Protein AF-A0A7J8CGW1-F1 (afdb_monomer)

InterPro domains:
  IPR004790 Isocitrate dehydrogenase NADP-dependent [PIRSF000108] (43-414)
  IPR004790 Isocitrate dehydrogenase NADP-dependent [PTHR11822] (44-414)
  IPR004790 Isocitrate dehydrogenase NADP-dependent [TIGR00127] (44-413)
  IPR019818 Isocitrate/isopropylmalate dehydrogenase, conserved site [PS00470] (275-294)
  IPR024084 Isopropylmalate dehydrogenase-like domain [PF00180] (43-402)
  IPR024084 Isopropylmalate dehydrogenase-like domain [SM01329] (6-406)

Structure (mmCIF, N/CA/C/O backbone):
data_AF-A0A7J8CGW1-F1
#
_entry.id   AF-A0A7J8CGW1-F1
#
loop_
_atom_site.group_PDB
_atom_site.id
_atom_site.type_symbol
_atom_site.label_atom_id
_atom_site.label_alt_id
_atom_site.label_comp_id
_atom_site.label_asym_id
_atom_site.label_entity_id
_atom_site.label_seq_id
_atom_site.pdbx_PDB_ins_code
_atom_site.Cartn_x
_atom_site.Cartn_y
_atom_site.Cartn_z
_atom_site.occupancy
_atom_site.B_iso_or_equiv
_atom_site.auth_seq_id
_atom_site.auth_comp_id
_atom_site.auth_asym_id
_atom_site.auth_atom_id
_atom_site.pdbx_PDB_model_num
ATOM 1 N N . MET A 1 1 ? -21.701 -3.599 -1.145 1.00 29.64 1 MET A N 1
ATOM 2 C CA . MET A 1 1 ? -21.753 -2.133 -1.365 1.00 29.64 1 MET A CA 1
ATOM 3 C C . MET A 1 1 ? -22.832 -1.416 -0.545 1.00 29.64 1 MET A C 1
ATOM 5 O O . MET A 1 1 ? -22.538 -0.342 -0.040 1.00 29.64 1 MET A O 1
ATOM 9 N N . ALA A 1 2 ? -24.021 -1.994 -0.314 1.00 23.81 2 ALA A N 1
ATOM 10 C CA . ALA A 1 2 ? -25.093 -1.338 0.459 1.00 23.81 2 ALA A CA 1
ATOM 11 C C . ALA A 1 2 ? -24.793 -1.113 1.965 1.00 23.81 2 ALA A C 1
ATOM 13 O O . ALA A 1 2 ? -25.274 -0.142 2.541 1.00 23.81 2 ALA A O 1
ATOM 14 N N . GLY A 1 3 ? -23.966 -1.959 2.600 1.00 25.91 3 GLY A N 1
ATOM 15 C CA . GLY A 1 3 ? -23.562 -1.795 4.010 1.00 25.91 3 GLY A CA 1
ATOM 16 C C . GLY A 1 3 ? -22.494 -0.717 4.257 1.00 25.91 3 GLY A C 1
ATOM 17 O O . GLY A 1 3 ? -22.540 -0.031 5.269 1.00 25.91 3 GLY A O 1
ATOM 18 N N . TYR A 1 4 ? -21.580 -0.501 3.305 1.00 31.39 4 TYR A N 1
ATOM 19 C CA . TYR A 1 4 ? -20.511 0.508 3.409 1.00 31.39 4 TYR A CA 1
ATOM 20 C C . TYR A 1 4 ? -21.038 1.940 3.236 1.00 31.39 4 TYR A C 1
ATOM 22 O O . TYR A 1 4 ? -20.635 2.850 3.953 1.00 31.39 4 TYR A O 1
ATOM 30 N N . LEU A 1 5 ? -22.033 2.121 2.362 1.00 30.39 5 LEU A N 1
ATOM 31 C CA . LEU A 1 5 ? -22.808 3.363 2.264 1.00 30.39 5 LEU A CA 1
ATOM 32 C C . LEU A 1 5 ? -23.639 3.640 3.528 1.00 30.39 5 LEU A C 1
ATOM 34 O O . LEU A 1 5 ? -24.099 4.764 3.721 1.00 30.39 5 LEU A O 1
ATOM 38 N N . ARG A 1 6 ? -23.830 2.643 4.405 1.00 32.31 6 ARG A N 1
ATOM 39 C CA . ARG A 1 6 ? -24.611 2.793 5.634 1.00 32.31 6 ARG A CA 1
ATOM 40 C C . ARG A 1 6 ? -23.867 3.543 6.735 1.00 32.31 6 ARG A C 1
ATOM 42 O O . ARG A 1 6 ? -24.548 4.165 7.524 1.00 32.31 6 ARG A O 1
ATOM 49 N N . VAL A 1 7 ? -22.532 3.580 6.745 1.00 34.62 7 VAL A N 1
ATOM 50 C CA . VAL A 1 7 ? -21.745 4.409 7.691 1.00 34.62 7 VAL A CA 1
ATOM 51 C C . VAL A 1 7 ? -21.830 5.889 7.321 1.00 34.62 7 VAL A C 1
ATOM 53 O O . VAL A 1 7 ? -21.963 6.753 8.180 1.00 34.62 7 VAL A O 1
ATOM 56 N N . VAL A 1 8 ? -21.856 6.181 6.019 1.00 33.28 8 VAL A N 1
ATOM 57 C CA . VAL A 1 8 ? -22.123 7.538 5.522 1.00 33.28 8 VAL A CA 1
ATOM 58 C C . VAL A 1 8 ? -23.598 7.913 5.741 1.00 33.28 8 VAL A C 1
ATOM 60 O O . VAL A 1 8 ? -23.886 9.049 6.100 1.00 33.28 8 VAL A O 1
ATOM 63 N N . ARG A 1 9 ? -24.540 6.960 5.616 1.00 31.75 9 ARG A N 1
ATOM 64 C CA . ARG A 1 9 ? -25.970 7.183 5.922 1.00 31.75 9 ARG A CA 1
ATOM 65 C C . ARG A 1 9 ? -26.315 7.201 7.418 1.00 31.75 9 ARG A C 1
ATOM 67 O O . ARG A 1 9 ? -27.282 7.858 7.777 1.00 31.75 9 ARG A O 1
ATOM 74 N N . SER A 1 10 ? -25.599 6.507 8.304 1.00 34.62 10 SER A N 1
ATOM 75 C CA . SER A 1 10 ? -25.914 6.450 9.748 1.00 34.62 10 SER A CA 1
ATOM 76 C C . SER A 1 10 ? -25.505 7.728 10.482 1.00 34.62 10 SER A C 1
ATOM 78 O O . SER A 1 10 ? -26.024 8.031 11.557 1.00 34.62 10 SER A O 1
ATOM 80 N N . LEU A 1 11 ? -24.678 8.552 9.837 1.00 35.34 11 LEU A N 1
ATOM 81 C CA . LEU A 1 11 ? -24.483 9.961 10.165 1.00 35.34 11 LEU A CA 1
ATOM 82 C C . LEU A 1 11 ? -25.657 10.850 9.709 1.00 35.34 11 LEU A C 1
ATOM 84 O O . LEU A 1 11 ? -25.629 12.051 9.936 1.00 35.34 11 LEU A O 1
ATOM 88 N N . GLY A 1 12 ? -26.724 10.299 9.126 1.00 33.81 12 GLY A N 1
ATOM 89 C CA . GLY A 1 12 ? -27.847 11.059 8.580 1.00 33.81 12 GLY A CA 1
ATOM 90 C C . GLY A 1 12 ? -29.184 10.331 8.700 1.00 33.81 12 GLY A C 1
ATOM 91 O O . GLY A 1 12 ? -29.707 9.842 7.706 1.00 33.81 12 GLY A O 1
ATOM 92 N N . ARG A 1 13 ? -29.758 10.280 9.911 1.00 27.77 13 ARG A N 1
ATOM 93 C CA . ARG A 1 13 ? -31.201 10.499 10.168 1.00 27.77 13 ARG A CA 1
ATOM 94 C C . ARG A 1 13 ? -31.526 10.496 11.665 1.00 27.77 13 ARG A C 1
ATOM 96 O O . ARG A 1 13 ? -31.110 9.603 12.397 1.00 27.77 13 ARG A O 1
ATOM 103 N N . ALA A 1 14 ? -32.285 11.501 12.087 1.00 27.95 14 ALA A N 1
ATOM 104 C CA . ALA A 1 14 ? -33.192 11.459 13.225 1.00 27.95 14 ALA A CA 1
ATOM 105 C C . ALA A 1 14 ? -34.572 11.890 12.701 1.00 27.95 14 ALA A C 1
ATOM 107 O O . ALA A 1 14 ? -34.650 12.797 11.873 1.00 27.95 14 ALA A O 1
ATOM 108 N N . SER A 1 15 ? -35.621 11.238 13.208 1.00 29.17 15 SER A N 1
ATOM 109 C CA . SER A 1 15 ? -37.064 11.465 12.989 1.00 29.17 15 SER A CA 1
ATOM 110 C C . SER A 1 15 ? -37.685 11.044 11.640 1.00 29.17 15 SER A C 1
ATOM 112 O O . SER A 1 15 ? -37.165 11.333 10.565 1.00 29.17 15 SER A O 1
ATOM 114 N N . GLY A 1 16 ? -38.833 10.352 11.728 1.00 24.11 16 GLY A N 1
ATOM 115 C CA . GLY A 1 16 ? -39.772 10.111 10.623 1.00 24.11 16 GLY A CA 1
ATOM 116 C C . GLY A 1 16 ? -40.174 8.645 10.410 1.00 24.11 16 GLY A C 1
ATOM 117 O O . GLY A 1 16 ? -39.474 7.902 9.731 1.00 24.11 16 GLY A O 1
ATOM 118 N N . SER A 1 17 ? -41.316 8.253 10.976 1.00 28.39 17 SER A N 1
ATOM 119 C CA . SER A 1 17 ? -42.033 6.973 10.852 1.00 28.39 17 SER A CA 1
ATOM 120 C C . SER A 1 17 ? -42.738 6.773 9.495 1.00 28.39 17 SER A C 1
ATOM 122 O O . SER A 1 17 ? -43.337 7.720 8.994 1.00 28.39 17 SER A O 1
ATOM 124 N N . GLY A 1 18 ? -42.782 5.539 8.966 1.00 22.77 18 GLY A N 1
ATOM 125 C CA . GLY A 1 18 ? -43.733 5.118 7.912 1.00 22.77 18 GLY A CA 1
ATOM 126 C C . GLY A 1 18 ? -43.246 3.954 7.017 1.00 22.77 18 GLY A C 1
ATOM 127 O O . GLY A 1 18 ? -42.041 3.862 6.798 1.00 22.77 18 GLY A O 1
ATOM 128 N N . PRO A 1 19 ? -44.123 3.039 6.534 1.00 27.31 19 PRO A N 1
ATOM 129 C CA . PRO A 1 19 ? -43.780 1.628 6.307 1.00 27.31 19 PRO A CA 1
ATOM 130 C C . PRO A 1 19 ? -43.582 1.189 4.834 1.00 27.31 19 PRO A C 1
ATOM 132 O O . PRO A 1 19 ? -44.066 1.821 3.907 1.00 27.31 19 PRO A O 1
ATOM 135 N N . ALA A 1 20 ? -42.931 0.023 4.690 1.00 25.66 20 ALA A N 1
ATOM 136 C CA . ALA A 1 20 ? -43.224 -1.083 3.759 1.00 25.66 20 ALA A CA 1
ATOM 137 C C . ALA A 1 20 ? -43.214 -0.906 2.208 1.00 25.66 20 ALA A C 1
ATOM 139 O O . ALA A 1 20 ? -44.132 -0.360 1.618 1.00 25.66 20 ALA A O 1
ATOM 140 N N . TRP A 1 21 ? -42.262 -1.636 1.593 1.00 20.38 21 TRP A N 1
ATOM 141 C CA . TRP A 1 21 ? -42.327 -2.419 0.333 1.00 20.38 21 TRP A CA 1
ATOM 142 C C . TRP A 1 21 ? -42.163 -1.783 -1.079 1.00 20.38 21 TRP A C 1
ATOM 144 O O . TRP A 1 21 ? -43.037 -1.106 -1.601 1.00 20.38 21 TRP A O 1
ATOM 154 N N . ALA A 1 22 ? -41.089 -2.269 -1.736 1.00 22.00 22 ALA A N 1
ATOM 155 C CA . ALA A 1 22 ? -40.944 -2.688 -3.150 1.00 22.00 22 ALA A CA 1
ATOM 156 C C . ALA A 1 22 ? -40.752 -1.612 -4.266 1.00 22.00 22 ALA A C 1
ATOM 158 O O . ALA A 1 22 ? -40.738 -0.421 -3.984 1.00 22.00 22 ALA A O 1
ATOM 159 N N . PRO A 1 23 ? -40.392 -2.005 -5.509 1.00 32.97 23 PRO A N 1
ATOM 160 C CA . PRO A 1 23 ? -39.021 -2.002 -6.029 1.00 32.97 23 PRO A CA 1
ATOM 161 C C . PRO A 1 23 ? -38.863 -1.065 -7.242 1.00 32.97 23 PRO A C 1
ATOM 163 O O . PRO A 1 23 ? -39.609 -1.169 -8.209 1.00 32.97 23 PRO A O 1
ATOM 166 N N . ALA A 1 24 ? -37.864 -0.182 -7.256 1.00 21.80 24 ALA A N 1
ATOM 167 C CA . ALA A 1 24 ? -37.604 0.636 -8.439 1.00 21.80 24 ALA A CA 1
ATOM 168 C C . ALA A 1 24 ? -36.131 1.023 -8.559 1.00 21.80 24 ALA A C 1
ATOM 170 O O . ALA A 1 24 ? -35.457 1.337 -7.577 1.00 21.80 24 ALA A O 1
ATOM 171 N N . ALA A 1 25 ? -35.664 0.970 -9.802 1.00 28.86 25 ALA A N 1
ATOM 172 C CA . ALA A 1 25 ? -34.399 1.483 -10.288 1.00 28.86 25 ALA A CA 1
ATOM 173 C C . ALA A 1 25 ? -34.020 2.819 -9.629 1.00 28.86 25 ALA A C 1
ATOM 175 O O . ALA A 1 25 ? -34.798 3.768 -9.639 1.00 28.86 25 ALA A O 1
ATOM 176 N N . LEU A 1 26 ? -32.803 2.911 -9.090 1.00 25.33 26 LEU A N 1
ATOM 177 C CA . LEU A 1 26 ? -32.265 4.169 -8.576 1.00 25.33 26 LEU A CA 1
ATOM 178 C C . LEU A 1 26 ? -31.186 4.693 -9.518 1.00 25.33 26 LEU A C 1
ATOM 180 O O . LEU A 1 26 ? -29.989 4.515 -9.302 1.00 25.33 26 LEU A O 1
ATOM 184 N N . THR A 1 27 ? -31.644 5.378 -10.561 1.00 34.06 27 THR A N 1
ATOM 185 C CA . THR A 1 27 ? -30.915 6.481 -11.188 1.00 34.06 27 THR A CA 1
ATOM 186 C C . THR A 1 27 ? -31.449 7.802 -10.617 1.00 34.06 27 THR A C 1
ATOM 188 O O . THR A 1 27 ? -32.549 8.213 -10.971 1.00 34.06 27 THR A O 1
ATOM 191 N N . GLY A 1 28 ? -30.652 8.455 -9.755 1.00 24.28 28 GLY A N 1
ATOM 192 C CA . GLY A 1 28 ? -30.750 9.877 -9.351 1.00 24.28 28 GLY A CA 1
ATOM 193 C C . GLY A 1 28 ? -31.045 10.152 -7.857 1.00 24.28 28 GLY A C 1
ATOM 194 O O . GLY A 1 28 ? -31.650 9.295 -7.213 1.00 24.28 28 GLY A O 1
ATOM 195 N N . PRO A 1 29 ? -30.691 11.332 -7.277 1.00 34.84 29 PRO A N 1
ATOM 196 C CA . PRO A 1 29 ? -29.762 12.392 -7.703 1.00 34.84 29 PRO A CA 1
ATOM 197 C C . PRO A 1 29 ? -28.538 12.571 -6.755 1.00 34.84 29 PRO A C 1
ATOM 199 O O . PRO A 1 29 ? -28.508 12.075 -5.633 1.00 34.84 29 PRO A O 1
ATOM 202 N N . ASN A 1 30 ? -27.517 13.277 -7.257 1.00 33.72 30 ASN A N 1
ATOM 203 C CA . ASN A 1 30 ? -26.348 13.884 -6.594 1.00 33.72 30 ASN A CA 1
ATOM 204 C C . ASN A 1 30 ? -26.062 13.564 -5.107 1.00 33.72 30 ASN A C 1
ATOM 206 O O . ASN A 1 30 ? -26.646 14.136 -4.192 1.00 33.72 30 ASN A O 1
ATOM 210 N N . LEU A 1 31 ? -24.972 12.821 -4.879 1.00 36.88 31 LEU A N 1
ATOM 211 C CA . LEU A 1 31 ? -24.239 12.708 -3.603 1.00 36.88 31 LEU A CA 1
ATOM 212 C C . LEU A 1 31 ? -23.676 14.049 -3.065 1.00 36.88 31 LEU A C 1
ATOM 214 O O . LEU A 1 31 ? -23.023 14.054 -2.021 1.00 36.88 31 LEU A O 1
ATOM 218 N N . GLN A 1 32 ? -23.870 15.168 -3.773 1.00 36.94 32 GLN A N 1
ATOM 219 C CA . GLN A 1 32 ? -23.239 16.455 -3.460 1.00 36.94 32 GLN A CA 1
ATOM 220 C C . GLN A 1 32 ? -23.912 17.236 -2.315 1.00 36.94 32 GLN A C 1
ATOM 222 O O . GLN A 1 32 ? -23.209 18.023 -1.692 1.00 36.94 32 GLN A O 1
ATOM 227 N N . ASP A 1 33 ? -25.180 16.966 -1.972 1.00 32.59 33 ASP A N 1
ATOM 228 C CA . ASP A 1 33 ? -25.977 17.840 -1.081 1.00 32.59 33 ASP A CA 1
ATOM 229 C C . ASP A 1 33 ? -26.552 17.157 0.182 1.00 32.59 33 ASP A C 1
ATOM 231 O O . ASP A 1 33 ? -27.588 17.572 0.700 1.00 32.59 33 ASP A O 1
ATOM 235 N N . GLN A 1 34 ? -25.915 16.108 0.725 1.00 35.06 34 GLN A N 1
ATOM 236 C CA . GLN A 1 34 ? -26.317 15.585 2.046 1.00 35.06 34 GLN A CA 1
ATOM 237 C C . GLN A 1 34 ? -25.474 16.188 3.184 1.00 35.06 34 GLN A C 1
ATOM 239 O O . GLN A 1 34 ? -24.249 16.015 3.168 1.00 35.06 34 GLN A O 1
ATOM 244 N N . PRO A 1 35 ? -26.097 16.838 4.192 1.00 33.78 35 PRO A N 1
ATOM 245 C CA . PRO A 1 35 ? -25.384 17.340 5.360 1.00 33.78 35 PRO A CA 1
ATOM 246 C C . PRO A 1 35 ? -24.793 16.169 6.151 1.00 33.78 35 PRO A C 1
ATOM 248 O O . PRO A 1 35 ? -25.463 15.171 6.427 1.00 33.78 35 PRO A O 1
ATOM 251 N N . ARG A 1 36 ? -23.510 16.279 6.500 1.00 57.44 36 ARG A N 1
ATOM 252 C CA . ARG A 1 36 ? -22.779 15.287 7.300 1.00 57.44 36 ARG A CA 1
ATOM 253 C C . ARG A 1 36 ? -22.673 15.805 8.725 1.00 57.44 36 ARG A C 1
ATOM 255 O O . ARG A 1 36 ? -22.282 16.948 8.911 1.00 57.44 36 ARG A O 1
ATOM 262 N N . ARG A 1 37 ? -22.963 14.954 9.716 1.00 56.03 37 ARG A N 1
ATOM 263 C CA . ARG A 1 37 ? -23.041 15.346 11.139 1.00 56.03 37 ARG A CA 1
ATOM 264 C C . ARG A 1 37 ? -21.816 16.084 11.688 1.00 56.03 37 ARG A C 1
ATOM 266 O O . ARG A 1 37 ? -22.002 17.005 12.466 1.00 56.03 37 ARG A O 1
ATOM 273 N N . HIS A 1 38 ? -20.605 15.667 11.310 1.00 59.50 38 HIS A N 1
ATOM 274 C CA . HIS A 1 38 ? -19.379 16.043 12.038 1.00 59.50 38 HIS A CA 1
ATOM 275 C C . HIS A 1 38 ? -18.313 16.749 11.185 1.00 59.50 38 HIS A C 1
ATOM 277 O O . HIS A 1 38 ? -17.303 17.194 11.714 1.00 59.50 38 HIS A O 1
ATOM 283 N N . CYS A 1 39 ? -18.497 16.835 9.864 1.00 54.09 39 CYS A N 1
ATOM 284 C CA . CYS A 1 39 ? -17.549 17.510 8.975 1.00 54.09 39 CYS A CA 1
ATOM 285 C C . CYS A 1 39 ? -18.250 18.009 7.707 1.00 54.09 39 CYS A C 1
ATOM 287 O O . CYS A 1 39 ? -18.651 17.210 6.852 1.00 54.09 39 CYS A O 1
ATOM 289 N N . GLU A 1 40 ? -18.342 19.329 7.550 1.00 53.56 40 GLU A N 1
ATOM 290 C CA . GLU A 1 40 ? -18.704 19.975 6.287 1.00 53.56 40 GLU A CA 1
ATOM 291 C C . GLU A 1 40 ? -17.492 20.001 5.347 1.00 53.56 40 GLU A C 1
ATOM 293 O O . GLU A 1 40 ? -16.857 21.023 5.100 1.00 53.56 40 GLU A O 1
ATOM 298 N N . CYS A 1 41 ? -17.132 18.835 4.814 1.00 53.78 41 CYS A N 1
ATOM 299 C CA . CYS A 1 41 ? -16.126 18.764 3.763 1.00 53.78 41 CYS A CA 1
ATOM 300 C C . CYS A 1 41 ? -16.743 19.338 2.475 1.00 53.78 41 CYS A C 1
ATOM 302 O O . CYS A 1 41 ? -17.573 18.676 1.845 1.00 53.78 41 CYS A O 1
ATOM 304 N N . GLN A 1 42 ? -16.373 20.564 2.088 1.00 50.75 42 GLN A N 1
ATOM 305 C CA . GLN A 1 42 ? -16.833 21.195 0.844 1.00 50.75 42 GLN A CA 1
ATOM 306 C C . GLN A 1 42 ? -16.660 20.228 -0.351 1.00 50.75 42 GLN A C 1
ATOM 308 O O . GLN A 1 42 ? -15.557 19.768 -0.634 1.00 50.75 42 GLN A O 1
ATOM 313 N N . ARG A 1 43 ? -17.783 19.881 -1.008 1.00 66.81 43 ARG A N 1
ATOM 314 C CA . ARG A 1 43 ? -17.952 19.036 -2.217 1.00 66.81 43 ARG A CA 1
ATOM 315 C C . ARG A 1 43 ? -16.873 17.967 -2.455 1.00 66.81 43 ARG A C 1
ATOM 317 O O . ARG A 1 43 ? -15.953 18.176 -3.250 1.00 66.81 43 ARG A O 1
ATOM 324 N N . LEU A 1 44 ? -17.079 16.760 -1.914 1.00 85.56 44 LEU A N 1
ATOM 325 C CA . LEU A 1 44 ? -16.363 15.574 -2.404 1.00 85.56 44 LEU A CA 1
ATOM 326 C C . LEU A 1 44 ? -16.491 15.462 -3.928 1.00 85.56 44 LEU A C 1
ATOM 328 O O . LEU A 1 44 ? -17.598 15.421 -4.475 1.00 85.56 44 LEU A O 1
ATOM 332 N N . LYS A 1 45 ? -15.352 15.349 -4.609 1.00 93.25 45 LYS A N 1
ATOM 333 C CA . LYS A 1 45 ? -15.308 14.956 -6.016 1.00 93.25 45 LYS A CA 1
ATOM 334 C C . LYS A 1 45 ? -15.500 13.448 -6.088 1.00 93.25 45 LYS A C 1
ATOM 336 O O . LYS A 1 45 ? -14.582 12.681 -5.825 1.00 93.25 45 LYS A O 1
ATOM 341 N N . TYR A 1 46 ? -16.739 13.044 -6.339 1.00 95.75 46 TYR A N 1
ATOM 342 C CA . TYR A 1 46 ? -17.138 11.645 -6.342 1.00 95.75 46 TYR A CA 1
ATOM 343 C C . TYR A 1 46 ? -16.889 10.999 -7.707 1.00 95.75 46 TYR A C 1
ATOM 345 O O . TYR A 1 46 ? -17.338 11.518 -8.726 1.00 95.75 46 TYR A O 1
ATOM 353 N N . PHE A 1 47 ? -16.231 9.841 -7.690 1.00 97.12 47 PHE A N 1
ATOM 354 C CA . PHE A 1 47 ? -16.011 8.979 -8.846 1.00 97.12 47 PHE A CA 1
ATOM 355 C C . PHE A 1 47 ? -16.432 7.557 -8.467 1.00 97.12 47 PHE A C 1
ATOM 357 O O . PHE A 1 47 ? -15.922 6.999 -7.492 1.00 97.12 47 PHE A O 1
ATOM 364 N N . ASP A 1 48 ? -17.377 6.970 -9.205 1.00 97.50 48 ASP A N 1
ATOM 365 C CA . ASP A 1 48 ? -17.820 5.596 -8.957 1.00 97.50 48 ASP A CA 1
ATOM 366 C C . ASP A 1 48 ? -16.888 4.603 -9.660 1.00 97.50 48 ASP A C 1
ATOM 368 O O . ASP A 1 48 ? -17.013 4.335 -10.850 1.00 97.50 48 ASP A O 1
ATOM 372 N N . LEU A 1 49 ? -15.944 4.034 -8.912 1.00 97.56 49 LEU A N 1
ATOM 373 C CA . LEU A 1 49 ? -15.050 2.986 -9.420 1.00 97.56 49 LEU A CA 1
ATOM 374 C C . LEU A 1 49 ? -15.645 1.571 -9.282 1.00 97.56 49 LEU A C 1
ATOM 376 O O . LEU A 1 49 ? -14.927 0.570 -9.396 1.00 97.56 49 LEU A O 1
ATOM 380 N N . GLY A 1 50 ? -16.951 1.460 -9.017 1.00 97.25 50 GLY A N 1
ATOM 381 C CA . GLY A 1 50 ? -17.677 0.200 -9.050 1.00 97.25 50 GLY A CA 1
ATOM 382 C C . GLY A 1 50 ? -17.568 -0.466 -10.419 1.00 97.25 50 GLY A C 1
ATOM 383 O O . GLY A 1 50 ? -17.677 0.188 -11.453 1.00 97.25 50 GLY A O 1
ATOM 384 N N . LEU A 1 51 ? -17.359 -1.787 -10.432 1.00 96.44 51 LEU A N 1
ATOM 385 C CA . LEU A 1 51 ? -17.120 -2.552 -11.661 1.00 96.44 51 LEU A CA 1
ATOM 386 C C . LEU A 1 51 ? -18.174 -2.299 -12.766 1.00 96.44 51 LEU A C 1
ATOM 388 O O . LEU A 1 51 ? -17.751 -2.073 -13.897 1.00 96.44 51 LEU A O 1
ATOM 392 N N . PRO A 1 52 ? -19.494 -2.222 -12.479 1.00 97.19 52 PRO A N 1
ATOM 393 C CA . PRO A 1 52 ? -20.486 -1.874 -13.501 1.00 97.19 52 PRO A CA 1
ATOM 394 C C . PRO A 1 52 ? -20.301 -0.474 -14.102 1.00 97.19 52 PRO A C 1
ATOM 396 O O . PRO A 1 52 ? -20.523 -0.282 -15.294 1.00 97.19 52 PRO A O 1
ATOM 399 N N . HIS A 1 53 ? -19.899 0.518 -13.299 1.00 97.94 53 HIS A N 1
ATOM 400 C CA . HIS A 1 53 ? -19.686 1.877 -13.796 1.00 97.94 53 HIS A CA 1
ATOM 401 C C . HIS A 1 53 ? -18.398 1.975 -14.612 1.00 97.94 53 HIS A C 1
ATOM 403 O O . HIS A 1 53 ? -18.412 2.575 -15.683 1.00 97.94 53 HIS A O 1
ATOM 409 N N . ARG A 1 54 ? -17.325 1.303 -14.172 1.00 98.19 54 ARG A N 1
ATOM 410 C CA . ARG A 1 54 ? -16.091 1.188 -14.961 1.00 98.19 54 ARG A CA 1
ATOM 411 C C . ARG A 1 54 ? -16.363 0.559 -16.323 1.00 98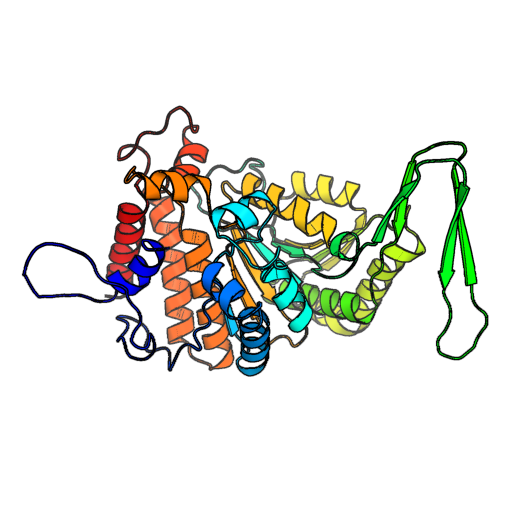.19 54 ARG A C 1
ATOM 413 O O . ARG A 1 54 ? -15.932 1.109 -17.326 1.00 98.19 54 ARG A O 1
ATOM 420 N N . ASP A 1 55 ? -17.133 -0.527 -16.374 1.00 98.00 55 ASP A N 1
ATOM 421 C CA . ASP A 1 55 ? -17.518 -1.158 -17.641 1.00 98.00 55 ASP A CA 1
ATOM 422 C C . ASP A 1 55 ? -18.363 -0.228 -18.529 1.00 98.00 55 ASP A C 1
ATOM 424 O O . ASP A 1 55 ? -18.099 -0.077 -19.726 1.00 98.00 55 ASP A O 1
ATOM 428 N N . LYS A 1 56 ? -19.319 0.496 -17.932 1.00 98.31 56 LYS A N 1
ATOM 429 C CA . LYS A 1 56 ? -20.136 1.490 -18.641 1.00 98.31 56 LYS A CA 1
ATOM 430 C C . LYS A 1 56 ? -19.292 2.595 -19.284 1.00 98.31 56 LYS A C 1
ATOM 432 O O . LYS A 1 56 ? -19.595 2.977 -20.410 1.00 98.31 56 LYS A O 1
ATOM 437 N N . THR A 1 57 ? -18.266 3.095 -18.596 1.00 98.19 57 THR A N 1
ATOM 438 C CA . THR A 1 57 ? -17.408 4.203 -19.062 1.00 98.19 57 THR A CA 1
ATOM 439 C C . THR A 1 57 ? -16.151 3.746 -19.801 1.00 98.19 57 THR A C 1
ATOM 441 O O . THR A 1 57 ? -15.232 4.541 -19.960 1.00 98.19 57 THR A O 1
ATOM 444 N N . ASP A 1 58 ? -16.047 2.465 -20.155 1.00 97.81 58 ASP A N 1
ATOM 445 C CA . ASP A 1 58 ? -14.845 1.885 -20.766 1.00 97.81 58 ASP A CA 1
ATOM 446 C C . ASP A 1 58 ? -13.553 2.162 -19.963 1.00 97.81 58 ASP A C 1
ATOM 448 O O . ASP A 1 58 ? -12.489 2.445 -20.507 1.00 97.81 58 ASP A O 1
ATOM 452 N N . ASP A 1 59 ? -13.682 2.096 -18.634 1.00 96.31 59 ASP A N 1
ATOM 453 C CA . ASP A 1 59 ? -12.677 2.380 -17.597 1.00 96.31 59 ASP A CA 1
ATOM 454 C C . ASP A 1 59 ? -12.153 3.834 -17.556 1.00 96.31 59 ASP A C 1
ATOM 456 O O . ASP A 1 59 ? -11.281 4.148 -16.745 1.00 96.31 59 ASP A O 1
ATOM 460 N N . GLN A 1 60 ? -12.742 4.759 -18.328 1.00 98.19 60 GLN A N 1
ATOM 461 C CA . GLN A 1 60 ? -12.372 6.182 -18.318 1.00 98.19 60 GLN A CA 1
ATOM 462 C C . GLN A 1 60 ? -12.545 6.834 -16.936 1.00 98.19 60 GLN A C 1
ATOM 464 O O . GLN A 1 60 ? -11.697 7.619 -16.518 1.00 98.19 60 GLN A O 1
ATOM 469 N N . VAL A 1 61 ? -13.574 6.447 -16.168 1.00 98.31 61 VAL A N 1
ATOM 470 C CA . VAL A 1 61 ? -13.795 6.962 -14.802 1.00 98.31 61 VAL A CA 1
ATOM 471 C C . VAL A 1 61 ? -12.593 6.724 -13.875 1.00 98.31 61 VAL A C 1
ATOM 473 O O . VAL A 1 61 ? -12.316 7.532 -12.987 1.00 98.31 61 VAL A O 1
ATOM 476 N N . THR A 1 62 ? -11.845 5.636 -14.093 1.00 97.56 62 THR A N 1
ATOM 477 C CA . THR A 1 62 ? -10.631 5.318 -13.334 1.00 97.56 62 THR A CA 1
ATOM 478 C C . THR A 1 62 ? -9.536 6.343 -13.627 1.00 97.56 62 THR A C 1
ATOM 480 O O . THR A 1 62 ? -8.907 6.849 -12.696 1.00 97.56 62 THR A O 1
ATOM 483 N N . ILE A 1 63 ? -9.343 6.692 -14.901 1.00 97.44 63 ILE A N 1
ATOM 484 C CA . ILE A 1 63 ? -8.366 7.696 -15.343 1.00 97.44 63 ILE A CA 1
ATOM 485 C C . ILE A 1 63 ? -8.756 9.076 -14.809 1.00 97.44 63 ILE A C 1
ATOM 487 O O . ILE A 1 63 ? -7.939 9.742 -14.174 1.00 97.44 63 ILE A O 1
ATOM 491 N N . ASP A 1 64 ? -10.018 9.471 -14.985 1.00 98.19 64 ASP A N 1
ATOM 492 C CA . ASP A 1 64 ? -10.523 10.777 -14.553 1.00 98.19 64 ASP A CA 1
ATOM 493 C C . ASP A 1 64 ? -10.371 10.970 -13.039 1.00 98.19 64 ASP A C 1
ATOM 495 O O . ASP A 1 64 ? -10.000 12.052 -12.579 1.00 98.19 64 ASP A O 1
ATOM 499 N N . SER A 1 65 ? -10.588 9.904 -12.259 1.00 98.19 65 SER A N 1
ATOM 500 C CA . SER A 1 65 ? -10.377 9.935 -10.811 1.00 98.19 65 SER A CA 1
ATOM 501 C C . SER A 1 65 ? -8.911 10.188 -10.442 1.00 98.19 65 SER A C 1
ATOM 503 O O . SER A 1 65 ? -8.642 10.969 -9.533 1.00 98.19 65 SER A O 1
ATOM 505 N N . ALA A 1 66 ? -7.954 9.600 -11.169 1.00 96.31 66 ALA A N 1
ATOM 506 C CA . ALA A 1 66 ? -6.529 9.808 -10.922 1.00 96.31 66 ALA A CA 1
ATOM 507 C C . ALA A 1 66 ? -6.100 11.242 -11.269 1.00 96.31 66 ALA A C 1
ATOM 509 O O . ALA A 1 66 ? -5.403 11.884 -10.485 1.00 96.31 66 ALA A O 1
ATOM 510 N N . LEU A 1 67 ? -6.574 11.778 -12.397 1.00 97.50 67 LEU A N 1
ATOM 511 C CA . LEU A 1 67 ? -6.320 13.168 -12.795 1.00 97.50 67 LEU A CA 1
ATOM 512 C C . LEU A 1 67 ? -6.928 14.163 -11.794 1.00 97.50 67 LEU A C 1
ATOM 514 O O . LEU A 1 67 ? -6.317 15.177 -11.450 1.00 97.50 67 LEU A O 1
ATOM 518 N N . ALA A 1 68 ? -8.118 13.862 -11.267 1.00 97.31 68 ALA A N 1
ATOM 519 C CA . ALA A 1 68 ? -8.714 14.649 -10.195 1.00 97.31 68 ALA A CA 1
ATOM 520 C C . ALA A 1 68 ? -7.867 14.598 -8.915 1.00 97.31 68 ALA A C 1
ATOM 522 O O . ALA A 1 68 ? -7.690 15.631 -8.270 1.00 97.31 68 ALA A O 1
ATOM 523 N N . THR A 1 69 ? -7.290 13.446 -8.573 1.00 97.12 69 THR A N 1
ATOM 524 C CA . THR A 1 69 ? -6.357 13.327 -7.444 1.00 97.12 69 THR A CA 1
ATOM 525 C C . THR A 1 69 ? -5.112 14.184 -7.644 1.00 97.12 69 THR A C 1
ATOM 527 O O . THR A 1 69 ? -4.735 14.887 -6.714 1.00 97.12 69 THR A O 1
ATOM 530 N N . GLN A 1 70 ? -4.518 14.233 -8.842 1.00 95.25 70 GLN A N 1
ATOM 531 C CA . GLN A 1 70 ? -3.400 15.154 -9.119 1.00 95.25 70 GLN A CA 1
ATOM 532 C C . GLN A 1 70 ? -3.808 16.618 -8.900 1.00 95.25 70 GLN A C 1
ATOM 534 O O . GLN A 1 70 ? -3.068 17.402 -8.309 1.00 95.25 70 GLN A O 1
ATOM 539 N N . LYS A 1 71 ? -5.023 16.985 -9.326 1.00 96.50 71 LYS A N 1
ATOM 540 C CA . LYS A 1 71 ? -5.554 18.346 -9.180 1.00 96.50 71 LYS A CA 1
ATOM 541 C C . LYS A 1 71 ? -5.845 18.735 -7.726 1.00 96.50 71 LYS A C 1
ATOM 543 O O . LYS A 1 71 ? -5.605 19.878 -7.345 1.00 96.50 71 LYS A O 1
ATOM 548 N N . TYR A 1 72 ? -6.402 17.820 -6.933 1.00 96.00 72 TYR A N 1
ATOM 549 C CA . TYR A 1 72 ? -6.889 18.097 -5.573 1.00 96.00 72 TYR A CA 1
ATOM 550 C C . TYR A 1 72 ? -5.994 17.530 -4.459 1.00 96.00 72 TYR A C 1
ATOM 552 O O . TYR A 1 72 ? -6.273 17.733 -3.276 1.00 96.00 72 TYR A O 1
ATOM 560 N N . SER A 1 73 ? -4.907 16.859 -4.835 1.00 96.25 73 SER A N 1
ATOM 561 C CA . SER A 1 73 ? -3.856 16.266 -4.001 1.00 96.25 73 SER A CA 1
ATOM 562 C C . SER A 1 73 ? -4.275 15.132 -3.063 1.00 96.25 73 SER A C 1
ATOM 564 O O . SER A 1 73 ? -3.405 14.458 -2.529 1.00 96.25 73 SER A O 1
ATOM 566 N N . VAL A 1 74 ? -5.565 14.894 -2.819 1.00 96.75 74 VAL A N 1
ATOM 567 C CA . VAL A 1 74 ? -6.008 13.892 -1.838 1.00 96.75 74 VAL A CA 1
ATOM 568 C C . VAL A 1 74 ? -7.130 13.041 -2.406 1.00 96.75 74 VAL A C 1
ATOM 570 O O . VAL A 1 74 ? -8.180 13.568 -2.776 1.00 96.75 74 VAL A O 1
ATOM 573 N N . ALA A 1 75 ? -6.931 11.725 -2.402 1.00 97.44 75 ALA A N 1
ATOM 574 C CA . ALA A 1 75 ? -7.974 10.746 -2.671 1.00 97.44 75 ALA A CA 1
ATOM 575 C C . ALA A 1 75 ? -8.168 9.779 -1.504 1.00 97.44 75 ALA A C 1
ATOM 577 O O . ALA A 1 75 ? -7.220 9.395 -0.822 1.00 97.44 75 ALA A O 1
ATOM 578 N N . VAL A 1 76 ? -9.420 9.365 -1.314 1.00 97.12 76 VAL A N 1
ATOM 579 C CA . VAL A 1 76 ? -9.805 8.255 -0.440 1.00 97.12 76 VAL A CA 1
ATOM 580 C C . VAL A 1 76 ? -10.537 7.243 -1.300 1.00 97.12 76 VAL A C 1
ATOM 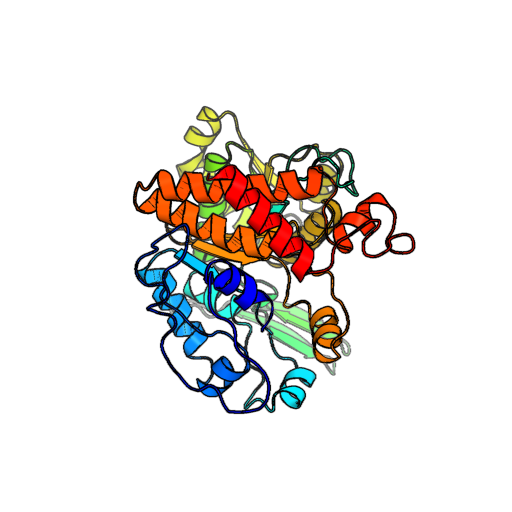582 O O . VAL A 1 76 ? -11.556 7.574 -1.914 1.00 97.12 76 VAL A O 1
ATOM 585 N N . LYS A 1 77 ? -10.035 6.013 -1.353 1.00 97.31 77 LYS A N 1
ATOM 586 C CA . LYS A 1 77 ? -10.514 5.008 -2.295 1.00 97.31 77 LYS A CA 1
ATOM 587 C C . LYS A 1 77 ? -11.046 3.768 -1.586 1.00 97.31 77 LYS A C 1
ATOM 589 O O . LYS A 1 77 ? -10.453 3.224 -0.658 1.00 97.31 77 LYS A O 1
ATOM 594 N N . CYS A 1 78 ? -12.187 3.281 -2.068 1.00 94.62 78 CYS A N 1
ATOM 595 C CA . CYS A 1 78 ? -12.731 1.989 -1.661 1.00 94.62 78 CYS A CA 1
ATOM 596 C C . CYS A 1 78 ? -12.049 0.843 -2.432 1.00 94.62 78 CYS A C 1
ATOM 598 O O . CYS A 1 78 ? -11.573 1.024 -3.557 1.00 94.62 78 CYS A O 1
ATOM 600 N N . ALA A 1 79 ? -12.027 -0.361 -1.857 1.00 90.94 79 ALA A N 1
ATOM 601 C CA . ALA A 1 79 ? -11.549 -1.544 -2.563 1.00 90.94 79 ALA A CA 1
ATOM 602 C C . ALA A 1 79 ? -12.396 -1.810 -3.823 1.00 90.94 79 ALA A C 1
ATOM 604 O O . ALA A 1 79 ? -13.628 -1.741 -3.790 1.00 90.94 79 ALA A O 1
ATOM 605 N N . THR A 1 80 ? -11.737 -2.151 -4.928 1.00 92.88 80 THR A N 1
ATOM 606 C CA . THR A 1 80 ? -12.363 -2.406 -6.233 1.00 92.88 80 THR A CA 1
ATOM 607 C C . THR A 1 80 ? -12.088 -3.832 -6.702 1.00 92.88 80 THR A C 1
ATOM 609 O O . THR A 1 80 ? -11.105 -4.459 -6.313 1.00 92.88 80 THR A O 1
ATOM 612 N N . ILE A 1 81 ? -12.988 -4.376 -7.525 1.00 92.12 81 ILE A N 1
ATOM 613 C CA . ILE A 1 81 ? -12.783 -5.678 -8.173 1.00 92.12 81 ILE A CA 1
ATOM 614 C C . ILE A 1 81 ? -11.853 -5.470 -9.368 1.00 92.12 81 ILE A C 1
ATOM 616 O O . ILE A 1 81 ? -12.175 -4.650 -10.226 1.00 92.12 81 ILE A O 1
ATOM 620 N N . THR A 1 82 ? -10.762 -6.230 -9.452 1.00 88.88 82 THR A N 1
ATOM 621 C CA . THR A 1 82 ? -10.039 -6.472 -10.711 1.00 88.88 82 THR A CA 1
ATOM 622 C C . THR A 1 82 ? -10.660 -7.720 -11.347 1.00 88.88 82 THR A C 1
ATOM 624 O O . THR A 1 82 ? -10.637 -8.763 -10.693 1.00 88.88 82 THR A O 1
ATOM 627 N N . PRO A 1 83 ? -11.307 -7.625 -12.522 1.00 90.94 83 PRO A N 1
ATOM 628 C CA . PRO A 1 83 ? -12.008 -8.761 -13.107 1.00 90.94 83 PRO A CA 1
ATOM 629 C C . PRO A 1 83 ? -11.041 -9.813 -13.662 1.00 90.94 83 PRO A C 1
ATOM 631 O O . PRO A 1 83 ? -10.077 -9.464 -14.333 1.00 90.94 83 PRO A O 1
ATOM 634 N N . ASP A 1 84 ? -11.351 -11.079 -13.395 1.00 84.81 84 ASP A N 1
ATOM 635 C CA . ASP A 1 84 ? -10.847 -12.273 -14.081 1.00 84.81 84 ASP A CA 1
ATOM 636 C C . ASP A 1 84 ? -11.942 -12.817 -15.025 1.00 84.81 84 ASP A C 1
ATOM 638 O O . ASP A 1 84 ? -13.008 -12.204 -15.164 1.00 84.81 84 ASP A O 1
ATOM 642 N N . GLU A 1 85 ? -11.717 -13.966 -15.662 1.00 88.88 85 GLU A N 1
ATOM 643 C CA . GLU A 1 85 ? -12.684 -14.621 -16.553 1.00 88.88 85 GLU A CA 1
ATOM 644 C C . GLU A 1 85 ? -14.035 -14.850 -15.859 1.00 88.88 85 GLU A C 1
ATOM 646 O O . GLU A 1 85 ? -15.092 -14.568 -16.425 1.00 88.88 85 GLU A O 1
ATOM 651 N N . ALA A 1 86 ? -14.022 -15.276 -14.593 1.00 92.69 86 ALA A N 1
ATOM 652 C CA . ALA A 1 86 ? -15.245 -15.509 -13.831 1.00 92.69 86 ALA A CA 1
ATOM 653 C C . ALA A 1 86 ? -16.019 -14.207 -13.566 1.00 92.69 86 ALA A C 1
ATOM 655 O O . ALA A 1 86 ? -17.252 -14.209 -13.555 1.00 92.69 86 ALA A O 1
ATOM 656 N N . ARG A 1 87 ? -15.329 -13.077 -13.365 1.00 92.75 87 ARG A N 1
ATOM 657 C CA . ARG A 1 87 ? -15.980 -11.762 -13.223 1.00 92.75 87 ARG A CA 1
ATOM 658 C C . ARG A 1 87 ? -16.501 -11.209 -14.533 1.00 92.75 87 ARG A C 1
ATOM 660 O O . ARG A 1 87 ? -17.514 -10.511 -14.492 1.00 92.75 87 ARG A O 1
ATOM 667 N N . VAL A 1 88 ? -15.838 -11.498 -15.651 1.00 93.00 88 VAL A N 1
ATOM 668 C CA . VAL A 1 88 ? -16.348 -11.150 -16.983 1.00 93.00 88 VAL A CA 1
ATOM 669 C C . VAL A 1 88 ? -17.710 -11.804 -17.194 1.00 93.00 88 VAL A C 1
ATOM 671 O O . VAL A 1 88 ? -18.661 -11.097 -17.521 1.00 93.00 88 VAL A O 1
ATOM 674 N N . GLU A 1 89 ? -17.835 -13.094 -16.881 1.00 96.12 89 GLU A N 1
ATOM 675 C CA . GLU A 1 89 ? -19.107 -13.818 -16.959 1.00 96.12 89 GLU A CA 1
ATOM 676 C C . GLU A 1 89 ? -20.138 -13.323 -15.932 1.00 96.12 89 GLU A C 1
ATOM 678 O O . GLU A 1 89 ? -21.278 -13.016 -16.288 1.00 96.12 89 GLU A O 1
ATOM 683 N N . GLU A 1 90 ? -19.749 -13.181 -14.657 1.00 95.62 90 GLU A N 1
ATOM 684 C CA . GLU A 1 90 ? -20.660 -12.757 -13.581 1.00 95.62 90 GLU A CA 1
ATOM 685 C C . GLU A 1 90 ? -21.299 -11.390 -13.861 1.00 95.62 90 GLU A C 1
ATOM 687 O O . GLU A 1 90 ? -22.491 -11.197 -13.610 1.00 95.62 90 GLU A O 1
ATOM 692 N N . PHE A 1 91 ? -20.509 -10.432 -14.351 1.00 95.56 91 PHE A N 1
ATOM 693 C CA . PHE A 1 91 ? -20.949 -9.053 -14.563 1.00 95.56 91 PHE A CA 1
ATOM 694 C C . PHE A 1 91 ? -21.279 -8.732 -16.025 1.00 95.56 91 PHE A C 1
ATOM 696 O O . PHE A 1 91 ? -21.678 -7.601 -16.297 1.00 95.56 91 PHE A O 1
ATOM 703 N N . LYS A 1 92 ? -21.147 -9.703 -16.943 1.00 97.38 92 LYS A N 1
ATOM 704 C CA . LYS A 1 92 ? -21.329 -9.527 -18.396 1.00 97.38 92 LYS A CA 1
ATOM 705 C C . LYS A 1 92 ? -20.499 -8.359 -18.941 1.00 97.38 92 LYS A C 1
ATOM 707 O O . LYS A 1 92 ? -21.024 -7.464 -19.599 1.00 97.38 92 LYS A O 1
ATOM 712 N N . LEU A 1 93 ? -19.212 -8.346 -18.597 1.00 95.88 93 LEU A N 1
ATOM 713 C CA . LEU A 1 93 ? -18.310 -7.240 -18.924 1.00 95.88 93 LEU A CA 1
ATOM 714 C C . LEU A 1 93 ? -17.985 -7.203 -20.418 1.00 95.88 93 LEU A C 1
ATOM 716 O O . LEU A 1 93 ? -17.812 -8.243 -21.048 1.00 95.88 93 LEU A O 1
ATOM 720 N N . LYS A 1 94 ? -17.789 -5.998 -20.962 1.00 96.50 94 LYS A N 1
ATOM 721 C CA . LYS A 1 94 ? -17.321 -5.798 -22.344 1.00 96.50 94 LYS A CA 1
ATOM 722 C C . LYS A 1 94 ? -15.938 -6.409 -22.577 1.00 96.50 94 LYS A C 1
ATOM 724 O O . LYS A 1 94 ? -15.634 -6.857 -23.679 1.00 96.50 94 LYS A O 1
ATOM 729 N N . LYS A 1 95 ? -15.072 -6.348 -21.561 1.00 92.00 95 LYS A N 1
ATOM 730 C CA . LYS A 1 95 ? -13.727 -6.937 -21.558 1.00 92.00 95 LYS A CA 1
ATOM 731 C C . LYS A 1 95 ? -13.206 -7.109 -20.132 1.00 92.00 95 LYS A C 1
ATOM 733 O O . LYS A 1 95 ? -13.749 -6.555 -19.176 1.00 92.00 95 LYS A O 1
ATOM 738 N N . MET A 1 96 ? -12.096 -7.826 -20.002 1.00 90.81 96 MET A N 1
ATOM 739 C CA . MET A 1 96 ? -11.350 -7.933 -18.752 1.00 90.81 96 MET A CA 1
ATOM 740 C C . MET A 1 96 ? -10.581 -6.626 -18.483 1.00 90.81 96 MET A C 1
ATOM 742 O O . MET A 1 96 ? -9.471 -6.415 -18.970 1.00 90.81 96 MET A O 1
ATOM 746 N N . TRP A 1 97 ? -11.213 -5.694 -17.766 1.00 93.50 97 TRP A N 1
ATOM 747 C CA . TRP A 1 97 ? -10.614 -4.397 -17.431 1.00 93.50 97 TRP A CA 1
ATOM 748 C C . TRP A 1 97 ? -9.391 -4.531 -16.521 1.00 93.50 97 TRP A C 1
ATOM 750 O O . TRP A 1 97 ? -9.357 -5.366 -15.619 1.00 93.50 97 TRP A O 1
ATOM 760 N N . LYS A 1 98 ? -8.413 -3.634 -16.694 1.00 87.62 98 LYS A N 1
ATOM 761 C CA . LYS A 1 98 ? -7.230 -3.567 -15.825 1.00 87.62 98 LYS A CA 1
ATOM 762 C C . LYS A 1 98 ? -7.613 -3.194 -14.384 1.00 87.62 98 LYS A C 1
ATOM 764 O O . LYS A 1 98 ? -8.707 -2.698 -14.096 1.00 87.62 98 LYS A O 1
ATOM 769 N N . SER A 1 99 ? -6.681 -3.443 -13.463 1.00 87.69 99 SER A N 1
ATOM 770 C CA . SER A 1 99 ? -6.815 -3.052 -12.057 1.00 87.69 99 SER A CA 1
ATOM 771 C C . SER A 1 99 ? -6.882 -1.524 -11.917 1.00 87.69 99 SER A C 1
ATOM 773 O O . SER A 1 99 ? -5.935 -0.851 -12.336 1.00 87.69 99 SER A O 1
ATOM 775 N N . PRO A 1 100 ? -7.912 -0.966 -11.247 1.00 92.69 100 PRO A N 1
ATOM 776 C CA . PRO A 1 100 ? -7.966 0.467 -10.959 1.00 92.69 100 PRO A CA 1
ATOM 777 C C . PRO A 1 100 ? -6.763 0.961 -10.157 1.00 92.69 100 PRO A C 1
ATOM 779 O O . PRO A 1 100 ? -6.263 2.051 -10.410 1.00 92.69 100 PRO A O 1
ATOM 782 N N . ASN A 1 101 ? -6.258 0.137 -9.233 1.00 88.69 101 ASN A N 1
ATOM 783 C CA . ASN A 1 101 ? -5.079 0.460 -8.430 1.00 88.69 101 ASN A CA 1
ATOM 784 C C . ASN A 1 101 ? -3.856 0.642 -9.333 1.00 88.69 101 ASN A C 1
ATOM 786 O O . ASN A 1 101 ? -3.119 1.610 -9.188 1.00 88.69 101 ASN A O 1
ATOM 790 N N . GLY A 1 102 ? -3.660 -0.273 -10.288 1.00 85.31 102 GLY A N 1
ATOM 791 C CA . GLY A 1 102 ? -2.571 -0.191 -11.260 1.00 85.31 102 GLY A CA 1
ATOM 792 C C . GLY A 1 102 ? -2.668 1.061 -12.131 1.00 85.31 102 GLY A C 1
ATOM 793 O O . GLY A 1 102 ? -1.677 1.766 -12.294 1.00 85.31 102 GLY A O 1
ATOM 794 N N . THR A 1 103 ? -3.859 1.375 -12.648 1.00 89.69 103 THR A N 1
ATOM 795 C CA . THR A 1 103 ? -4.090 2.581 -13.460 1.00 89.69 103 THR A CA 1
ATOM 796 C C . THR A 1 103 ? -3.811 3.860 -12.668 1.00 89.69 103 THR A C 1
ATOM 798 O O . THR A 1 103 ? -3.029 4.692 -13.121 1.00 89.69 103 THR A O 1
ATOM 801 N N . ILE A 1 104 ? -4.375 3.994 -11.463 1.00 92.06 104 ILE A N 1
ATOM 802 C CA . ILE A 1 104 ? -4.188 5.178 -10.610 1.00 92.06 104 ILE A CA 1
ATOM 803 C C . ILE A 1 104 ? -2.712 5.347 -10.231 1.00 92.06 104 ILE A C 1
ATOM 805 O O . ILE A 1 104 ? -2.163 6.430 -10.406 1.00 92.06 104 ILE A O 1
ATOM 809 N N . ARG A 1 105 ? -2.035 4.279 -9.790 1.00 87.94 105 ARG A N 1
ATOM 810 C CA . ARG A 1 105 ? -0.609 4.327 -9.417 1.00 87.94 105 ARG A CA 1
ATOM 811 C C . ARG A 1 105 ? 0.296 4.662 -10.602 1.00 87.94 105 ARG A C 1
ATOM 813 O O . ARG A 1 105 ? 1.270 5.380 -10.422 1.00 87.94 105 ARG A O 1
ATOM 820 N N . ASN A 1 106 ? -0.031 4.195 -11.810 1.00 85.06 106 ASN A N 1
ATOM 821 C CA . ASN A 1 106 ? 0.711 4.564 -13.018 1.00 85.06 106 ASN A CA 1
ATOM 822 C C . ASN A 1 106 ? 0.567 6.052 -13.368 1.00 85.06 106 ASN A C 1
ATOM 824 O O . ASN A 1 106 ? 1.522 6.635 -13.865 1.00 85.06 106 ASN A O 1
ATOM 828 N N . ILE A 1 107 ? -0.606 6.651 -13.133 1.00 89.81 107 ILE A N 1
ATOM 829 C CA . ILE A 1 107 ? -0.861 8.072 -13.423 1.00 89.81 107 ILE A CA 1
ATOM 830 C C . ILE A 1 107 ? -0.249 8.971 -12.345 1.00 89.81 107 ILE A C 1
ATOM 832 O O . ILE A 1 107 ? 0.378 9.977 -12.661 1.00 89.81 107 ILE A O 1
ATOM 836 N N . LEU A 1 108 ? -0.440 8.622 -11.072 1.00 88.38 108 LEU A N 1
ATOM 837 C CA . LEU A 1 108 ? 0.050 9.415 -9.946 1.00 88.38 108 LEU A CA 1
ATOM 838 C C . LEU A 1 108 ? 1.560 9.276 -9.743 1.00 88.38 108 LEU A C 1
ATOM 840 O O . LEU A 1 108 ? 2.211 10.223 -9.306 1.00 88.38 108 LEU A O 1
ATOM 844 N N . GLY A 1 109 ? 2.109 8.095 -10.034 1.00 82.12 109 GLY A N 1
ATOM 845 C CA . GLY A 1 109 ? 3.431 7.709 -9.563 1.00 82.12 109 GLY A CA 1
ATOM 846 C C . GLY A 1 109 ? 3.494 7.625 -8.032 1.00 82.12 109 GLY A C 1
ATOM 847 O O . GLY A 1 109 ? 2.560 7.987 -7.314 1.00 82.12 109 GLY A O 1
ATOM 848 N N . GLY A 1 110 ? 4.620 7.137 -7.516 1.00 84.31 110 GLY A N 1
ATOM 849 C CA . GLY A 1 110 ? 4.911 7.148 -6.083 1.00 84.31 110 GLY A CA 1
ATOM 850 C C . GLY A 1 110 ? 4.962 5.776 -5.419 1.00 84.31 110 GLY A C 1
ATOM 851 O O . GLY A 1 110 ? 5.113 4.733 -6.061 1.00 84.31 110 GLY A O 1
ATOM 852 N N . THR A 1 111 ? 4.884 5.815 -4.093 1.00 93.62 111 THR A N 1
ATOM 853 C CA . THR A 1 111 ? 5.215 4.698 -3.203 1.00 93.62 111 THR A CA 1
ATOM 854 C C . THR A 1 111 ? 4.029 4.349 -2.330 1.00 93.62 111 THR A C 1
ATOM 856 O O . THR A 1 111 ? 3.454 5.234 -1.702 1.00 93.62 111 THR A O 1
ATOM 859 N N . VAL A 1 112 ? 3.662 3.069 -2.260 1.00 93.38 112 VAL A N 1
ATOM 860 C CA . VAL A 1 112 ? 2.559 2.620 -1.401 1.00 93.38 112 VAL A CA 1
ATOM 861 C C . VAL A 1 112 ? 3.110 2.255 -0.030 1.00 93.38 112 VAL A C 1
ATOM 863 O O . VAL A 1 112 ? 3.827 1.266 0.099 1.00 93.38 112 VAL A O 1
ATOM 866 N N . PHE A 1 113 ? 2.755 3.029 0.990 1.00 95.81 113 PHE A N 1
ATOM 867 C CA . PHE A 1 113 ? 3.096 2.757 2.379 1.00 95.81 113 PHE A CA 1
ATOM 868 C C . PHE A 1 113 ? 2.001 1.936 3.051 1.00 95.81 113 PHE A C 1
ATOM 870 O O . PHE A 1 113 ? 0.856 2.380 3.140 1.00 95.81 113 PHE A O 1
ATOM 877 N N . ARG A 1 114 ? 2.352 0.742 3.531 1.00 94.69 114 ARG A N 1
ATOM 878 C CA . ARG A 1 114 ? 1.476 -0.135 4.312 1.00 94.69 114 ARG A CA 1
ATOM 879 C C . ARG A 1 114 ? 1.959 -0.201 5.753 1.00 94.69 114 ARG A C 1
ATOM 881 O O . ARG A 1 114 ? 3.094 -0.603 5.998 1.00 94.69 114 ARG A O 1
ATOM 888 N N . GLU A 1 115 ? 1.103 0.204 6.686 1.00 94.31 115 GLU A N 1
ATOM 889 C CA . GLU A 1 115 ? 1.404 0.260 8.122 1.00 94.31 115 GLU A CA 1
ATOM 890 C C . GLU A 1 115 ? 0.288 -0.412 8.942 1.00 94.31 115 GLU A C 1
ATOM 892 O O . GLU A 1 115 ? -0.893 -0.087 8.736 1.00 94.31 115 GLU A O 1
ATOM 897 N N . PRO A 1 116 ? 0.628 -1.333 9.868 1.00 94.38 116 PRO A N 1
ATOM 898 C CA . PRO A 1 116 ? -0.351 -2.017 10.695 1.00 94.38 116 PRO A CA 1
ATOM 899 C C . PRO A 1 116 ? -0.929 -1.092 11.771 1.00 94.38 116 PRO A C 1
ATOM 901 O O . PRO A 1 116 ? -0.239 -0.255 12.354 1.00 94.38 116 PRO A O 1
ATOM 904 N N . ILE A 1 117 ? -2.204 -1.300 12.077 1.00 93.06 117 ILE A N 1
ATOM 905 C CA . ILE A 1 117 ? -2.948 -0.645 13.147 1.00 93.06 117 ILE A CA 1
ATOM 906 C C . ILE A 1 117 ? -2.825 -1.528 14.386 1.00 93.06 117 ILE A C 1
ATOM 908 O O . ILE A 1 117 ? -3.307 -2.659 14.410 1.00 93.06 117 ILE A O 1
ATOM 912 N N . ILE A 1 118 ? -2.158 -1.020 15.419 1.00 92.31 118 ILE A N 1
ATOM 913 C CA . ILE A 1 118 ? -1.868 -1.796 16.626 1.00 92.31 118 ILE A CA 1
ATOM 914 C C . ILE A 1 118 ? -3.007 -1.654 17.637 1.00 92.31 118 ILE A C 1
ATOM 916 O O . ILE A 1 118 ? -3.302 -0.553 18.096 1.00 92.31 118 ILE A O 1
ATOM 920 N N . CYS A 1 119 ? -3.578 -2.789 18.038 1.00 93.94 119 CYS A N 1
ATOM 921 C CA . CYS A 1 119 ? -4.471 -2.915 19.189 1.00 93.94 119 CYS A CA 1
ATOM 922 C C . CYS A 1 119 ? -3.785 -3.795 20.241 1.00 93.94 119 CYS A C 1
ATOM 924 O O . CYS A 1 119 ? -3.328 -4.896 19.926 1.00 93.94 119 CYS A O 1
ATOM 926 N N . LYS A 1 120 ? -3.685 -3.327 21.491 1.00 93.00 120 LYS A N 1
ATOM 927 C CA . LYS A 1 120 ? -2.901 -4.002 22.545 1.00 93.00 120 LYS A CA 1
ATOM 928 C C . LYS A 1 120 ? -3.362 -5.427 22.842 1.00 93.00 120 LYS A C 1
ATOM 930 O O . LYS A 1 120 ? -2.532 -6.268 23.171 1.00 93.00 120 LYS A O 1
ATOM 935 N N . ASN A 1 121 ? -4.662 -5.684 22.734 1.00 94.44 121 ASN A N 1
ATOM 936 C CA . ASN A 1 121 ? -5.285 -6.972 23.028 1.00 94.44 121 ASN A CA 1
ATOM 937 C C . ASN A 1 121 ? -5.291 -7.948 21.841 1.00 94.44 121 ASN A C 1
ATOM 939 O O . ASN A 1 121 ? -5.810 -9.049 21.991 1.00 94.44 121 ASN A O 1
ATOM 943 N N . ILE A 1 122 ? -4.731 -7.572 20.685 1.00 95.50 122 ILE A N 1
ATOM 944 C CA . ILE A 1 122 ? -4.606 -8.459 19.525 1.00 95.50 122 ILE A CA 1
ATOM 945 C C . ILE A 1 122 ? -3.213 -9.105 19.536 1.00 95.50 122 ILE A C 1
ATOM 947 O O . ILE A 1 122 ? -2.207 -8.397 19.390 1.00 95.50 122 ILE A O 1
ATOM 951 N N . PRO A 1 123 ? -3.123 -10.437 19.719 1.00 94.00 123 PRO A N 1
ATOM 952 C CA . PRO A 1 123 ? -1.857 -11.150 19.644 1.00 94.00 123 PRO A CA 1
ATOM 953 C C . PRO A 1 123 ? -1.223 -11.008 18.260 1.00 94.00 123 PRO A C 1
ATOM 955 O O . PRO A 1 123 ? -1.904 -11.013 17.235 1.00 94.00 123 PRO A O 1
ATOM 958 N N . ARG A 1 124 ? 0.105 -10.912 18.241 1.00 92.81 124 ARG A N 1
ATOM 959 C CA . ARG A 1 124 ? 0.913 -10.880 17.017 1.00 92.81 124 ARG A CA 1
ATOM 960 C C . ARG A 1 124 ? 1.552 -12.244 16.803 1.00 92.81 124 ARG A C 1
ATOM 962 O O . ARG A 1 124 ? 1.940 -12.886 17.777 1.00 92.81 124 ARG A O 1
ATOM 969 N N . LEU A 1 125 ? 1.714 -12.655 15.545 1.00 89.00 125 LEU A N 1
ATOM 970 C CA . LEU A 1 125 ? 2.402 -13.913 15.217 1.00 89.00 125 LEU A CA 1
ATOM 971 C C . LEU A 1 125 ? 3.874 -13.880 15.631 1.00 89.00 125 LEU A C 1
ATOM 973 O O . LEU A 1 125 ? 4.429 -14.902 16.018 1.00 89.00 125 LEU A O 1
ATOM 977 N N . VAL A 1 126 ? 4.486 -12.696 15.577 1.00 92.81 126 VAL A N 1
ATOM 978 C CA . VAL A 1 126 ? 5.822 -12.436 16.113 1.00 92.81 126 VAL A CA 1
ATOM 979 C C . VAL A 1 126 ? 5.663 -11.545 17.350 1.00 92.81 126 VAL A C 1
ATOM 981 O O . VAL A 1 126 ? 5.496 -10.329 17.217 1.00 92.81 126 VAL A O 1
ATOM 984 N N . PRO A 1 127 ? 5.694 -12.112 18.573 1.00 91.38 127 PRO A N 1
ATOM 985 C CA . PRO A 1 127 ? 5.397 -11.364 19.798 1.00 91.38 127 PRO A CA 1
ATOM 986 C C . PRO A 1 127 ? 6.334 -10.174 20.048 1.00 91.38 127 PRO A C 1
ATOM 988 O O . PRO A 1 127 ? 5.916 -9.174 20.634 1.00 91.38 127 PRO A O 1
ATOM 991 N N . GLY A 1 128 ? 7.582 -10.267 19.569 1.00 92.75 128 GLY A N 1
ATOM 992 C CA . GLY A 1 128 ? 8.609 -9.233 19.715 1.00 92.75 128 GLY A CA 1
ATOM 993 C C . GLY A 1 128 ? 8.306 -7.921 18.984 1.00 92.75 128 GLY A C 1
ATOM 994 O O . GLY A 1 128 ? 8.844 -6.884 19.371 1.00 92.75 128 GLY A O 1
ATOM 995 N N . TRP A 1 129 ? 7.412 -7.925 17.988 1.00 95.12 129 TRP A N 1
ATOM 996 C CA . TRP A 1 129 ? 7.013 -6.726 17.243 1.00 95.12 129 TRP A CA 1
ATOM 997 C C . TRP A 1 129 ? 6.131 -5.803 18.085 1.00 95.12 129 TRP A C 1
ATOM 999 O O . TRP A 1 129 ? 4.910 -5.777 17.967 1.00 95.12 129 TRP A O 1
ATOM 1009 N N . THR A 1 130 ? 6.755 -5.046 18.980 1.00 90.25 130 THR A N 1
ATOM 1010 C CA . THR A 1 130 ? 6.076 -4.107 19.883 1.00 90.25 130 THR A CA 1
ATOM 1011 C C . THR A 1 130 ? 5.792 -2.754 19.232 1.00 90.25 130 THR A C 1
ATOM 1013 O O . THR A 1 130 ? 4.929 -2.020 19.710 1.00 90.25 130 THR A O 1
ATOM 1016 N N . LYS A 1 131 ? 6.480 -2.429 18.131 1.00 94.00 131 LYS A N 1
ATOM 1017 C CA . LYS A 1 131 ? 6.269 -1.231 17.308 1.00 94.00 131 LYS A CA 1
ATOM 1018 C C . LYS A 1 131 ? 5.818 -1.616 15.887 1.00 94.00 131 LYS A C 1
ATOM 1020 O O . LYS A 1 131 ? 6.151 -2.712 15.432 1.00 94.00 131 LYS A O 1
ATOM 1025 N N . PRO A 1 132 ? 5.090 -0.740 15.165 1.00 95.12 132 PRO A N 1
ATOM 1026 C CA . PRO A 1 132 ? 4.680 -1.007 13.785 1.00 95.12 132 PRO A CA 1
ATOM 1027 C C . PRO A 1 132 ? 5.892 -1.161 12.866 1.00 95.12 132 PRO A C 1
ATOM 1029 O O . PRO A 1 132 ? 6.935 -0.556 13.108 1.00 95.12 132 PRO A O 1
ATOM 1032 N N . ILE A 1 133 ? 5.741 -1.914 11.783 1.00 97.81 133 ILE A N 1
ATOM 1033 C CA . ILE A 1 133 ? 6.692 -1.923 10.667 1.00 97.81 133 ILE A CA 1
ATOM 1034 C C . ILE A 1 133 ? 5.956 -1.373 9.456 1.00 97.81 133 ILE A C 1
ATOM 1036 O O . ILE A 1 133 ? 4.878 -1.870 9.130 1.00 97.81 133 ILE A O 1
ATOM 1040 N N . THR A 1 134 ? 6.533 -0.373 8.795 1.00 97.94 134 THR A N 1
ATOM 1041 C CA . THR A 1 134 ? 5.903 0.246 7.626 1.00 97.94 134 THR A CA 1
ATOM 1042 C C . THR A 1 134 ? 6.636 -0.162 6.365 1.00 97.94 134 THR A C 1
ATOM 1044 O O . THR A 1 134 ? 7.807 0.169 6.206 1.00 97.94 134 THR A O 1
ATOM 1047 N N . ILE A 1 135 ? 5.959 -0.849 5.446 1.00 98.06 135 ILE A N 1
ATOM 1048 C CA . ILE A 1 135 ? 6.528 -1.173 4.134 1.00 98.06 135 ILE A CA 1
ATOM 1049 C C . ILE A 1 135 ? 6.237 -0.042 3.163 1.00 98.06 135 ILE A C 1
ATOM 1051 O O . ILE A 1 135 ? 5.075 0.284 2.950 1.00 98.06 135 ILE A O 1
ATOM 1055 N N . GLY A 1 136 ? 7.276 0.511 2.541 1.00 97.62 136 GLY A N 1
ATOM 1056 C CA . GLY A 1 136 ? 7.161 1.347 1.350 1.00 97.62 136 GLY A CA 1
ATOM 1057 C C . GLY A 1 136 ? 7.376 0.487 0.109 1.00 97.62 136 GLY A C 1
ATOM 1058 O O . GLY A 1 136 ? 8.501 0.088 -0.171 1.00 97.62 136 GLY A O 1
ATOM 1059 N N . ARG A 1 137 ? 6.313 0.178 -0.633 1.00 96.06 137 ARG A N 1
ATOM 1060 C CA . ARG A 1 137 ? 6.372 -0.616 -1.867 1.00 96.06 137 ARG A CA 1
ATOM 1061 C C . ARG A 1 137 ? 6.578 0.284 -3.082 1.00 96.06 137 ARG A C 1
ATOM 1063 O O . ARG A 1 137 ? 5.747 1.157 -3.353 1.00 96.06 137 ARG A O 1
ATOM 1070 N N . HIS A 1 138 ? 7.606 -0.011 -3.877 1.00 94.69 138 HIS A N 1
ATOM 1071 C CA . HIS A 1 138 ? 7.809 0.597 -5.195 1.00 94.69 138 HIS A CA 1
ATOM 1072 C C . HIS A 1 138 ? 6.781 0.072 -6.203 1.00 94.69 138 HIS A C 1
ATOM 1074 O O . HIS A 1 138 ? 6.952 -0.996 -6.774 1.00 94.69 138 HIS A O 1
ATOM 1080 N N . ALA A 1 139 ? 5.681 0.790 -6.420 1.00 87.12 139 ALA A N 1
ATOM 1081 C CA . ALA A 1 139 ? 4.561 0.303 -7.231 1.00 87.12 139 ALA A CA 1
ATOM 1082 C C . ALA A 1 139 ? 4.742 0.529 -8.751 1.00 87.12 139 ALA A C 1
ATOM 1084 O O . ALA A 1 139 ? 3.801 0.934 -9.434 1.00 87.12 139 ALA A O 1
ATOM 1085 N N . HIS A 1 140 ? 5.938 0.272 -9.292 1.00 88.12 140 HIS A N 1
ATOM 1086 C CA . HIS A 1 140 ? 6.263 0.451 -10.710 1.00 88.12 140 HIS A CA 1
ATOM 1087 C C . HIS A 1 140 ? 7.198 -0.647 -11.243 1.00 88.12 140 HIS A C 1
ATOM 1089 O O . HIS A 1 140 ? 8.072 -1.123 -10.524 1.00 88.12 140 HIS A O 1
ATOM 1095 N N . GLY A 1 141 ? 7.039 -1.003 -12.525 1.00 89.25 141 GLY A N 1
ATOM 1096 C CA . GLY A 1 141 ? 7.975 -1.864 -13.254 1.00 89.25 141 GLY A CA 1
ATOM 1097 C C . GLY A 1 141 ? 8.089 -3.281 -12.692 1.00 89.25 141 GLY A C 1
ATOM 1098 O O . GLY A 1 141 ? 7.134 -3.818 -12.118 1.00 89.25 141 GLY A O 1
ATOM 1099 N N . ASP A 1 142 ? 9.273 -3.861 -12.864 1.00 94.25 142 ASP A N 1
ATOM 1100 C CA . ASP A 1 142 ? 9.630 -5.220 -12.453 1.00 94.25 142 ASP A CA 1
ATOM 1101 C C . ASP A 1 142 ? 8.626 -6.259 -13.008 1.00 94.25 142 ASP A C 1
ATOM 1103 O O . ASP A 1 142 ? 8.120 -6.109 -14.125 1.00 94.25 142 ASP A O 1
ATOM 1107 N N . GLN A 1 143 ? 8.299 -7.305 -12.242 1.00 87.88 143 GLN A N 1
ATOM 1108 C CA . GLN A 1 143 ? 7.365 -8.366 -12.643 1.00 87.88 143 GLN A CA 1
ATOM 1109 C C . GLN A 1 143 ? 5.989 -7.834 -13.085 1.00 87.88 143 GLN A C 1
ATOM 1111 O O . GLN A 1 143 ? 5.308 -8.467 -13.884 1.00 87.88 143 GLN A O 1
ATOM 1116 N N . TYR A 1 144 ? 5.573 -6.659 -12.605 1.00 81.25 144 TYR A N 1
ATOM 1117 C CA . TYR A 1 144 ? 4.238 -6.100 -12.848 1.00 81.25 144 TYR A CA 1
ATOM 1118 C C . TYR A 1 144 ? 4.095 -5.401 -14.205 1.00 81.25 144 TYR A C 1
ATOM 1120 O O . TYR A 1 144 ? 2.993 -4.988 -14.572 1.00 81.25 144 TYR A O 1
ATOM 1128 N N . LYS A 1 145 ? 5.201 -5.243 -14.939 1.00 84.25 145 LYS A N 1
ATOM 1129 C CA . LYS A 1 145 ? 5.233 -4.796 -16.341 1.00 84.25 145 LYS A CA 1
ATOM 1130 C C . LYS A 1 145 ? 6.181 -5.665 -17.173 1.00 84.25 145 LYS A C 1
ATOM 1132 O O . LYS A 1 145 ? 6.780 -5.183 -18.134 1.00 84.25 145 LYS A O 1
ATOM 1137 N N . ALA A 1 146 ? 6.350 -6.922 -16.769 1.00 85.50 146 ALA A N 1
ATOM 1138 C CA . ALA A 1 146 ? 7.153 -7.879 -17.507 1.00 85.50 146 ALA A CA 1
ATOM 1139 C C . ALA A 1 146 ? 6.447 -8.313 -18.801 1.00 85.50 146 ALA A C 1
ATOM 1141 O O . ALA A 1 146 ? 5.236 -8.164 -18.957 1.00 85.50 146 ALA A O 1
ATOM 1142 N N . THR A 1 147 ? 7.229 -8.844 -19.733 1.00 89.62 147 THR A N 1
ATOM 1143 C CA . THR A 1 147 ? 6.737 -9.624 -20.872 1.00 89.62 147 THR A CA 1
ATOM 1144 C C . T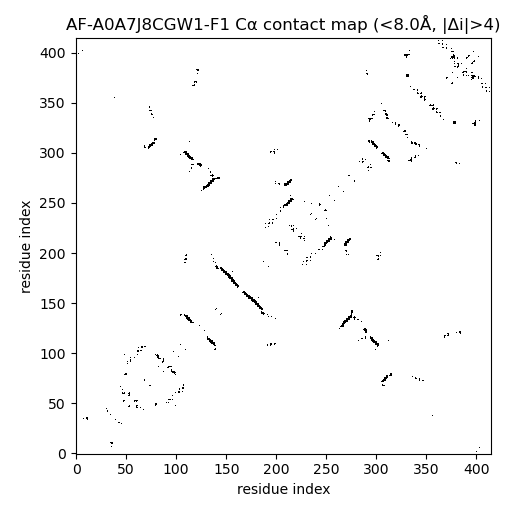HR A 1 147 ? 7.309 -11.024 -20.747 1.00 89.62 147 THR A C 1
ATOM 1146 O O . THR A 1 147 ? 8.526 -11.174 -20.625 1.00 89.62 147 THR A O 1
ATOM 1149 N N . ASP A 1 148 ? 6.445 -12.028 -20.762 1.00 90.94 148 ASP A N 1
ATOM 1150 C CA . ASP A 1 148 ? 6.785 -13.436 -20.607 1.00 90.94 148 ASP A CA 1
ATOM 1151 C C . ASP A 1 148 ? 6.221 -14.290 -21.750 1.00 90.94 148 ASP A C 1
ATOM 1153 O O . ASP A 1 148 ? 5.314 -13.882 -22.477 1.00 90.94 148 ASP A O 1
ATOM 1157 N N . PHE A 1 149 ? 6.813 -15.466 -21.956 1.00 92.62 149 PHE A N 1
ATOM 1158 C CA . PHE A 1 149 ? 6.387 -16.415 -22.981 1.00 92.62 149 PHE A CA 1
ATOM 1159 C C . PHE A 1 149 ? 6.777 -17.853 -22.620 1.00 92.62 149 PHE A C 1
ATOM 1161 O O . PHE A 1 149 ? 7.735 -18.097 -21.880 1.00 92.62 149 PHE A O 1
ATOM 1168 N N . VAL A 1 150 ? 6.054 -18.812 -23.199 1.00 96.31 150 VAL A N 1
ATOM 1169 C CA . VAL A 1 150 ? 6.409 -20.237 -23.184 1.00 96.31 150 VAL A CA 1
ATOM 1170 C C . VAL A 1 150 ? 7.220 -20.546 -24.441 1.00 96.31 150 VAL A C 1
ATOM 1172 O O . VAL A 1 150 ? 6.767 -20.279 -25.552 1.00 96.31 150 VAL A O 1
ATOM 1175 N N . ALA A 1 151 ? 8.412 -21.115 -24.273 1.00 98.19 151 ALA A N 1
ATOM 1176 C CA . ALA A 1 151 ? 9.178 -21.709 -25.361 1.00 98.19 151 ALA A CA 1
ATOM 1177 C C . ALA A 1 151 ? 8.704 -23.158 -25.540 1.00 98.19 151 ALA A C 1
ATOM 1179 O O . ALA A 1 151 ? 8.948 -24.002 -24.681 1.00 98.19 151 ALA A O 1
ATOM 1180 N N . ASP A 1 152 ? 8.000 -23.455 -26.632 1.00 97.94 152 ASP A N 1
ATOM 1181 C CA . ASP A 1 152 ? 7.422 -24.784 -26.897 1.00 97.94 152 ASP A CA 1
ATOM 1182 C C . ASP A 1 152 ? 8.416 -25.773 -27.540 1.00 97.94 152 ASP A C 1
ATOM 1184 O O . ASP A 1 152 ? 8.109 -26.952 -27.712 1.00 97.94 152 ASP A O 1
ATOM 1188 N N . ARG A 1 153 ? 9.616 -25.300 -27.893 1.00 98.06 153 ARG A N 1
ATOM 1189 C CA . ARG A 1 153 ? 10.683 -26.047 -28.569 1.00 98.06 153 ARG A CA 1
ATOM 1190 C C . ARG A 1 153 ? 12.055 -25.437 -28.273 1.00 98.06 153 ARG A C 1
ATOM 1192 O O . ARG A 1 153 ? 12.145 -24.364 -27.681 1.00 98.06 153 ARG A O 1
ATOM 1199 N N . ALA A 1 154 ? 13.112 -26.115 -28.717 1.00 98.62 154 ALA A N 1
ATOM 1200 C CA . ALA A 1 154 ? 14.483 -25.622 -28.616 1.00 98.62 154 ALA A CA 1
ATOM 1201 C C . ALA A 1 154 ? 14.686 -24.282 -29.357 1.00 98.62 154 ALA A C 1
ATOM 1203 O O . ALA A 1 154 ? 14.090 -24.061 -30.414 1.00 98.62 154 ALA A O 1
ATOM 1204 N N . GLY A 1 155 ? 15.552 -23.410 -28.835 1.00 98.44 155 GLY A N 1
ATOM 1205 C CA . GLY A 1 155 ? 15.875 -22.125 -29.460 1.00 98.44 155 GLY A CA 1
ATOM 1206 C C . GLY A 1 155 ? 16.667 -21.164 -28.569 1.00 98.44 155 GLY A C 1
ATOM 1207 O O . GLY A 1 155 ? 16.684 -21.289 -27.347 1.00 98.44 155 GLY A O 1
ATOM 1208 N N . THR A 1 156 ? 17.301 -20.164 -29.181 1.00 98.62 156 THR A N 1
ATOM 1209 C CA . THR A 1 156 ? 18.092 -19.148 -28.468 1.00 98.62 156 THR A CA 1
ATOM 1210 C C . THR A 1 156 ? 17.236 -17.946 -28.071 1.00 98.62 156 THR A C 1
ATOM 1212 O O . THR A 1 156 ? 16.654 -17.276 -28.924 1.00 98.62 156 THR A O 1
ATOM 1215 N N . PHE A 1 157 ? 17.200 -17.627 -26.779 1.00 98.62 157 PHE A N 1
ATOM 1216 C CA . PHE A 1 157 ? 16.591 -16.414 -26.241 1.00 98.62 157 PHE A CA 1
ATOM 1217 C C . PHE A 1 157 ? 17.647 -15.319 -26.063 1.00 98.62 157 PHE A C 1
ATOM 1219 O O . PHE A 1 157 ? 18.635 -15.498 -25.348 1.00 98.62 157 PHE A O 1
ATOM 1226 N N . LYS A 1 158 ? 17.413 -14.161 -26.689 1.00 98.56 158 LYS A N 1
ATOM 1227 C CA . LYS A 1 158 ? 18.270 -12.975 -26.605 1.00 98.56 158 LYS A CA 1
ATOM 1228 C C . LYS A 1 158 ? 17.485 -11.710 -26.256 1.00 98.56 158 LYS A C 1
ATOM 1230 O O . LYS A 1 158 ? 16.294 -11.612 -26.540 1.00 98.56 158 LYS A O 1
ATOM 1235 N N . MET A 1 159 ? 18.180 -10.729 -25.691 1.00 98.50 159 MET A N 1
ATOM 1236 C CA . MET A 1 159 ? 17.707 -9.360 -25.483 1.00 98.50 159 MET A CA 1
ATOM 1237 C C . MET A 1 159 ? 18.436 -8.405 -26.424 1.00 98.50 159 MET A C 1
ATOM 1239 O O . MET A 1 159 ? 19.631 -8.571 -26.666 1.00 98.50 159 MET A O 1
ATOM 1243 N N . VAL A 1 160 ? 17.731 -7.381 -26.906 1.00 98.38 160 VAL A N 1
ATOM 1244 C CA . VAL A 1 160 ? 18.289 -6.330 -27.767 1.00 98.38 160 VAL A CA 1
ATOM 1245 C C . VAL A 1 160 ? 17.893 -4.966 -27.210 1.00 98.38 160 VAL A C 1
ATOM 1247 O O . VAL A 1 160 ? 16.718 -4.724 -26.938 1.00 98.38 160 VAL A O 1
ATOM 1250 N N . PHE A 1 161 ? 18.866 -4.072 -27.050 1.00 98.38 161 PHE A N 1
ATOM 1251 C CA . PHE A 1 161 ? 18.637 -2.668 -26.718 1.00 98.38 161 PHE A CA 1
ATOM 1252 C C . PHE A 1 161 ? 19.089 -1.789 -27.881 1.00 98.38 161 PHE A C 1
ATOM 1254 O O . PHE A 1 161 ? 20.267 -1.795 -28.239 1.00 98.38 161 PHE A O 1
ATOM 1261 N N . THR A 1 162 ? 18.160 -1.017 -28.444 1.00 98.06 162 THR A N 1
ATOM 1262 C CA . THR A 1 162 ? 18.422 -0.081 -29.544 1.00 98.06 162 THR A CA 1
ATOM 1263 C C . THR A 1 162 ? 18.351 1.354 -29.018 1.00 98.06 162 THR A C 1
ATOM 1265 O O . THR A 1 162 ? 17.254 1.836 -28.714 1.00 98.06 162 THR A O 1
ATOM 1268 N N . PRO A 1 163 ? 19.496 2.044 -28.884 1.00 98.00 163 PRO A N 1
ATOM 1269 C CA . PRO A 1 163 ? 19.529 3.439 -28.467 1.00 98.00 163 PRO A CA 1
ATOM 1270 C C . PRO A 1 163 ? 18.748 4.357 -29.419 1.00 98.00 163 PRO A C 1
ATOM 1272 O O . PRO A 1 163 ? 18.826 4.227 -30.640 1.00 98.00 163 PRO A O 1
ATOM 1275 N N . LYS A 1 164 ? 18.007 5.326 -28.865 1.00 97.06 164 LYS A N 1
ATOM 1276 C CA . LYS A 1 164 ? 17.248 6.312 -29.662 1.00 97.06 164 LYS A CA 1
ATOM 1277 C C . LYS A 1 164 ? 18.125 7.372 -30.330 1.00 97.06 164 LYS A C 1
ATOM 1279 O O . LYS A 1 164 ? 17.679 8.001 -31.280 1.00 97.06 164 LYS A O 1
ATOM 1284 N N . ASP A 1 165 ? 19.336 7.584 -29.826 1.00 96.56 165 ASP A N 1
ATOM 1285 C CA . ASP A 1 165 ? 20.307 8.539 -30.373 1.00 96.56 165 ASP A CA 1
ATOM 1286 C C . ASP A 1 165 ? 21.018 8.022 -31.637 1.00 96.56 165 ASP A C 1
ATOM 1288 O O . ASP A 1 165 ? 21.836 8.731 -32.217 1.00 96.56 165 ASP A O 1
ATOM 1292 N N . GLY A 1 166 ? 20.704 6.796 -32.071 1.00 95.94 166 GLY A N 1
ATOM 1293 C CA . GLY A 1 166 ? 21.309 6.161 -33.238 1.00 95.94 166 GLY A CA 1
ATOM 1294 C C . GLY A 1 166 ? 22.658 5.495 -32.964 1.00 95.94 166 GLY A C 1
ATOM 1295 O O . GLY A 1 166 ? 23.273 4.990 -33.902 1.00 95.94 166 GLY A O 1
ATOM 1296 N N . SER A 1 167 ? 23.126 5.459 -31.710 1.00 97.12 167 SER A N 1
ATOM 1297 C CA . SER A 1 167 ? 24.304 4.671 -31.340 1.00 97.12 167 SER A CA 1
ATOM 1298 C C . SER A 1 167 ? 24.053 3.161 -31.484 1.00 97.12 167 SER A C 1
ATOM 1300 O O . SER A 1 167 ? 22.917 2.702 -31.641 1.00 97.12 167 SER A O 1
ATOM 1302 N N . SER A 1 168 ? 25.130 2.368 -31.495 1.00 97.31 168 SER A N 1
ATOM 1303 C CA . SER A 1 168 ? 25.053 0.943 -31.825 1.00 97.31 168 SER A CA 1
ATOM 1304 C C . SER A 1 168 ? 24.161 0.157 -30.860 1.00 97.31 168 SER A C 1
ATOM 1306 O O . SER A 1 168 ? 24.241 0.291 -29.635 1.00 97.31 168 SER A O 1
ATOM 1308 N N . ALA A 1 169 ? 23.317 -0.706 -31.436 1.00 97.44 169 ALA A N 1
ATOM 1309 C CA . ALA A 1 169 ? 22.497 -1.628 -30.666 1.00 97.44 169 ALA A CA 1
ATOM 1310 C C . ALA A 1 169 ? 23.378 -2.602 -29.874 1.00 97.44 169 ALA A C 1
ATOM 1312 O O . ALA A 1 169 ? 24.458 -3.000 -30.315 1.00 97.44 169 ALA A O 1
ATOM 1313 N N . LYS A 1 170 ? 22.891 -2.996 -28.701 1.00 98.19 170 LYS A N 1
ATOM 1314 C CA . LYS A 1 170 ? 23.536 -3.991 -27.846 1.00 98.19 170 LYS A CA 1
ATOM 1315 C C . LYS A 1 170 ? 22.666 -5.234 -27.784 1.00 98.19 170 LYS A C 1
ATOM 1317 O O . LYS A 1 170 ? 21.452 -5.122 -27.619 1.00 98.19 170 LYS A O 1
ATOM 1322 N N . GLU A 1 171 ? 23.292 -6.399 -27.893 1.00 98.31 171 GLU A N 1
ATOM 1323 C CA . GLU A 1 171 ? 22.624 -7.692 -27.775 1.00 98.31 171 GLU A CA 1
ATOM 1324 C C . GLU A 1 171 ? 23.233 -8.511 -26.638 1.00 98.31 171 GLU A C 1
ATOM 1326 O O . GLU A 1 171 ? 24.441 -8.466 -26.402 1.00 98.31 171 GLU A O 1
ATOM 1331 N N . TRP A 1 172 ? 22.388 -9.279 -25.954 1.00 98.56 172 TRP A N 1
ATOM 1332 C CA . TRP A 1 172 ? 22.800 -10.242 -24.937 1.00 98.56 172 TRP A CA 1
ATOM 1333 C C . TRP A 1 172 ? 22.038 -11.542 -25.139 1.00 98.56 172 TRP A C 1
ATOM 1335 O O . TRP A 1 172 ? 20.807 -11.544 -25.143 1.00 98.56 172 TRP A O 1
ATOM 1345 N N . GLU A 1 173 ? 22.753 -12.652 -25.274 1.00 98.44 173 GLU A N 1
ATOM 1346 C CA . GLU A 1 173 ? 22.142 -13.972 -25.175 1.00 98.44 173 GLU A CA 1
ATOM 1347 C C . GLU A 1 173 ? 21.804 -14.258 -23.708 1.00 98.44 173 GLU A C 1
ATOM 1349 O O . GLU A 1 173 ? 22.652 -14.117 -22.828 1.00 98.44 173 GLU A O 1
ATOM 1354 N N . VAL A 1 174 ? 20.550 -14.621 -23.444 1.00 98.31 174 VAL A N 1
ATOM 1355 C CA . VAL A 1 174 ? 20.082 -14.974 -22.099 1.00 98.31 174 VAL A CA 1
ATOM 1356 C C . VAL A 1 174 ? 20.264 -16.464 -21.868 1.00 98.31 174 VAL A C 1
ATOM 1358 O O . VAL A 1 174 ? 20.813 -16.870 -20.847 1.00 98.31 174 VAL A O 1
ATOM 1361 N N . TYR A 1 175 ? 19.776 -17.279 -22.804 1.00 98.62 175 TYR A N 1
ATOM 1362 C CA . TYR A 1 175 ? 19.855 -18.730 -22.714 1.00 98.62 175 TYR A CA 1
ATOM 1363 C C . TYR A 1 175 ? 19.588 -19.392 -24.067 1.00 98.62 175 TYR A C 1
ATOM 1365 O O . TYR A 1 175 ? 18.772 -18.901 -24.848 1.00 98.62 175 TYR A O 1
ATOM 1373 N N . ASN A 1 176 ? 20.209 -20.545 -24.309 1.00 98.50 176 ASN A N 1
ATOM 1374 C CA . ASN A 1 176 ? 19.888 -21.417 -25.432 1.00 98.50 176 ASN A CA 1
ATOM 1375 C C . ASN A 1 176 ? 19.123 -22.646 -24.930 1.00 98.50 176 ASN A C 1
ATOM 1377 O O . ASN A 1 176 ? 19.693 -23.519 -24.277 1.00 98.50 176 ASN A O 1
ATOM 1381 N N . PHE A 1 177 ? 17.824 -22.690 -25.209 1.00 98.38 177 PHE A N 1
ATOM 1382 C CA . PHE A 1 177 ? 16.931 -23.754 -24.776 1.00 98.38 177 PHE A CA 1
ATOM 1383 C C . PHE A 1 177 ? 17.174 -25.033 -25.594 1.00 98.38 177 PHE A C 1
ATOM 1385 O O . PHE A 1 177 ? 16.944 -25.016 -26.804 1.00 98.38 177 PHE A O 1
ATOM 1392 N N . PRO A 1 178 ? 17.566 -26.166 -24.974 1.00 97.56 178 PRO A N 1
ATOM 1393 C CA . PRO A 1 178 ? 17.668 -27.447 -25.679 1.00 97.56 178 PRO A CA 1
ATOM 1394 C C . PRO A 1 178 ? 16.301 -28.131 -25.877 1.00 97.56 178 PRO A C 1
ATOM 1396 O O . PRO A 1 178 ? 16.180 -29.048 -26.683 1.00 97.56 178 PRO A O 1
ATOM 1399 N N . ALA A 1 179 ? 15.276 -27.707 -25.132 1.00 98.12 179 ALA A N 1
ATOM 1400 C CA . ALA A 1 179 ? 13.904 -28.217 -25.155 1.00 98.12 179 ALA A CA 1
ATOM 1401 C C . ALA A 1 179 ? 12.936 -27.117 -24.670 1.00 98.12 179 ALA A C 1
ATOM 1403 O O . ALA A 1 179 ? 13.332 -25.960 -24.570 1.00 98.12 179 ALA A O 1
ATOM 1404 N N . GLY A 1 180 ? 11.678 -27.454 -24.370 1.00 98.00 180 GLY A N 1
ATOM 1405 C CA . GLY A 1 180 ? 10.694 -26.470 -23.906 1.00 98.00 180 GLY A CA 1
ATOM 1406 C C . GLY A 1 180 ? 11.054 -25.789 -22.574 1.00 98.00 180 GLY A C 1
ATOM 1407 O O . GLY A 1 180 ? 11.793 -26.337 -21.755 1.00 98.00 180 GLY A O 1
ATOM 1408 N N . GLY A 1 181 ? 10.512 -24.591 -22.349 1.00 98.31 181 GLY A N 1
ATOM 1409 C CA . GLY A 1 181 ? 10.782 -23.770 -21.168 1.00 98.31 181 GLY A CA 1
ATOM 1410 C C . GLY A 1 181 ? 9.945 -22.492 -21.119 1.00 98.31 181 GLY A C 1
ATOM 1411 O O . GLY A 1 181 ? 8.930 -22.366 -21.800 1.00 98.31 181 GLY A O 1
ATOM 1412 N N . VAL A 1 182 ? 10.375 -21.525 -20.310 1.00 98.25 182 VAL A N 1
ATOM 1413 C CA . VAL A 1 182 ? 9.745 -20.201 -20.200 1.00 98.25 182 VAL A CA 1
ATOM 1414 C C . VAL A 1 182 ? 10.813 -19.113 -20.191 1.00 98.25 182 VAL A C 1
ATOM 1416 O O . VAL A 1 182 ? 11.915 -19.329 -19.686 1.00 98.25 182 VAL A O 1
ATOM 1419 N N . GLY A 1 183 ? 10.488 -17.944 -20.736 1.00 98.19 183 GLY A N 1
ATOM 1420 C CA . GLY A 1 183 ? 11.354 -16.767 -20.743 1.00 98.19 183 GLY A CA 1
ATOM 1421 C C . GLY A 1 183 ? 10.590 -15.525 -20.301 1.00 98.19 183 GLY A C 1
ATOM 1422 O O . GLY A 1 183 ? 9.377 -15.439 -20.480 1.00 98.19 183 GLY A O 1
ATOM 1423 N N . MET A 1 184 ? 11.298 -14.555 -19.722 1.00 98.12 184 MET A N 1
ATOM 1424 C CA . MET A 1 184 ? 10.724 -13.250 -19.396 1.00 98.12 184 MET A CA 1
ATOM 1425 C C . MET A 1 184 ? 11.754 -12.126 -19.491 1.00 98.12 184 MET A C 1
ATOM 1427 O O . MET A 1 184 ? 12.949 -12.346 -19.298 1.00 98.12 184 MET A O 1
ATOM 1431 N N . GLY A 1 185 ? 11.266 -10.913 -19.736 1.00 97.88 185 GLY A N 1
ATOM 1432 C CA . GLY A 1 185 ? 12.015 -9.665 -19.618 1.00 97.88 185 GLY A CA 1
ATOM 1433 C C . GLY A 1 185 ? 11.247 -8.655 -18.769 1.00 97.88 185 GLY A C 1
ATOM 1434 O O . GLY A 1 185 ? 10.023 -8.564 -18.856 1.00 97.88 185 GLY A O 1
ATOM 1435 N N . MET A 1 186 ? 11.959 -7.889 -17.943 1.00 97.31 186 MET A N 1
ATOM 1436 C CA . MET A 1 186 ? 11.382 -6.835 -17.104 1.00 97.31 186 MET A CA 1
ATOM 1437 C C . MET A 1 186 ? 12.276 -5.597 -17.086 1.00 97.31 186 MET A C 1
ATOM 1439 O O . MET A 1 186 ? 13.445 -5.660 -17.467 1.00 97.31 186 MET A O 1
ATOM 1443 N N . TYR A 1 187 ? 11.727 -4.472 -16.633 1.00 97.25 187 TYR A N 1
ATOM 1444 C CA . TYR A 1 187 ? 12.443 -3.203 -16.594 1.00 97.25 187 TYR A CA 1
ATOM 1445 C C . TYR A 1 187 ? 12.017 -2.338 -15.408 1.00 97.25 187 TYR A C 1
ATOM 1447 O O . TYR A 1 187 ? 10.919 -2.470 -14.859 1.00 97.25 187 TYR A O 1
ATOM 1455 N N . ASN A 1 188 ? 12.879 -1.380 -15.085 1.00 96.94 188 ASN A N 1
ATOM 1456 C CA . ASN A 1 188 ? 12.528 -0.214 -14.293 1.00 96.94 188 ASN A CA 1
ATOM 1457 C C . ASN A 1 188 ? 13.246 1.022 -14.852 1.00 96.94 188 ASN A C 1
ATOM 1459 O O . ASN A 1 188 ? 13.971 0.930 -15.842 1.00 96.94 188 ASN A O 1
ATOM 1463 N N . THR A 1 189 ? 13.011 2.183 -14.249 1.00 96.56 189 THR A N 1
ATOM 1464 C CA . THR A 1 189 ? 13.552 3.467 -14.722 1.00 96.56 189 THR A CA 1
ATOM 1465 C C . THR A 1 189 ? 14.136 4.261 -13.565 1.00 96.56 189 THR A C 1
ATOM 1467 O O . THR A 1 189 ? 13.491 4.349 -12.518 1.00 96.56 189 THR A O 1
ATOM 1470 N N . ASP A 1 190 ? 15.273 4.918 -13.784 1.00 97.94 190 ASP A N 1
ATOM 1471 C CA . ASP A 1 190 ? 15.936 5.764 -12.785 1.00 97.94 190 ASP A CA 1
ATOM 1472 C C . ASP A 1 190 ? 15.004 6.831 -12.192 1.00 97.94 190 ASP A C 1
ATOM 1474 O O . ASP A 1 190 ? 14.999 7.028 -10.979 1.00 97.94 190 ASP A O 1
ATOM 1478 N N . GLU A 1 191 ? 14.161 7.465 -13.014 1.00 94.50 191 GLU A N 1
ATOM 1479 C CA . GLU A 1 191 ? 13.154 8.439 -12.569 1.00 94.50 191 GLU A CA 1
ATOM 1480 C C . GLU A 1 191 ? 12.215 7.841 -11.508 1.00 94.50 191 GLU A C 1
ATOM 1482 O O . GLU A 1 191 ? 12.057 8.387 -10.415 1.00 94.50 191 GLU A O 1
ATOM 1487 N N . SER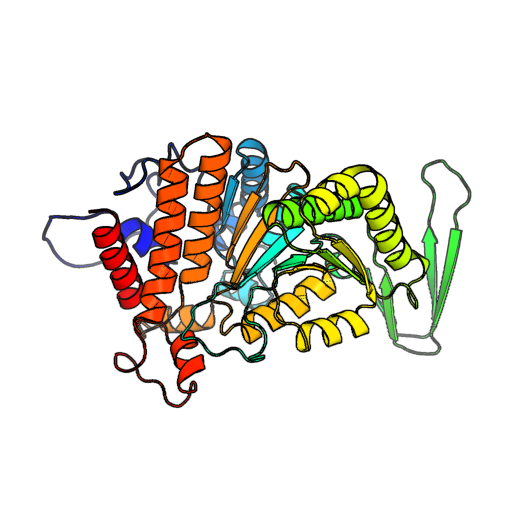 A 1 192 ? 11.635 6.671 -11.797 1.00 92.81 192 SER A N 1
ATOM 1488 C CA . SER A 1 192 ? 10.729 5.986 -10.872 1.00 92.81 192 SER A CA 1
ATOM 1489 C C . SER A 1 192 ? 11.428 5.529 -9.587 1.00 92.81 192 SER A C 1
ATOM 1491 O O . SER A 1 192 ? 10.859 5.671 -8.504 1.00 92.81 192 SER A O 1
ATOM 1493 N N . ILE A 1 193 ? 12.657 5.009 -9.685 1.00 97.31 193 ILE A N 1
ATOM 1494 C CA . ILE A 1 193 ? 13.452 4.592 -8.517 1.00 97.31 193 ILE A CA 1
ATOM 1495 C C . ILE A 1 193 ? 13.807 5.808 -7.652 1.00 97.31 193 ILE A C 1
ATOM 1497 O O . ILE A 1 193 ? 13.720 5.742 -6.427 1.00 97.31 193 ILE A O 1
ATOM 1501 N N . SER A 1 194 ? 14.143 6.938 -8.275 1.00 96.62 194 SER A N 1
ATOM 1502 C CA . SER A 1 194 ? 14.460 8.180 -7.566 1.00 96.62 194 SER A CA 1
ATOM 1503 C C . SER A 1 194 ? 13.240 8.719 -6.822 1.00 96.62 194 SER A C 1
ATOM 1505 O O . SER A 1 194 ? 13.331 9.054 -5.641 1.00 96.62 194 SER A O 1
ATOM 1507 N N . GLY A 1 195 ? 12.070 8.732 -7.472 1.00 93.56 195 GLY A N 1
ATOM 1508 C CA . GLY A 1 195 ? 10.808 9.093 -6.823 1.00 93.56 195 GLY A CA 1
ATOM 1509 C C . GLY A 1 195 ? 10.481 8.184 -5.634 1.00 93.56 195 GLY A C 1
ATOM 1510 O O . GLY A 1 195 ? 10.105 8.670 -4.569 1.00 93.56 195 GLY A O 1
ATOM 1511 N N . PHE A 1 196 ? 10.703 6.875 -5.783 1.00 96.06 196 PHE A N 1
ATOM 1512 C CA . PHE A 1 196 ? 10.553 5.898 -4.703 1.00 96.06 196 PHE A CA 1
ATOM 1513 C C . PHE A 1 196 ? 11.490 6.172 -3.515 1.00 96.06 196 PHE A C 1
ATOM 1515 O O . PHE A 1 196 ? 11.044 6.158 -2.364 1.00 96.06 196 PHE A O 1
ATOM 1522 N N . ALA A 1 197 ? 12.761 6.482 -3.781 1.00 97.50 197 ALA A N 1
ATOM 1523 C CA . ALA A 1 197 ? 13.736 6.843 -2.755 1.00 97.50 197 ALA A CA 1
ATOM 1524 C C . ALA A 1 197 ? 13.317 8.106 -1.991 1.00 97.50 197 ALA A C 1
ATOM 1526 O O . ALA A 1 197 ? 13.227 8.081 -0.762 1.00 97.50 197 ALA A O 1
ATOM 1527 N N . HIS A 1 198 ? 12.982 9.186 -2.708 1.00 95.56 198 HIS A N 1
ATOM 1528 C CA . HIS A 1 198 ? 12.515 10.436 -2.105 1.00 95.56 198 HIS A CA 1
ATOM 1529 C C . HIS A 1 198 ? 11.300 10.218 -1.196 1.00 95.56 198 HIS A C 1
ATOM 1531 O O . HIS A 1 198 ? 11.322 10.659 -0.046 1.00 95.56 198 HIS A O 1
ATOM 1537 N N . SER A 1 199 ? 10.276 9.491 -1.660 1.00 94.38 199 SER A N 1
ATOM 1538 C CA . SER A 1 199 ? 9.106 9.174 -0.833 1.00 94.38 199 SER A CA 1
ATOM 1539 C C . SER A 1 199 ? 9.490 8.416 0.443 1.00 94.38 199 SER A C 1
ATOM 1541 O O . SER A 1 199 ? 9.009 8.758 1.521 1.00 94.38 199 SER A O 1
ATOM 1543 N N . CYS A 1 200 ? 10.367 7.409 0.352 1.00 97.19 200 CYS A N 1
ATOM 1544 C CA . CYS A 1 200 ? 10.801 6.621 1.511 1.00 97.19 200 CYS A CA 1
ATOM 1545 C C . CYS A 1 200 ? 11.568 7.457 2.544 1.00 97.19 200 CYS A C 1
ATOM 1547 O O . CYS A 1 200 ? 11.276 7.362 3.738 1.00 97.19 200 CYS A O 1
ATOM 1549 N N . PHE A 1 201 ? 12.510 8.297 2.105 1.00 97.62 201 PHE A N 1
ATOM 1550 C CA . PHE A 1 201 ? 13.277 9.161 3.006 1.00 97.62 201 PHE A CA 1
ATOM 1551 C C . PHE A 1 201 ? 12.395 10.206 3.695 1.00 97.62 201 PHE A C 1
ATOM 1553 O O . PHE A 1 201 ? 12.470 10.368 4.913 1.00 97.62 201 PHE A O 1
ATOM 1560 N N . GLN A 1 202 ? 11.514 10.873 2.942 1.00 93.75 202 GLN A N 1
ATOM 1561 C CA . GLN A 1 202 ? 10.572 11.851 3.494 1.00 93.75 202 GLN A CA 1
ATOM 1562 C C . GLN A 1 202 ? 9.638 11.208 4.528 1.00 93.75 202 GLN A C 1
ATOM 1564 O O . GLN A 1 202 ? 9.432 11.760 5.612 1.00 93.75 202 GLN A O 1
ATOM 1569 N N . TYR A 1 203 ? 9.112 10.017 4.225 1.00 93.81 203 TYR A N 1
ATOM 1570 C CA . TYR A 1 203 ? 8.231 9.285 5.132 1.00 93.81 203 TYR A CA 1
ATOM 1571 C C . TYR A 1 203 ? 8.957 8.861 6.418 1.00 93.81 203 TYR A C 1
ATOM 1573 O O . TYR A 1 203 ? 8.436 9.042 7.519 1.00 93.81 203 TYR A O 1
ATOM 1581 N N . ALA A 1 204 ? 10.192 8.365 6.308 1.00 96.81 204 ALA A N 1
ATOM 1582 C CA . ALA A 1 204 ? 11.018 8.004 7.460 1.00 96.81 204 ALA A CA 1
ATOM 1583 C C . ALA A 1 204 ? 11.312 9.207 8.376 1.00 96.81 204 ALA A C 1
ATOM 1585 O O . ALA A 1 204 ? 11.163 9.094 9.595 1.00 96.81 204 ALA A O 1
ATOM 1586 N N . ILE A 1 205 ? 11.622 10.380 7.808 1.00 96.12 205 ILE A N 1
ATOM 1587 C CA . ILE A 1 205 ? 11.798 11.633 8.567 1.00 96.12 205 ILE A CA 1
ATOM 1588 C C . ILE A 1 205 ? 10.500 12.033 9.271 1.00 96.12 205 ILE A C 1
ATOM 1590 O O . ILE A 1 205 ? 10.524 12.346 10.462 1.00 96.12 205 ILE A O 1
ATOM 1594 N N . GLN A 1 206 ? 9.358 11.979 8.576 1.00 90.81 206 GLN A N 1
ATOM 1595 C CA . GLN A 1 206 ? 8.053 12.297 9.164 1.00 90.81 206 GLN A CA 1
ATOM 1596 C C . GLN A 1 206 ? 7.741 11.398 10.370 1.00 90.81 206 GLN A C 1
ATOM 1598 O O . GLN A 1 206 ? 7.249 11.878 11.393 1.00 90.81 206 GLN A O 1
ATOM 1603 N N . LYS A 1 207 ? 8.049 10.101 10.265 1.00 93.12 207 LYS A N 1
ATOM 1604 C CA . LYS A 1 207 ? 7.874 9.118 11.345 1.00 93.12 207 LYS A CA 1
ATOM 1605 C C . LYS A 1 207 ? 8.963 9.199 12.417 1.00 93.12 207 LYS A C 1
ATOM 1607 O O . LYS A 1 207 ? 8.776 8.636 13.495 1.00 93.12 207 LYS A O 1
ATOM 1612 N N . LYS A 1 208 ? 10.078 9.884 12.134 1.00 97.62 208 LYS A N 1
ATOM 1613 C CA . LYS A 1 208 ? 11.321 9.861 12.920 1.00 97.62 208 LYS A CA 1
ATOM 1614 C C . LYS A 1 208 ? 11.803 8.433 13.174 1.00 97.62 208 LYS A C 1
ATOM 1616 O O . LYS A 1 208 ? 12.179 8.089 14.293 1.00 97.62 208 LYS A O 1
ATOM 1621 N N . TRP A 1 209 ? 11.759 7.597 12.138 1.00 98.38 209 TRP A N 1
ATOM 1622 C CA . TRP A 1 209 ? 12.164 6.190 12.185 1.00 98.38 209 TRP A CA 1
ATOM 1623 C C . TRP A 1 209 ? 13.313 5.905 11.213 1.00 98.38 209 TRP A C 1
ATOM 1625 O O . TRP A 1 209 ? 13.405 6.574 10.185 1.00 98.38 209 TRP A O 1
ATOM 1635 N N . PRO A 1 210 ? 14.177 4.914 11.500 1.00 98.69 210 PRO A N 1
ATOM 1636 C CA . PRO A 1 210 ? 15.191 4.478 10.549 1.00 98.69 210 PRO A CA 1
ATOM 1637 C C . PRO A 1 210 ? 14.559 3.855 9.297 1.00 98.69 210 PRO A C 1
ATOM 1639 O O . PRO A 1 210 ? 13.431 3.348 9.335 1.00 98.69 210 PRO A O 1
ATOM 1642 N N . LEU A 1 211 ? 15.307 3.890 8.196 1.00 98.88 211 LEU A N 1
ATOM 1643 C CA . LEU A 1 211 ? 14.909 3.369 6.893 1.00 98.88 211 LEU A CA 1
ATOM 1644 C C . LEU A 1 211 ? 15.839 2.236 6.458 1.00 98.88 211 LEU A C 1
ATOM 1646 O O . LEU A 1 211 ? 17.056 2.396 6.419 1.00 98.88 211 LEU A O 1
ATOM 1650 N N . TYR A 1 212 ? 15.249 1.128 6.033 1.00 98.88 212 TYR A N 1
ATOM 1651 C CA . TYR A 1 212 ? 15.962 0.031 5.391 1.00 98.88 212 TYR A CA 1
ATOM 1652 C C . TYR A 1 212 ? 15.479 -0.136 3.957 1.00 98.88 212 TYR A C 1
ATOM 1654 O O . TYR A 1 212 ? 14.273 -0.108 3.720 1.00 98.88 212 TYR A O 1
ATOM 1662 N N . MET A 1 213 ? 16.391 -0.352 3.011 1.00 98.81 213 MET A N 1
ATOM 1663 C CA . MET A 1 213 ? 16.055 -0.730 1.635 1.00 98.81 213 MET A CA 1
ATOM 1664 C C . MET A 1 213 ? 16.683 -2.081 1.310 1.00 98.81 213 MET A C 1
ATOM 1666 O O . MET A 1 213 ? 17.863 -2.295 1.586 1.00 98.81 213 MET A O 1
ATOM 1670 N N . SER A 1 214 ? 15.900 -3.005 0.755 1.00 98.69 214 SER A N 1
ATOM 1671 C CA . SER A 1 214 ? 16.364 -4.370 0.501 1.00 98.69 214 SER A CA 1
ATOM 1672 C C . SER A 1 214 ? 16.383 -4.743 -0.974 1.00 98.69 214 SER A C 1
ATOM 1674 O O . SER A 1 214 ? 15.395 -4.530 -1.674 1.00 98.69 214 SER A O 1
ATOM 1676 N N . THR A 1 215 ? 17.470 -5.379 -1.418 1.00 98.75 215 THR A N 1
ATOM 1677 C CA . THR A 1 215 ? 17.597 -5.941 -2.777 1.00 98.75 215 THR A CA 1
ATOM 1678 C C . THR A 1 215 ? 18.373 -7.262 -2.780 1.00 98.75 215 THR A C 1
ATOM 1680 O O . THR A 1 215 ? 18.813 -7.741 -1.735 1.00 98.75 215 THR A O 1
ATOM 1683 N N . LYS A 1 216 ? 18.591 -7.857 -3.958 1.00 98.31 216 LYS A N 1
ATOM 1684 C CA . LYS A 1 216 ? 19.522 -8.972 -4.177 1.00 98.31 216 LYS A CA 1
ATOM 1685 C C . LYS A 1 216 ? 20.661 -8.570 -5.129 1.00 98.31 216 LYS A C 1
ATOM 1687 O O . LYS A 1 216 ? 21.006 -9.303 -6.058 1.00 98.31 216 LYS A O 1
ATOM 1692 N N . ASN A 1 217 ? 21.287 -7.413 -4.890 1.00 97.94 217 ASN A N 1
ATOM 1693 C CA . ASN A 1 217 ? 22.339 -6.848 -5.755 1.00 97.94 217 ASN A CA 1
ATOM 1694 C C . ASN A 1 217 ? 23.616 -7.703 -5.876 1.00 97.94 217 ASN A C 1
ATOM 1696 O O . ASN A 1 217 ? 24.398 -7.502 -6.800 1.00 97.94 217 ASN A O 1
ATOM 1700 N N . THR A 1 218 ? 23.852 -8.676 -4.992 1.00 96.06 218 THR A N 1
ATOM 1701 C CA . THR A 1 218 ? 24.947 -9.647 -5.175 1.00 96.06 218 THR A CA 1
ATOM 1702 C C . THR A 1 218 ? 24.721 -10.564 -6.379 1.00 96.06 218 THR A C 1
ATOM 1704 O O . THR A 1 218 ? 25.699 -10.983 -7.006 1.00 96.06 218 THR A O 1
ATOM 1707 N N . ILE A 1 219 ? 23.454 -10.819 -6.732 1.00 98.06 219 ILE A N 1
ATOM 1708 C CA . ILE A 1 219 ? 23.025 -11.632 -7.876 1.00 98.06 219 ILE A CA 1
ATOM 1709 C C . ILE A 1 219 ? 22.670 -10.731 -9.062 1.00 98.06 219 ILE A C 1
ATOM 1711 O O . ILE A 1 219 ? 23.300 -10.814 -10.113 1.00 98.06 219 ILE A O 1
ATOM 1715 N N . LEU A 1 220 ? 21.728 -9.804 -8.880 1.00 97.62 220 LEU A N 1
ATOM 1716 C CA . LEU A 1 220 ? 21.312 -8.851 -9.912 1.00 97.62 220 LEU A CA 1
ATOM 1717 C C . LEU A 1 220 ? 22.198 -7.600 -9.883 1.00 97.62 220 LEU A C 1
ATOM 1719 O O . LEU A 1 220 ? 21.749 -6.505 -9.550 1.00 97.62 220 LEU A O 1
ATOM 1723 N N . LYS A 1 221 ? 23.480 -7.775 -10.221 1.00 97.81 221 LYS A N 1
ATOM 1724 C CA . LYS A 1 221 ? 24.532 -6.762 -10.018 1.00 97.81 221 LYS A CA 1
ATOM 1725 C C . LYS A 1 221 ? 24.225 -5.407 -10.653 1.00 97.81 221 LYS A C 1
ATOM 1727 O O . LYS A 1 221 ? 24.440 -4.391 -10.010 1.00 97.81 221 LYS A O 1
ATOM 1732 N N . ALA A 1 222 ? 23.707 -5.396 -11.881 1.00 98.31 222 ALA A N 1
ATOM 1733 C CA . ALA A 1 222 ? 23.322 -4.158 -12.557 1.00 98.31 222 ALA A CA 1
ATOM 1734 C C . ALA A 1 222 ? 21.936 -3.671 -12.103 1.00 98.31 222 ALA A C 1
ATOM 1736 O O . ALA A 1 222 ? 21.801 -2.547 -11.633 1.00 98.31 222 ALA A O 1
ATOM 1737 N N . TYR A 1 223 ? 20.914 -4.527 -12.201 1.00 98.69 223 TYR A N 1
ATOM 1738 C CA . TYR A 1 223 ? 19.519 -4.140 -11.961 1.00 98.69 223 TYR A CA 1
ATOM 1739 C C . TYR A 1 223 ? 19.275 -3.696 -10.512 1.00 98.69 223 TYR A C 1
ATOM 1741 O O . TYR A 1 223 ? 18.844 -2.575 -10.265 1.00 98.69 223 TYR A O 1
ATOM 1749 N N . ASP A 1 224 ? 19.606 -4.546 -9.540 1.00 98.62 224 ASP A N 1
ATOM 1750 C CA . ASP A 1 224 ? 19.428 -4.243 -8.116 1.00 98.62 224 ASP A CA 1
ATOM 1751 C C . ASP A 1 224 ? 20.557 -3.363 -7.569 1.00 98.62 224 ASP A C 1
ATOM 1753 O O . ASP A 1 224 ? 20.361 -2.665 -6.572 1.00 98.62 224 ASP A O 1
ATOM 1757 N N . GLY A 1 225 ? 21.727 -3.376 -8.221 1.00 98.62 225 GLY A N 1
ATOM 1758 C CA . GLY A 1 225 ? 22.785 -2.398 -7.972 1.00 98.62 225 GLY A CA 1
ATOM 1759 C C . GLY A 1 225 ? 22.292 -0.978 -8.225 1.00 98.62 225 GLY A C 1
ATOM 1760 O O . GLY A 1 225 ? 22.457 -0.126 -7.362 1.00 98.62 225 GLY A O 1
ATOM 1761 N N . ARG A 1 226 ? 21.550 -0.748 -9.318 1.00 98.75 226 ARG A N 1
ATOM 1762 C CA . ARG A 1 226 ? 21.024 0.585 -9.638 1.00 98.75 226 ARG A CA 1
ATOM 1763 C C . ARG A 1 226 ? 20.071 1.130 -8.572 1.00 98.75 226 ARG A C 1
ATOM 1765 O O . ARG A 1 226 ? 20.145 2.311 -8.251 1.00 98.75 226 ARG A O 1
ATOM 1772 N N . PHE A 1 227 ? 19.228 0.284 -7.974 1.00 98.75 227 PHE A N 1
ATOM 1773 C CA . PHE A 1 227 ? 18.403 0.681 -6.824 1.00 98.75 227 PHE A CA 1
ATOM 1774 C C . PHE A 1 227 ? 19.255 1.120 -5.633 1.00 98.75 227 PHE A C 1
ATOM 1776 O O . PHE A 1 227 ? 18.990 2.164 -5.040 1.00 98.75 227 PHE A O 1
ATOM 1783 N N . LYS A 1 228 ? 20.274 0.326 -5.285 1.00 98.69 228 LYS A N 1
ATOM 1784 C CA . LYS A 1 228 ? 21.197 0.640 -4.189 1.00 98.69 228 LYS A CA 1
ATOM 1785 C C . LYS A 1 228 ? 21.909 1.970 -4.432 1.00 98.69 228 LYS A C 1
ATOM 1787 O O . LYS A 1 228 ? 21.918 2.811 -3.536 1.00 98.69 228 LYS A O 1
ATOM 1792 N N . ASP A 1 229 ? 22.454 2.153 -5.629 1.00 98.81 229 ASP A N 1
ATOM 1793 C CA . ASP A 1 229 ? 23.240 3.331 -5.987 1.00 98.81 229 ASP A CA 1
ATOM 1794 C C . ASP A 1 229 ? 22.374 4.597 -5.950 1.00 98.81 229 ASP A C 1
ATOM 1796 O O . ASP A 1 229 ? 22.722 5.547 -5.255 1.00 98.81 229 ASP A O 1
ATOM 1800 N N . ILE A 1 230 ? 21.186 4.581 -6.574 1.00 98.81 230 ILE A N 1
ATOM 1801 C CA . ILE A 1 230 ? 20.260 5.730 -6.563 1.00 98.81 230 ILE A CA 1
ATOM 1802 C C . ILE A 1 230 ? 19.851 6.111 -5.136 1.00 98.81 230 ILE A C 1
ATOM 1804 O O . ILE A 1 230 ? 19.847 7.292 -4.787 1.00 98.81 230 ILE A O 1
ATOM 1808 N N . PHE A 1 231 ? 19.503 5.134 -4.290 1.00 98.81 231 PHE A N 1
ATOM 1809 C CA . PHE A 1 231 ? 19.137 5.427 -2.903 1.00 98.81 231 PHE A CA 1
ATOM 1810 C C . PHE A 1 231 ? 20.299 6.054 -2.128 1.00 98.81 231 PHE A C 1
ATOM 1812 O O . PHE A 1 231 ? 20.073 6.989 -1.362 1.00 98.81 231 PHE A O 1
ATOM 1819 N N . GLN A 1 232 ? 21.522 5.555 -2.323 1.00 98.88 232 GLN A N 1
ATOM 1820 C CA . GLN A 1 232 ? 22.711 6.084 -1.661 1.00 98.88 232 GLN A CA 1
ATOM 1821 C C . GLN A 1 232 ? 23.024 7.514 -2.127 1.00 98.88 232 GLN A C 1
ATOM 1823 O O . GLN A 1 232 ? 23.170 8.407 -1.295 1.00 98.88 232 GLN A O 1
ATOM 1828 N N . GLU A 1 233 ? 23.032 7.753 -3.442 1.00 98.75 233 GLU A N 1
ATOM 1829 C CA . GLU A 1 233 ? 23.249 9.075 -4.043 1.00 98.75 233 GLU A CA 1
ATOM 1830 C C . GLU A 1 233 ? 22.245 10.113 -3.512 1.00 98.75 233 GLU A C 1
ATOM 1832 O O . GLU A 1 233 ? 22.623 11.220 -3.116 1.00 98.75 233 GLU A O 1
ATOM 1837 N N . ILE A 1 234 ? 20.956 9.756 -3.466 1.00 98.69 234 ILE A N 1
ATOM 1838 C CA . ILE A 1 234 ? 19.894 10.637 -2.963 1.00 98.69 234 ILE A CA 1
ATOM 1839 C C . ILE A 1 234 ? 20.032 10.872 -1.458 1.00 98.69 234 ILE A C 1
ATOM 1841 O O . ILE A 1 234 ? 19.852 12.005 -1.003 1.00 98.69 234 ILE A O 1
ATOM 1845 N N . PHE A 1 235 ? 20.347 9.834 -0.680 1.00 98.75 235 PHE A N 1
ATOM 1846 C CA . PHE A 1 235 ? 20.533 9.958 0.763 1.00 98.75 235 PHE A CA 1
ATOM 1847 C C . PHE A 1 235 ? 21.639 10.957 1.101 1.00 98.75 235 PHE A C 1
ATOM 1849 O O . PHE A 1 235 ? 21.393 11.918 1.836 1.00 98.75 235 PHE A O 1
ATOM 1856 N N . ASP A 1 236 ? 22.823 10.758 0.520 1.00 98.69 236 ASP A N 1
ATOM 1857 C CA . ASP A 1 236 ? 24.009 11.567 0.800 1.00 98.69 236 ASP A CA 1
ATOM 1858 C C . ASP A 1 236 ? 23.808 13.024 0.376 1.00 98.69 236 ASP A C 1
ATOM 1860 O O . ASP A 1 236 ? 24.217 13.944 1.087 1.00 98.69 236 ASP A O 1
ATOM 1864 N N . LYS A 1 237 ? 23.123 13.247 -0.751 1.00 98.56 237 LYS A N 1
ATOM 1865 C CA . LYS A 1 237 ? 22.879 14.588 -1.290 1.00 98.56 237 LYS A CA 1
ATOM 1866 C C . LYS A 1 237 ? 21.769 15.355 -0.567 1.00 98.56 237 LYS A C 1
ATOM 1868 O O . LYS A 1 237 ? 21.873 16.574 -0.443 1.00 98.56 237 LYS A O 1
ATOM 1873 N N . HIS A 1 238 ? 20.694 14.685 -0.149 1.00 97.62 238 HIS A N 1
ATOM 1874 C CA . HIS A 1 238 ? 19.459 15.368 0.261 1.00 97.62 238 HIS A CA 1
ATOM 1875 C C . HIS A 1 238 ? 19.022 15.115 1.704 1.00 97.62 238 HIS A C 1
ATOM 1877 O O . HIS A 1 238 ? 18.385 15.990 2.284 1.00 97.62 238 HIS A O 1
ATOM 1883 N N . TYR A 1 239 ? 19.316 13.950 2.284 1.00 98.19 239 TYR A N 1
ATOM 1884 C CA . TYR A 1 239 ? 18.619 13.498 3.496 1.00 98.19 239 TYR A CA 1
ATOM 1885 C C . TYR A 1 239 ? 19.522 13.210 4.686 1.00 98.19 239 TYR A C 1
ATOM 1887 O O . TYR A 1 239 ? 19.033 13.221 5.816 1.00 98.19 239 TYR A O 1
ATOM 1895 N N . LYS A 1 240 ? 20.824 13.005 4.472 1.00 98.50 240 LYS A N 1
ATOM 1896 C CA . LYS A 1 240 ? 21.758 12.644 5.541 1.00 98.50 240 LYS A CA 1
ATOM 1897 C C . LYS A 1 240 ? 21.694 13.601 6.740 1.00 98.50 240 LYS A C 1
ATOM 1899 O O . LYS A 1 240 ? 21.550 13.150 7.871 1.00 98.50 240 LYS A O 1
ATOM 1904 N N . THR A 1 241 ? 21.708 14.913 6.496 1.00 98.56 241 THR A N 1
ATOM 1905 C CA . THR A 1 241 ? 21.649 15.938 7.555 1.00 98.56 241 THR A CA 1
ATOM 1906 C C . THR A 1 241 ? 20.378 15.844 8.403 1.00 98.56 241 THR A C 1
ATOM 1908 O O . THR A 1 241 ? 20.440 15.924 9.631 1.00 98.56 241 THR A O 1
ATOM 1911 N N . ASP A 1 242 ? 19.217 15.653 7.773 1.00 98.12 242 ASP A N 1
ATOM 1912 C CA . ASP A 1 242 ? 17.945 15.550 8.492 1.00 98.12 242 ASP A CA 1
ATOM 1913 C C . ASP A 1 242 ? 17.813 14.220 9.239 1.00 98.12 242 ASP A C 1
ATOM 1915 O O . ASP A 1 242 ? 17.241 14.182 10.332 1.00 98.12 242 ASP A O 1
ATOM 1919 N N . PHE A 1 243 ? 18.374 13.138 8.698 1.00 98.69 243 PHE A N 1
ATOM 1920 C CA . PHE A 1 243 ? 18.454 11.851 9.387 1.00 98.69 243 PHE A CA 1
ATOM 1921 C C . PHE A 1 243 ? 19.332 11.944 10.642 1.00 98.69 243 PHE A C 1
ATOM 1923 O O . PHE A 1 243 ? 18.875 11.585 11.731 1.00 98.69 243 PHE A O 1
ATOM 1930 N N . ASP A 1 244 ? 20.525 12.536 10.518 1.00 98.50 244 ASP A N 1
ATOM 1931 C CA . ASP A 1 244 ? 21.450 12.763 11.633 1.00 98.50 244 ASP A CA 1
ATOM 1932 C C . ASP A 1 244 ? 20.788 13.629 12.726 1.00 98.50 244 ASP A C 1
ATOM 1934 O O . ASP A 1 244 ? 20.804 13.281 13.910 1.00 98.50 244 ASP A O 1
ATOM 1938 N N . LYS A 1 245 ? 20.097 14.711 12.334 1.00 98.50 245 LYS A N 1
ATOM 1939 C CA . LYS A 1 245 ? 19.342 15.590 13.247 1.00 98.50 245 LYS A CA 1
ATOM 1940 C C . LYS A 1 245 ? 18.239 14.854 14.014 1.00 98.50 245 LYS A C 1
ATOM 1942 O O . LYS A 1 245 ? 18.012 15.141 15.190 1.00 98.50 245 LYS A O 1
ATOM 1947 N N . ASN A 1 246 ? 17.539 13.924 13.362 1.00 98.06 246 ASN A N 1
ATOM 1948 C CA . ASN A 1 246 ? 16.469 13.136 13.978 1.00 98.06 246 ASN A CA 1
ATOM 1949 C C . ASN A 1 246 ? 16.975 11.861 14.674 1.00 98.06 246 ASN A C 1
ATOM 1951 O O . ASN A 1 246 ? 16.163 11.145 15.260 1.00 98.06 246 ASN A O 1
ATOM 1955 N N . LYS A 1 247 ? 18.292 11.602 14.667 1.00 98.44 247 LYS A N 1
ATOM 1956 C CA . LYS A 1 247 ? 18.928 10.410 15.256 1.00 98.44 247 LYS A CA 1
ATOM 1957 C C . LYS A 1 247 ? 18.398 9.100 14.660 1.00 98.44 247 LYS A C 1
ATOM 1959 O O . LYS A 1 247 ? 18.181 8.122 15.374 1.00 98.44 247 LYS A O 1
ATOM 1964 N N . ILE A 1 248 ? 18.179 9.103 13.350 1.00 98.69 248 ILE A N 1
ATOM 1965 C CA . ILE A 1 248 ? 17.758 7.946 12.552 1.00 98.69 248 ILE A CA 1
ATOM 1966 C C . ILE A 1 248 ? 18.796 7.671 11.465 1.00 98.69 248 ILE A C 1
ATOM 1968 O O . ILE A 1 248 ? 19.613 8.531 11.154 1.00 98.69 248 ILE A O 1
ATOM 1972 N N . TRP A 1 249 ? 18.779 6.475 10.883 1.00 98.81 249 TRP A N 1
ATOM 1973 C CA . TRP A 1 249 ? 19.750 6.056 9.868 1.00 98.81 249 TRP A CA 1
ATOM 1974 C C . TRP A 1 249 ? 19.063 5.447 8.646 1.00 98.81 249 TRP A C 1
ATOM 1976 O O . TRP A 1 249 ? 17.899 5.041 8.706 1.00 98.81 249 TRP A O 1
ATOM 1986 N N . TYR A 1 250 ? 19.808 5.390 7.546 1.00 98.81 250 TYR A N 1
ATOM 1987 C CA . TYR A 1 250 ? 19.465 4.641 6.346 1.00 98.81 250 TYR A CA 1
ATOM 1988 C C . TYR A 1 250 ? 20.465 3.500 6.159 1.00 98.81 250 TYR A C 1
ATOM 1990 O O . TYR A 1 250 ? 21.666 3.698 6.338 1.00 98.81 250 TYR A O 1
ATOM 1998 N N . GLU A 1 251 ? 19.976 2.318 5.792 1.00 98.62 251 GLU A N 1
ATOM 1999 C CA . GLU A 1 251 ? 20.828 1.181 5.457 1.00 98.62 251 GLU A CA 1
ATOM 2000 C C . GLU A 1 251 ? 20.261 0.369 4.279 1.00 98.62 251 GLU A C 1
ATOM 2002 O O . GLU A 1 251 ? 19.077 0.019 4.247 1.00 98.62 251 GLU A O 1
ATOM 2007 N N . HIS A 1 252 ? 21.125 0.021 3.322 1.00 98.75 252 HIS A N 1
ATOM 2008 C CA . HIS A 1 252 ? 20.836 -1.018 2.331 1.00 98.75 252 HIS A CA 1
ATOM 2009 C C . HIS A 1 252 ? 21.172 -2.399 2.903 1.00 98.75 252 HIS A C 1
ATOM 2011 O O . HIS A 1 252 ? 22.253 -2.593 3.454 1.00 98.75 252 HIS A O 1
ATOM 2017 N N . ARG A 1 253 ? 20.272 -3.372 2.728 1.00 98.62 253 ARG A N 1
ATOM 2018 C CA . ARG A 1 253 ? 20.488 -4.773 3.119 1.00 98.62 253 ARG A CA 1
ATOM 2019 C C . ARG A 1 253 ? 20.178 -5.738 1.986 1.00 98.62 253 ARG A C 1
ATOM 2021 O O . ARG A 1 253 ? 19.371 -5.461 1.098 1.00 98.62 253 ARG A O 1
ATOM 2028 N N . LEU A 1 254 ? 20.789 -6.918 2.036 1.00 98.56 254 LEU A N 1
ATOM 2029 C CA . LEU A 1 254 ? 20.335 -8.026 1.202 1.00 98.56 254 LEU A CA 1
ATOM 2030 C C . LEU A 1 254 ? 18.980 -8.527 1.709 1.00 98.56 254 LEU A C 1
ATOM 2032 O O . LEU A 1 254 ? 18.758 -8.599 2.915 1.00 98.56 254 LEU A O 1
ATOM 2036 N N . ILE A 1 255 ? 18.064 -8.852 0.796 1.00 98.38 255 ILE A N 1
ATOM 2037 C CA . ILE A 1 255 ? 16.672 -9.189 1.134 1.00 98.38 255 ILE A CA 1
ATOM 2038 C C . ILE A 1 255 ? 16.548 -10.377 2.098 1.00 98.38 255 ILE A C 1
ATOM 2040 O O . ILE A 1 255 ? 15.713 -10.345 2.995 1.00 98.38 255 ILE A O 1
ATOM 2044 N N . ASP A 1 256 ? 17.406 -11.386 1.964 1.00 97.56 256 ASP A N 1
ATOM 2045 C CA . ASP A 1 256 ? 17.467 -12.558 2.842 1.00 97.56 256 ASP A CA 1
ATOM 2046 C C . ASP A 1 256 ? 17.937 -12.221 4.262 1.00 97.56 256 ASP A C 1
ATOM 2048 O O . ASP A 1 256 ? 17.369 -12.721 5.233 1.00 97.56 256 ASP A O 1
ATOM 2052 N N . ASP A 1 257 ? 18.921 -11.334 4.402 1.00 97.62 257 ASP A N 1
ATOM 2053 C CA . ASP A 1 257 ? 19.329 -10.823 5.714 1.00 97.62 257 ASP A CA 1
ATOM 2054 C C . ASP A 1 257 ? 18.249 -9.909 6.315 1.00 97.62 257 ASP A C 1
ATOM 2056 O O . ASP A 1 257 ? 17.906 -10.019 7.493 1.00 97.62 257 ASP A O 1
ATOM 2060 N N . MET A 1 258 ? 17.629 -9.060 5.489 1.00 98.50 258 MET A N 1
ATOM 2061 C CA . MET A 1 258 ? 16.589 -8.136 5.932 1.00 98.50 258 MET A CA 1
ATOM 2062 C C . MET A 1 258 ? 15.379 -8.872 6.518 1.00 98.50 258 MET A C 1
ATOM 2064 O O . MET A 1 258 ? 14.931 -8.522 7.608 1.00 98.50 258 MET A O 1
ATOM 2068 N N . VAL A 1 259 ? 14.870 -9.923 5.862 1.00 98.00 259 VAL A N 1
ATOM 2069 C CA . VAL A 1 259 ? 13.735 -10.700 6.405 1.00 98.00 259 VAL A CA 1
ATOM 2070 C C . VAL A 1 259 ? 14.090 -11.377 7.734 1.00 98.00 259 VAL A C 1
ATOM 2072 O O . VAL A 1 259 ? 13.267 -11.405 8.652 1.00 98.00 259 VAL A O 1
ATOM 2075 N N . ALA A 1 260 ? 15.326 -11.863 7.887 1.00 97.44 260 ALA A N 1
ATOM 2076 C CA . ALA A 1 260 ? 15.796 -12.457 9.136 1.00 97.44 260 ALA A CA 1
ATOM 2077 C C . ALA A 1 260 ? 15.921 -11.407 10.255 1.00 97.44 260 ALA A C 1
ATOM 2079 O O . ALA A 1 260 ? 15.525 -11.670 11.396 1.00 97.44 260 ALA A O 1
ATOM 2080 N N . GLN A 1 261 ? 16.419 -10.207 9.936 1.00 97.31 261 GLN A N 1
ATOM 2081 C CA . GLN A 1 261 ? 16.468 -9.079 10.866 1.00 97.31 261 GLN A CA 1
ATOM 2082 C C . GLN A 1 261 ? 15.063 -8.659 11.303 1.00 97.31 261 GLN A C 1
ATOM 2084 O O . GLN A 1 261 ? 14.827 -8.462 12.495 1.00 97.31 261 GLN A O 1
ATOM 2089 N N . VAL A 1 262 ? 14.122 -8.541 10.363 1.00 97.94 262 VAL A N 1
ATOM 2090 C CA . VAL A 1 262 ? 12.734 -8.137 10.630 1.00 97.94 262 VAL A CA 1
ATOM 2091 C C . VAL A 1 262 ? 12.097 -9.063 11.665 1.00 97.94 262 VAL A C 1
ATOM 2093 O O . VAL A 1 262 ? 11.552 -8.573 12.657 1.00 97.94 262 VAL A O 1
ATOM 2096 N N . LEU A 1 263 ? 12.237 -10.382 11.504 1.00 96.62 263 LEU A N 1
ATOM 2097 C CA . LEU A 1 263 ? 11.708 -11.380 12.442 1.00 96.62 263 LEU A CA 1
ATOM 2098 C C . LEU A 1 263 ? 12.279 -11.252 13.861 1.00 96.62 263 LEU A C 1
ATOM 2100 O O . LEU A 1 263 ? 11.562 -11.490 14.829 1.00 96.62 263 LEU A O 1
ATOM 2104 N N . LYS A 1 264 ? 13.551 -10.861 13.995 1.00 96.12 264 LYS A N 1
ATOM 2105 C CA . LYS A 1 264 ? 14.226 -10.678 15.294 1.00 96.12 264 LYS A CA 1
ATOM 2106 C C . LYS A 1 264 ? 14.054 -9.274 15.883 1.00 96.12 264 LYS A C 1
ATOM 2108 O O . LYS A 1 264 ? 14.437 -9.037 17.026 1.00 96.12 264 LYS A O 1
ATOM 2113 N N . SER A 1 265 ? 13.531 -8.330 15.104 1.00 97.25 265 SER A N 1
ATOM 2114 C CA . SER A 1 265 ? 13.404 -6.929 15.502 1.00 97.25 265 SER A CA 1
ATOM 2115 C C . SER A 1 265 ? 12.260 -6.692 16.494 1.00 97.25 265 SER A C 1
ATOM 2117 O O . SER A 1 265 ? 11.409 -7.549 16.724 1.00 97.25 265 SER A O 1
ATOM 2119 N N . SER A 1 266 ? 12.197 -5.468 17.026 1.00 96.56 266 SER A N 1
ATOM 2120 C CA . SER A 1 266 ? 11.034 -4.973 17.776 1.00 96.56 266 SER A CA 1
ATOM 2121 C C . SER A 1 266 ? 10.077 -4.110 16.940 1.00 96.56 266 SER A C 1
ATOM 2123 O O . SER A 1 266 ? 9.154 -3.509 17.491 1.00 96.56 266 SER A O 1
ATOM 2125 N N . GLY A 1 267 ? 10.286 -4.041 15.620 1.00 96.44 267 GLY A N 1
ATOM 2126 C CA . GLY A 1 267 ? 9.632 -3.079 14.732 1.00 96.44 267 GLY A CA 1
ATOM 2127 C C . GLY A 1 267 ? 10.117 -1.633 14.922 1.00 96.44 267 GLY A C 1
ATOM 2128 O O . GLY A 1 267 ? 11.150 -1.378 15.543 1.00 96.44 267 GLY A O 1
ATOM 2129 N N . GLY A 1 268 ? 9.353 -0.669 14.405 1.00 97.12 268 GLY A N 1
ATOM 2130 C CA . GLY A 1 268 ? 9.624 0.769 14.514 1.00 97.12 268 GLY A CA 1
ATOM 2131 C C . GLY A 1 268 ? 10.588 1.301 13.457 1.00 97.12 268 GLY A C 1
ATOM 2132 O O . GLY A 1 268 ? 11.475 2.084 13.784 1.00 97.12 268 GLY A O 1
ATOM 2133 N N . PHE A 1 269 ? 10.441 0.845 12.216 1.00 98.50 269 PHE A N 1
ATOM 2134 C CA . PHE A 1 269 ? 11.247 1.271 11.073 1.00 98.50 269 PHE A CA 1
ATOM 2135 C C . PHE A 1 269 ? 10.413 1.285 9.792 1.00 98.50 269 PHE A C 1
ATOM 2137 O O . PHE A 1 269 ? 9.362 0.640 9.705 1.00 98.50 269 PHE A O 1
ATOM 2144 N N . VAL A 1 270 ? 10.901 2.021 8.795 1.00 98.56 270 VAL A N 1
ATOM 2145 C CA . VAL A 1 270 ? 10.384 1.981 7.426 1.00 98.56 270 VAL A CA 1
ATOM 2146 C C . VAL A 1 270 ? 11.216 0.982 6.626 1.00 98.56 270 VAL A C 1
ATOM 2148 O O . VAL A 1 270 ? 12.443 0.977 6.707 1.00 98.56 270 VAL A O 1
ATOM 2151 N N . TRP A 1 271 ? 10.556 0.130 5.852 1.00 98.69 271 TRP A N 1
ATOM 2152 C CA . TRP A 1 271 ? 11.180 -0.860 4.985 1.00 98.69 271 TRP A CA 1
ATOM 2153 C C . TRP A 1 271 ? 10.785 -0.605 3.529 1.00 98.69 271 TRP A C 1
ATOM 2155 O O . TRP A 1 271 ? 9.693 -0.954 3.081 1.00 98.69 271 TRP A O 1
ATOM 2165 N N . ALA A 1 272 ? 11.689 0.025 2.788 1.00 98.56 272 ALA A N 1
ATOM 2166 C CA . ALA A 1 272 ? 11.592 0.214 1.352 1.00 98.56 272 ALA A CA 1
ATOM 2167 C C . ALA A 1 272 ? 11.810 -1.125 0.633 1.00 98.56 272 ALA A C 1
ATOM 2169 O O . ALA A 1 272 ? 12.898 -1.705 0.661 1.00 98.56 272 ALA A O 1
ATOM 2170 N N . CYS A 1 273 ? 10.759 -1.604 -0.023 1.00 98.56 273 CYS A N 1
ATOM 2171 C CA . CYS A 1 273 ? 10.749 -2.848 -0.772 1.00 98.56 273 CYS A CA 1
ATOM 2172 C C . CYS A 1 273 ? 10.561 -2.575 -2.267 1.00 98.56 273 CYS A C 1
ATOM 2174 O O . CYS A 1 273 ? 9.712 -1.764 -2.661 1.00 98.56 273 CYS A O 1
ATOM 2176 N N . LYS A 1 274 ? 11.281 -3.330 -3.106 1.00 98.06 274 LYS A N 1
ATOM 2177 C CA . LYS A 1 274 ? 10.964 -3.440 -4.535 1.00 98.06 274 LYS A CA 1
ATOM 2178 C C . LYS A 1 274 ? 9.532 -3.936 -4.736 1.00 98.06 274 LYS A C 1
ATOM 2180 O O . LYS A 1 274 ? 8.891 -4.421 -3.802 1.00 98.06 274 LYS A O 1
ATOM 2185 N N . ASN A 1 275 ? 9.022 -3.829 -5.960 1.00 92.69 275 ASN A N 1
ATOM 2186 C CA . ASN A 1 275 ? 7.600 -4.025 -6.229 1.00 92.69 275 ASN A CA 1
ATOM 2187 C C . ASN A 1 275 ? 7.081 -5.392 -5.754 1.00 92.69 275 ASN A C 1
ATOM 2189 O O . ASN A 1 275 ? 6.080 -5.461 -5.041 1.00 92.69 275 ASN A O 1
ATOM 2193 N N . TYR A 1 276 ? 7.786 -6.468 -6.112 1.00 92.56 276 TYR A N 1
ATOM 2194 C CA . TYR A 1 276 ? 7.415 -7.831 -5.728 1.00 92.56 276 TYR A CA 1
ATOM 2195 C C . TYR A 1 276 ? 7.599 -8.096 -4.232 1.00 92.56 276 TYR A C 1
ATOM 2197 O O . TYR A 1 276 ? 6.673 -8.577 -3.584 1.00 92.56 276 TYR A O 1
ATOM 2205 N N . ASP A 1 277 ? 8.747 -7.709 -3.669 1.00 96.50 277 ASP A N 1
ATOM 2206 C CA . ASP A 1 277 ? 9.025 -7.893 -2.242 1.00 96.50 277 ASP A CA 1
ATOM 2207 C C . ASP A 1 277 ? 7.987 -7.162 -1.383 1.00 96.50 277 ASP A C 1
ATOM 2209 O O . ASP A 1 277 ? 7.453 -7.722 -0.432 1.00 96.50 277 ASP A O 1
ATOM 2213 N N . GLY A 1 278 ? 7.637 -5.929 -1.752 1.00 93.88 278 GLY A N 1
ATOM 2214 C CA . GLY A 1 278 ? 6.673 -5.123 -1.012 1.00 93.88 278 GLY A CA 1
ATOM 2215 C C . GLY A 1 278 ? 5.260 -5.691 -1.068 1.00 93.88 278 GLY A C 1
ATOM 2216 O O . GLY A 1 278 ? 4.509 -5.522 -0.113 1.00 93.88 278 GLY A O 1
ATOM 2217 N N . ASP A 1 279 ? 4.895 -6.382 -2.147 1.00 84.44 279 ASP A N 1
ATOM 2218 C CA . ASP A 1 279 ? 3.621 -7.095 -2.232 1.00 84.44 279 ASP A CA 1
ATOM 2219 C C . ASP A 1 279 ? 3.583 -8.250 -1.225 1.00 84.44 279 ASP A C 1
ATOM 2221 O O . ASP A 1 279 ? 2.799 -8.214 -0.278 1.00 84.44 279 ASP A O 1
ATOM 2225 N N . VAL A 1 280 ? 4.527 -9.189 -1.343 1.00 88.38 280 VAL A N 1
ATOM 2226 C CA . VAL A 1 280 ? 4.595 -10.396 -0.505 1.00 88.38 280 VAL A CA 1
ATOM 2227 C C . VAL A 1 280 ? 4.775 -10.055 0.976 1.00 88.38 280 VAL A C 1
ATOM 2229 O O . VAL A 1 280 ? 4.046 -10.551 1.835 1.00 88.38 280 VAL A O 1
ATOM 2232 N N . GLN A 1 281 ? 5.743 -9.196 1.299 1.00 94.88 281 GLN A N 1
ATOM 2233 C CA . GLN A 1 281 ? 6.105 -8.910 2.687 1.00 94.88 281 GLN A CA 1
ATOM 2234 C C . GLN A 1 281 ? 5.032 -8.088 3.404 1.00 94.88 281 GLN A C 1
ATOM 2236 O O . GLN A 1 281 ? 4.856 -8.227 4.613 1.00 94.88 281 GLN A O 1
ATOM 2241 N N . SER A 1 282 ? 4.268 -7.264 2.683 1.00 90.12 282 SER A N 1
ATOM 2242 C CA . SER A 1 282 ? 3.186 -6.500 3.310 1.00 90.12 282 SER A CA 1
ATOM 2243 C C . SER A 1 282 ? 1.999 -7.365 3.722 1.00 90.12 282 SER A C 1
ATOM 2245 O O . SER A 1 282 ? 1.399 -7.092 4.762 1.00 90.12 282 SER A O 1
ATOM 2247 N N . ASP A 1 283 ? 1.714 -8.443 2.990 1.00 82.81 283 ASP A N 1
ATOM 2248 C CA . ASP A 1 283 ? 0.700 -9.422 3.382 1.00 82.81 283 ASP A CA 1
ATOM 2249 C C . ASP A 1 283 ? 1.167 -10.247 4.596 1.00 82.81 283 ASP A C 1
ATOM 2251 O O . ASP A 1 283 ? 0.393 -10.453 5.537 1.00 82.81 283 ASP A O 1
ATOM 2255 N N . ILE A 1 284 ? 2.453 -10.629 4.641 1.00 90.50 284 ILE A N 1
ATOM 2256 C CA . ILE A 1 284 ? 3.062 -11.276 5.818 1.00 90.50 284 ILE A CA 1
ATOM 2257 C C . ILE A 1 284 ? 2.960 -10.367 7.046 1.00 90.50 284 ILE A C 1
ATOM 2259 O O . ILE A 1 284 ? 2.537 -10.824 8.108 1.00 90.50 284 ILE A O 1
ATOM 2263 N N . LEU A 1 285 ? 3.300 -9.079 6.919 1.00 92.19 285 LEU A N 1
ATOM 2264 C CA . LEU A 1 285 ? 3.160 -8.127 8.021 1.00 92.19 285 LEU A CA 1
ATOM 2265 C C . LEU A 1 285 ? 1.697 -7.961 8.435 1.00 92.19 285 LEU A C 1
ATOM 2267 O O . LEU A 1 285 ? 1.404 -8.005 9.625 1.00 92.19 285 LEU A O 1
ATOM 2271 N N . ALA A 1 286 ? 0.764 -7.820 7.492 1.00 85.12 286 ALA A N 1
ATOM 2272 C CA . ALA A 1 286 ? -0.651 -7.665 7.823 1.00 85.12 286 ALA A CA 1
ATOM 2273 C C . ALA A 1 286 ? -1.190 -8.848 8.630 1.00 85.12 286 ALA A C 1
ATOM 2275 O O . ALA A 1 286 ? -1.868 -8.653 9.640 1.00 85.12 286 ALA A O 1
ATOM 2276 N N . GLN A 1 287 ? -0.836 -10.071 8.236 1.00 83.56 287 GLN A N 1
ATOM 2277 C CA . GLN A 1 287 ? -1.221 -11.263 8.982 1.00 83.56 287 GLN A CA 1
ATOM 2278 C C . GLN A 1 287 ? -0.454 -11.391 10.306 1.00 83.56 287 GLN A C 1
ATOM 2280 O O . GLN A 1 287 ? -1.028 -11.796 11.317 1.00 83.56 287 GLN A O 1
ATOM 2285 N N . GLY A 1 288 ? 0.825 -11.009 10.325 1.00 91.31 288 GLY A N 1
ATOM 2286 C CA . GLY A 1 288 ? 1.679 -11.032 11.510 1.00 91.31 288 GLY A CA 1
ATOM 2287 C C . GLY A 1 288 ? 1.256 -10.050 12.601 1.00 91.31 288 GLY A C 1
ATOM 2288 O O . GLY A 1 288 ? 1.437 -10.339 13.785 1.00 91.31 288 GLY A O 1
ATOM 2289 N N . PHE A 1 289 ? 0.623 -8.944 12.212 1.00 92.38 289 PHE A N 1
ATOM 2290 C CA . PHE A 1 289 ? 0.002 -7.971 13.109 1.00 92.38 289 PHE A CA 1
ATOM 2291 C C . PHE A 1 289 ? -1.484 -8.252 13.408 1.00 92.38 289 PHE A C 1
ATOM 2293 O O . PHE A 1 289 ? -2.130 -7.459 14.090 1.00 92.38 289 PHE A O 1
ATOM 2300 N N . GLY A 1 290 ? -2.015 -9.395 12.960 1.00 90.31 290 GLY A N 1
ATOM 2301 C CA . GLY A 1 290 ? -3.323 -9.924 13.352 1.00 90.31 290 GLY A CA 1
ATOM 2302 C C . GLY A 1 290 ? -4.268 -10.137 12.171 1.00 90.31 290 GLY A C 1
ATOM 2303 O O . GLY A 1 290 ? -4.689 -11.263 11.910 1.00 90.31 290 GLY A O 1
ATOM 2304 N N . SER A 1 291 ? -4.609 -9.071 11.444 1.00 89.00 291 SER A N 1
ATOM 2305 C CA . SER A 1 291 ? -5.605 -9.116 10.366 1.00 89.00 291 SER A CA 1
ATOM 2306 C C . SER A 1 291 ? -5.312 -8.087 9.277 1.00 89.00 291 SER A C 1
ATOM 2308 O O . SER A 1 291 ? -4.927 -6.954 9.561 1.00 89.00 291 SER A O 1
ATOM 2310 N N . LEU A 1 292 ? -5.631 -8.432 8.025 1.00 85.88 292 LEU A N 1
ATOM 2311 C CA . LEU A 1 292 ? -5.684 -7.485 6.902 1.00 85.88 292 LEU A CA 1
ATOM 2312 C C . LEU A 1 292 ? -6.636 -6.300 7.163 1.00 85.88 292 LEU A C 1
ATOM 2314 O O . LEU A 1 292 ? -6.457 -5.229 6.587 1.00 85.88 292 LEU A O 1
ATOM 2318 N N . GLY A 1 293 ? -7.635 -6.472 8.038 1.00 88.38 293 GLY A N 1
ATOM 2319 C CA . GLY A 1 293 ? -8.523 -5.396 8.491 1.00 88.38 293 GLY A CA 1
ATOM 2320 C C . GLY A 1 293 ? -7.835 -4.339 9.367 1.00 88.38 293 GLY A C 1
ATOM 2321 O O . GLY A 1 293 ? -8.396 -3.263 9.566 1.00 88.38 293 GLY A O 1
ATOM 2322 N N . LEU A 1 294 ? -6.619 -4.622 9.848 1.00 93.12 294 LEU A N 1
ATOM 2323 C CA . LEU A 1 294 ? -5.769 -3.741 10.650 1.00 93.12 294 LEU A CA 1
ATOM 2324 C C . LEU A 1 294 ? -4.533 -3.273 9.869 1.00 93.12 294 LEU A C 1
ATOM 2326 O O . LEU A 1 294 ? -3.463 -3.114 10.443 1.00 93.12 294 LEU A O 1
ATOM 2330 N N . MET A 1 295 ? -4.646 -3.059 8.558 1.00 92.75 295 MET A N 1
ATOM 2331 C CA . MET A 1 295 ? -3.546 -2.554 7.733 1.00 92.75 295 MET A CA 1
ATOM 2332 C C . MET A 1 295 ? -4.003 -1.340 6.924 1.00 92.75 295 MET A C 1
ATOM 2334 O O . MET A 1 295 ? -4.959 -1.411 6.146 1.00 92.75 295 MET A O 1
ATOM 2338 N N . THR A 1 296 ? -3.308 -0.222 7.105 1.00 93.44 296 THR A N 1
ATOM 2339 C CA . THR A 1 296 ? -3.492 0.986 6.290 1.00 93.44 296 THR A CA 1
ATOM 2340 C C . THR A 1 296 ? -2.713 0.871 4.983 1.00 93.44 296 THR A C 1
ATOM 2342 O O . THR A 1 296 ? -1.735 0.127 4.911 1.00 93.44 296 THR A O 1
ATOM 2345 N N . SER A 1 297 ? -3.135 1.587 3.940 1.00 93.25 297 SER A N 1
ATOM 2346 C CA . SER A 1 297 ? -2.400 1.689 2.678 1.00 93.25 297 SER A CA 1
ATOM 2347 C C . SER A 1 297 ? -2.499 3.117 2.154 1.00 93.25 297 SER A C 1
ATOM 2349 O O . SER A 1 297 ? -3.594 3.608 1.898 1.00 93.25 297 SER A O 1
ATOM 2351 N N . VAL A 1 298 ? -1.366 3.801 2.013 1.00 94.56 298 VAL A N 1
ATOM 2352 C CA . VAL A 1 298 ? -1.315 5.176 1.502 1.00 94.56 298 VAL A CA 1
ATOM 2353 C C . VAL A 1 298 ? -0.279 5.259 0.393 1.00 94.56 298 VAL A C 1
ATOM 2355 O O . VAL A 1 298 ? 0.914 5.094 0.639 1.00 94.56 298 VAL A O 1
ATOM 2358 N N . LEU A 1 299 ? -0.721 5.519 -0.833 1.00 92.44 299 LEU A N 1
ATOM 2359 C CA . LEU A 1 299 ? 0.157 5.958 -1.908 1.00 92.44 299 LEU A CA 1
ATOM 2360 C C . LEU A 1 299 ? 0.600 7.392 -1.617 1.00 92.44 299 LEU A C 1
ATOM 2362 O O . LEU A 1 299 ? -0.240 8.272 -1.452 1.00 92.44 299 LEU A O 1
ATOM 2366 N N . VAL A 1 300 ? 1.907 7.622 -1.586 1.00 91.25 300 VAL A N 1
ATOM 2367 C CA . VAL A 1 300 ? 2.512 8.948 -1.441 1.00 91.25 300 VAL A CA 1
ATOM 2368 C C . VAL A 1 300 ? 3.308 9.251 -2.702 1.00 91.25 300 VAL A C 1
ATOM 2370 O O . VAL A 1 300 ? 4.220 8.503 -3.070 1.00 91.25 300 VAL A O 1
ATOM 2373 N N . CYS A 1 301 ? 2.950 10.343 -3.371 1.00 90.25 301 CYS A N 1
ATOM 2374 C CA . CYS A 1 301 ? 3.651 10.837 -4.548 1.00 90.25 301 CYS A CA 1
ATOM 2375 C C . CYS A 1 301 ? 4.976 11.522 -4.156 1.00 90.25 301 CYS A C 1
ATOM 2377 O O . CYS A 1 301 ? 5.128 12.002 -3.030 1.00 90.25 301 CYS A O 1
ATOM 2379 N N . PRO A 1 302 ? 5.959 11.592 -5.072 1.00 83.06 302 PRO A N 1
ATOM 2380 C CA . PRO A 1 302 ? 7.270 12.186 -4.786 1.00 83.06 302 PRO A CA 1
ATOM 2381 C C . PRO A 1 302 ? 7.237 13.713 -4.597 1.00 83.06 302 PRO A C 1
ATOM 2383 O O . PRO A 1 302 ? 8.210 14.284 -4.111 1.00 83.06 302 PRO A O 1
ATOM 2386 N N . ASP A 1 303 ? 6.126 14.373 -4.941 1.00 88.12 303 ASP A N 1
ATOM 2387 C CA . ASP A 1 303 ? 5.907 15.811 -4.736 1.00 88.12 303 ASP A CA 1
ATOM 2388 C C . ASP A 1 303 ? 5.757 16.206 -3.251 1.00 88.12 303 ASP A C 1
ATOM 2390 O O . ASP A 1 303 ? 5.669 17.393 -2.936 1.00 88.12 303 ASP A O 1
ATOM 2394 N N . GLY A 1 304 ? 5.694 15.225 -2.340 1.00 84.19 304 GLY A N 1
ATOM 2395 C CA . GLY A 1 304 ? 5.504 15.439 -0.904 1.00 84.19 304 GLY A CA 1
ATOM 2396 C C . GLY A 1 304 ? 4.118 15.983 -0.537 1.00 84.19 304 GLY A C 1
ATOM 2397 O O . GLY A 1 304 ? 3.903 16.406 0.601 1.00 84.19 304 GLY A O 1
ATOM 2398 N N . LYS A 1 305 ? 3.172 15.993 -1.485 1.00 92.31 305 LYS A N 1
ATOM 2399 C CA . LYS A 1 305 ? 1.860 16.636 -1.353 1.00 92.31 305 LYS A CA 1
ATOM 2400 C C . LYS A 1 305 ? 0.713 15.705 -1.716 1.00 92.31 305 LYS A C 1
ATOM 2402 O O . LYS A 1 305 ? -0.300 15.718 -1.019 1.00 92.31 305 LYS A O 1
ATOM 2407 N N . THR A 1 306 ? 0.828 14.945 -2.795 1.00 95.25 306 THR A N 1
ATOM 2408 C CA . THR A 1 306 ? -0.281 14.160 -3.335 1.00 95.25 306 THR A CA 1
ATOM 2409 C C . THR A 1 306 ? -0.329 12.776 -2.692 1.00 95.25 306 THR A C 1
ATOM 2411 O O . THR A 1 306 ? 0.684 12.077 -2.638 1.00 95.25 306 THR A O 1
ATOM 2414 N N . ILE A 1 307 ? -1.506 12.379 -2.195 1.00 95.00 307 ILE A N 1
ATOM 2415 C CA . ILE A 1 307 ? -1.736 11.052 -1.620 1.00 95.00 307 ILE A CA 1
ATOM 2416 C C . ILE A 1 307 ? -3.025 10.405 -2.125 1.00 95.00 307 ILE A C 1
ATOM 2418 O O . ILE A 1 307 ? -4.015 11.075 -2.434 1.00 95.00 307 ILE A O 1
ATOM 2422 N N . GLU A 1 308 ? -3.038 9.078 -2.107 1.00 96.69 308 GLU A N 1
ATOM 2423 C CA . GLU A 1 308 ? -4.246 8.265 -2.219 1.00 96.69 308 GLU A CA 1
ATOM 2424 C C . GLU A 1 308 ? -4.269 7.259 -1.064 1.00 96.69 308 GLU A C 1
ATOM 2426 O O . GLU A 1 308 ? -3.329 6.490 -0.886 1.00 96.69 308 GLU A O 1
ATOM 2431 N N . ALA A 1 309 ? -5.310 7.315 -0.234 1.00 95.44 309 ALA A N 1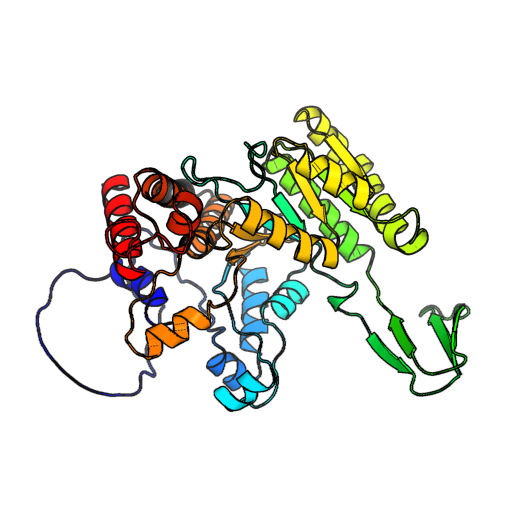
ATOM 2432 C CA . ALA A 1 309 ? -5.480 6.433 0.912 1.00 95.44 309 ALA A CA 1
ATOM 2433 C C . ALA A 1 309 ? -6.550 5.368 0.624 1.00 95.44 309 ALA A C 1
ATOM 2435 O O . ALA A 1 309 ? -7.700 5.690 0.309 1.00 95.44 309 ALA A O 1
ATOM 2436 N N . GLU A 1 310 ? -6.191 4.102 0.824 1.00 92.50 310 GLU A N 1
ATOM 2437 C CA . GLU A 1 310 ? -7.060 2.939 0.660 1.00 92.50 310 GLU A CA 1
ATOM 2438 C C . GLU A 1 310 ? -6.885 1.928 1.800 1.00 92.50 310 GLU A C 1
ATOM 2440 O O . GLU A 1 310 ? -5.946 1.970 2.599 1.00 92.50 310 GLU A O 1
ATOM 2445 N N . ALA A 1 311 ? -7.813 0.978 1.880 1.00 87.81 311 ALA A N 1
ATOM 2446 C CA . ALA A 1 311 ? -7.589 -0.225 2.668 1.00 87.81 311 ALA A CA 1
ATOM 2447 C C . ALA A 1 311 ? -6.590 -1.138 1.936 1.00 87.81 311 ALA A C 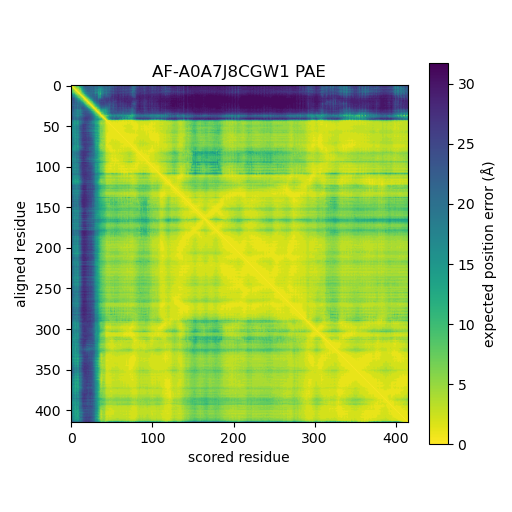1
ATOM 2449 O O . ALA A 1 311 ? -6.660 -1.279 0.716 1.00 87.81 311 ALA A O 1
ATOM 2450 N N . ALA A 1 312 ? -5.699 -1.814 2.667 1.00 83.69 312 ALA A N 1
ATOM 2451 C CA . ALA A 1 312 ? -4.748 -2.745 2.049 1.00 83.69 312 ALA A CA 1
ATOM 2452 C C . ALA A 1 312 ? -5.417 -4.009 1.466 1.00 83.69 312 ALA A C 1
ATOM 2454 O O . ALA A 1 312 ? -4.838 -4.674 0.607 1.00 83.69 312 ALA A O 1
ATOM 2455 N N . HIS A 1 313 ? -6.628 -4.338 1.925 1.00 85.12 313 HIS A N 1
ATOM 2456 C CA . HIS A 1 313 ? -7.369 -5.538 1.543 1.00 85.12 313 HIS A CA 1
ATOM 2457 C C . HIS A 1 313 ? -8.288 -5.338 0.323 1.00 85.12 313 HIS A C 1
ATOM 2459 O O . HIS A 1 313 ? -8.685 -4.228 -0.026 1.00 85.12 313 HIS A O 1
ATOM 2465 N N . GLY A 1 314 ? -8.703 -6.449 -0.296 1.00 85.75 314 GLY A N 1
ATOM 2466 C CA . GLY A 1 314 ? -9.669 -6.457 -1.402 1.00 85.75 314 GLY A CA 1
ATOM 2467 C C . GLY A 1 314 ? -11.134 -6.263 -0.975 1.00 85.75 314 GLY A C 1
ATOM 2468 O O . GLY A 1 314 ? -11.448 -5.901 0.156 1.00 85.75 314 GLY A O 1
ATOM 2469 N N . THR A 1 315 ? -12.073 -6.562 -1.876 1.00 90.25 315 THR A N 1
ATOM 2470 C CA . THR A 1 315 ? -13.526 -6.333 -1.686 1.00 90.25 315 THR A CA 1
ATOM 2471 C C . THR A 1 315 ? -14.233 -7.326 -0.756 1.00 90.25 315 THR A C 1
ATOM 2473 O O . THR A 1 315 ? -15.451 -7.255 -0.588 1.00 90.25 315 THR A O 1
ATOM 2476 N N . VAL A 1 316 ? -13.494 -8.272 -0.167 1.00 92.06 316 VAL A N 1
ATOM 2477 C CA . VAL A 1 316 ? -14.014 -9.309 0.742 1.00 92.06 316 VAL A CA 1
ATOM 2478 C C . VAL A 1 316 ? -15.176 -10.102 0.110 1.00 92.06 316 VAL A C 1
ATOM 2480 O O . VAL A 1 316 ? -16.218 -10.332 0.727 1.00 92.06 316 VAL A O 1
ATOM 2483 N N . THR A 1 317 ? -15.000 -10.541 -1.148 1.00 90.75 317 THR A N 1
ATOM 2484 C CA . THR A 1 317 ? -16.051 -11.203 -1.959 1.00 90.75 317 THR A CA 1
ATOM 2485 C C . THR A 1 317 ? -16.775 -12.312 -1.194 1.00 90.75 317 THR A C 1
ATOM 2487 O O . THR A 1 317 ? -17.999 -12.388 -1.248 1.00 90.75 317 THR A O 1
ATOM 2490 N N . ARG A 1 318 ? -16.047 -13.150 -0.444 1.00 91.50 318 ARG A N 1
ATOM 2491 C CA . ARG A 1 318 ? -16.633 -14.245 0.345 1.00 91.50 318 ARG A CA 1
ATOM 2492 C C . ARG A 1 318 ? -17.720 -13.752 1.307 1.00 91.50 318 ARG A C 1
ATOM 2494 O O . ARG A 1 318 ? -18.786 -14.350 1.381 1.00 91.50 318 ARG A O 1
ATOM 2501 N N . HIS A 1 319 ? -17.478 -12.641 2.003 1.00 93.81 319 HIS A N 1
ATOM 2502 C CA . HIS A 1 319 ? -18.467 -12.051 2.909 1.00 93.81 319 HIS A CA 1
ATOM 2503 C C . HIS A 1 319 ? -19.608 -11.403 2.122 1.00 93.81 319 HIS A C 1
ATOM 2505 O O . HIS A 1 319 ? -20.763 -11.497 2.528 1.00 93.81 319 HIS A O 1
ATOM 2511 N N . TYR A 1 320 ? -19.312 -10.800 0.965 1.00 93.56 320 TYR A N 1
ATOM 2512 C CA . TYR A 1 320 ? -20.350 -10.250 0.095 1.00 93.56 320 TYR A CA 1
ATOM 2513 C C . TYR A 1 320 ? -21.330 -11.325 -0.401 1.00 93.56 320 TYR A C 1
ATOM 2515 O O . TYR A 1 320 ? -22.527 -11.061 -0.453 1.00 93.56 320 TYR A O 1
ATOM 2523 N N . ARG A 1 321 ? -20.868 -12.555 -0.673 1.00 93.88 321 ARG A N 1
ATOM 2524 C CA . ARG A 1 321 ? -21.756 -13.679 -1.026 1.00 93.88 321 ARG A CA 1
ATOM 2525 C C . ARG A 1 321 ? -22.703 -14.074 0.098 1.00 93.88 321 ARG A C 1
ATOM 2527 O O . ARG A 1 321 ? -23.871 -14.330 -0.170 1.00 93.88 321 ARG A O 1
ATOM 2534 N N . GLU A 1 322 ? -22.237 -14.095 1.343 1.00 96.88 322 GLU A N 1
ATOM 2535 C CA . GLU A 1 322 ? -23.123 -14.365 2.482 1.00 96.88 322 GLU A CA 1
ATOM 2536 C C . GLU A 1 322 ? -24.117 -13.215 2.695 1.00 96.88 322 GLU A C 1
ATOM 2538 O O . GLU A 1 322 ? -25.305 -13.461 2.897 1.00 96.88 322 GLU A O 1
ATOM 2543 N N . HIS A 1 323 ? -23.676 -11.967 2.517 1.00 95.25 323 HIS A N 1
ATOM 2544 C CA . HIS A 1 323 ? -24.562 -10.804 2.530 1.00 95.25 323 HIS A CA 1
ATOM 2545 C C . HIS A 1 323 ? -25.652 -10.872 1.445 1.00 95.25 323 HIS A C 1
ATOM 2547 O O . HIS A 1 323 ? -26.808 -10.580 1.740 1.00 95.25 323 HIS A O 1
ATOM 2553 N N . GLN A 1 324 ? -25.327 -11.303 0.218 1.00 94.31 324 GLN A N 1
ATOM 2554 C CA . GLN A 1 324 ? -26.312 -11.491 -0.861 1.00 94.31 324 GLN A CA 1
ATOM 2555 C C . GLN A 1 324 ? -27.385 -12.535 -0.511 1.00 94.31 324 GLN A C 1
ATOM 2557 O O . GLN A 1 324 ? -28.510 -12.432 -0.988 1.00 94.31 324 GLN A O 1
ATOM 2562 N N . LYS A 1 325 ? -27.059 -13.509 0.347 1.00 97.06 325 LYS A N 1
ATOM 2563 C CA . LYS A 1 325 ? -27.999 -14.517 0.866 1.00 97.06 325 LYS A CA 1
ATOM 2564 C C . LYS A 1 325 ? -28.775 -14.040 2.104 1.00 97.06 325 LYS A C 1
ATOM 2566 O O . LYS A 1 325 ? -29.478 -14.840 2.711 1.00 97.06 325 LYS A O 1
ATOM 2571 N N . GLY A 1 326 ? -28.596 -12.790 2.540 1.00 95.25 326 GLY A N 1
ATOM 2572 C CA . GLY A 1 326 ? -29.186 -12.269 3.778 1.00 95.25 326 GLY A CA 1
ATOM 2573 C C . GLY A 1 326 ? -28.583 -12.852 5.062 1.00 95.25 326 GLY A C 1
ATOM 2574 O O . GLY A 1 326 ? -29.157 -12.688 6.135 1.00 95.25 326 GLY A O 1
ATOM 2575 N N . ARG A 1 327 ? -27.434 -13.537 4.980 1.00 95.31 327 ARG A N 1
ATOM 2576 C CA . ARG A 1 327 ? -26.762 -14.137 6.141 1.00 95.31 327 ARG A CA 1
ATOM 2577 C C . ARG A 1 327 ? -25.891 -13.109 6.873 1.00 95.31 327 ARG A C 1
ATOM 2579 O O . ARG A 1 327 ? -25.378 -12.177 6.242 1.00 95.31 327 ARG A O 1
ATOM 2586 N N . PRO A 1 328 ? -25.685 -13.269 8.195 1.00 93.69 328 PRO A N 1
ATOM 2587 C CA . PRO A 1 328 ? -24.847 -12.361 8.964 1.00 93.69 328 PRO A CA 1
ATOM 2588 C C . PRO A 1 328 ? -23.400 -12.378 8.460 1.00 93.69 328 PRO A C 1
ATOM 2590 O O . PRO A 1 328 ? -22.853 -13.411 8.076 1.00 93.69 328 PRO A O 1
ATOM 2593 N N . THR A 1 329 ? -22.763 -11.211 8.503 1.00 97.31 329 THR A N 1
ATOM 2594 C CA . THR A 1 329 ? -21.338 -11.034 8.198 1.00 97.31 329 THR A CA 1
ATOM 2595 C C . THR A 1 329 ? -20.662 -10.342 9.369 1.00 97.31 329 THR A C 1
ATOM 2597 O O . THR A 1 329 ? -21.311 -9.606 10.106 1.00 97.31 329 THR A O 1
ATOM 2600 N N . SER A 1 330 ? -19.362 -10.558 9.530 1.00 97.31 330 SER A N 1
ATOM 2601 C CA . SER A 1 330 ? -18.524 -9.804 10.463 1.00 97.31 330 SER A CA 1
ATOM 2602 C C . SER A 1 330 ? -17.272 -9.380 9.704 1.00 97.31 330 SER A C 1
ATOM 2604 O O . SER A 1 330 ? -16.256 -10.070 9.694 1.00 97.31 330 SER A O 1
ATOM 2606 N N . THR A 1 331 ? -17.424 -8.320 8.914 1.00 96.94 331 THR A N 1
ATOM 2607 C CA . THR A 1 331 ? -16.366 -7.741 8.084 1.00 96.94 331 THR A CA 1
ATOM 2608 C C . THR A 1 331 ? -15.774 -6.552 8.819 1.00 96.94 331 THR A C 1
ATOM 2610 O O . THR A 1 331 ? -16.503 -5.617 9.140 1.00 96.94 331 THR A O 1
ATOM 2613 N N . ASN A 1 332 ? -14.468 -6.581 9.055 1.00 96.19 332 ASN A N 1
ATOM 2614 C CA . ASN A 1 332 ? -13.748 -5.518 9.738 1.00 96.19 332 ASN A CA 1
ATOM 2615 C C . ASN A 1 332 ? -13.685 -4.228 8.887 1.00 96.19 332 ASN A C 1
ATOM 2617 O O . ASN A 1 332 ? -13.111 -4.255 7.797 1.00 96.19 332 ASN A O 1
ATOM 2621 N N . PRO A 1 333 ? -14.262 -3.100 9.345 1.00 96.94 333 PRO A N 1
ATOM 2622 C CA . PRO A 1 333 ? -14.268 -1.842 8.606 1.00 96.94 333 PRO A CA 1
ATOM 2623 C C . PRO A 1 333 ? -13.066 -0.936 8.920 1.00 96.94 333 PRO A C 1
ATOM 2625 O O . PRO A 1 333 ? -12.956 0.124 8.305 1.00 96.94 333 PRO A O 1
ATOM 2628 N N . ILE A 1 334 ? -12.188 -1.299 9.865 1.00 97.50 334 ILE A N 1
ATOM 2629 C CA . ILE A 1 334 ? -11.183 -0.388 10.439 1.00 97.50 334 ILE A CA 1
ATOM 2630 C C . ILE A 1 334 ? -10.233 0.155 9.366 1.00 97.50 334 ILE A C 1
ATOM 2632 O O . ILE A 1 334 ? -10.132 1.369 9.228 1.00 97.50 334 ILE A O 1
ATOM 2636 N N . ALA A 1 335 ? -9.615 -0.691 8.537 1.00 93.50 335 ALA A N 1
ATOM 2637 C CA . ALA A 1 335 ? -8.753 -0.226 7.443 1.00 93.50 335 ALA A CA 1
ATOM 2638 C C . ALA A 1 335 ? -9.468 0.744 6.480 1.00 93.50 335 ALA A C 1
ATOM 2640 O O . ALA A 1 335 ? -8.874 1.703 5.992 1.00 93.50 335 ALA A O 1
ATOM 2641 N N . SER A 1 336 ? -10.766 0.538 6.235 1.00 95.56 336 SER A N 1
ATOM 2642 C CA . SER A 1 336 ? -11.559 1.447 5.401 1.00 95.56 336 SER A CA 1
ATOM 2643 C C . SER A 1 336 ? -11.861 2.776 6.098 1.00 95.56 336 SER A C 1
ATOM 2645 O O . SER A 1 336 ? -11.887 3.809 5.437 1.00 95.56 336 SER A O 1
ATOM 2647 N N . ILE A 1 337 ? -12.081 2.769 7.417 1.00 97.62 337 ILE A N 1
ATOM 2648 C CA . ILE A 1 337 ? -12.201 3.993 8.222 1.00 97.62 337 ILE A CA 1
ATOM 2649 C C . ILE A 1 337 ? -10.871 4.754 8.200 1.00 97.62 337 ILE A C 1
ATOM 2651 O O . ILE A 1 337 ? -10.869 5.961 7.978 1.00 97.62 337 ILE A O 1
ATOM 2655 N N . PHE A 1 338 ? -9.749 4.046 8.336 1.00 97.38 338 PHE A N 1
ATOM 2656 C CA . PHE A 1 338 ? -8.422 4.651 8.307 1.00 97.38 338 PHE A CA 1
ATOM 2657 C C . PHE A 1 338 ? -8.074 5.253 6.942 1.00 97.38 338 PHE A C 1
ATOM 2659 O O . PHE A 1 338 ? -7.419 6.286 6.881 1.00 97.38 338 PHE A O 1
ATOM 2666 N N . ALA A 1 339 ? -8.558 4.686 5.834 1.00 95.31 339 ALA A N 1
ATOM 2667 C CA . ALA A 1 339 ? -8.426 5.333 4.529 1.00 95.31 339 ALA A CA 1
ATOM 2668 C C . ALA A 1 339 ? -9.069 6.737 4.525 1.00 95.31 339 ALA A C 1
ATOM 2670 O O . ALA A 1 339 ? -8.469 7.700 4.044 1.00 95.31 339 ALA A O 1
ATOM 2671 N N . TRP A 1 340 ? -10.257 6.881 5.128 1.00 9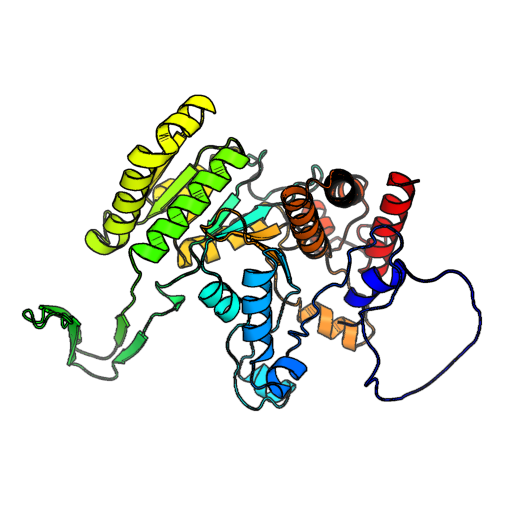7.19 340 TRP A N 1
ATOM 2672 C CA . TRP A 1 340 ? -10.910 8.184 5.289 1.00 97.19 340 TRP A CA 1
ATOM 2673 C C . TRP A 1 340 ? -10.136 9.116 6.210 1.00 97.19 340 TRP A C 1
ATOM 2675 O O . TRP A 1 340 ? -9.868 10.249 5.817 1.00 97.19 340 TRP A O 1
ATOM 2685 N N . THR A 1 341 ? -9.771 8.671 7.412 1.00 97.31 341 THR A N 1
ATOM 2686 C CA . THR A 1 341 ? -9.075 9.535 8.377 1.00 97.31 341 THR A CA 1
ATOM 2687 C C . THR A 1 341 ? -7.718 9.977 7.851 1.00 97.31 341 THR A C 1
ATOM 2689 O O . THR A 1 341 ? -7.388 11.146 7.991 1.00 97.31 341 THR A O 1
ATOM 2692 N N . ARG A 1 342 ? -6.970 9.117 7.151 1.00 95.69 342 ARG A N 1
ATOM 2693 C CA . ARG A 1 342 ? -5.676 9.488 6.556 1.00 95.69 342 ARG A CA 1
ATOM 2694 C C . ARG A 1 342 ? -5.821 10.523 5.449 1.00 95.69 342 ARG A C 1
ATOM 2696 O O . ARG A 1 342 ? -5.051 11.481 5.413 1.00 95.69 342 ARG A O 1
ATOM 2703 N N . GLY A 1 343 ? -6.833 10.383 4.591 1.00 95.62 343 GLY A N 1
ATOM 2704 C CA . GLY A 1 343 ? -7.155 11.405 3.596 1.00 95.62 343 GLY A CA 1
ATOM 2705 C C . GLY A 1 343 ? -7.557 12.737 4.239 1.00 95.62 343 GLY A C 1
ATOM 2706 O O . GLY A 1 343 ? -7.021 13.783 3.882 1.00 95.62 343 GLY A O 1
ATOM 2707 N N . LEU A 1 344 ? -8.464 12.711 5.219 1.00 95.69 344 LEU A N 1
ATOM 2708 C CA . LEU A 1 344 ? -8.945 13.916 5.903 1.00 95.69 344 LEU A CA 1
ATOM 2709 C C . LEU A 1 344 ? -7.844 14.603 6.718 1.00 95.69 344 LEU A C 1
ATOM 2711 O O . LEU A 1 344 ? -7.707 15.821 6.646 1.00 95.69 344 LEU A O 1
ATOM 2715 N N . GLU A 1 345 ? -7.017 13.847 7.437 1.00 95.75 345 GLU A N 1
ATOM 2716 C CA . GLU A 1 345 ? -5.889 14.385 8.193 1.00 95.75 345 GLU A CA 1
ATOM 2717 C C . GLU A 1 345 ? -4.887 15.070 7.260 1.00 95.75 345 GLU A C 1
ATOM 2719 O O . GLU A 1 345 ? -4.432 16.178 7.541 1.00 95.75 345 GLU A O 1
ATOM 2724 N N . HIS A 1 346 ? -4.567 14.449 6.121 1.00 95.00 346 HIS A N 1
ATOM 2725 C CA . HIS A 1 346 ? -3.661 15.045 5.142 1.00 95.00 346 HIS A CA 1
ATOM 2726 C C . HIS A 1 346 ? -4.260 16.282 4.471 1.00 95.00 346 HIS A C 1
ATOM 2728 O O . HIS A 1 346 ? -3.575 17.293 4.332 1.00 95.00 346 HIS A O 1
ATOM 2734 N N . ARG A 1 347 ? -5.556 16.260 4.136 1.00 95.19 347 ARG A N 1
ATOM 2735 C CA . ARG A 1 347 ? -6.281 17.454 3.675 1.00 95.19 347 ARG A CA 1
ATOM 2736 C C . ARG A 1 347 ? -6.203 18.575 4.713 1.00 95.19 347 ARG A C 1
ATOM 2738 O O . ARG A 1 347 ? -5.859 19.699 4.364 1.00 95.19 347 ARG A O 1
ATOM 2745 N N . GLY A 1 348 ? -6.422 18.250 5.988 1.00 94.69 348 GLY A N 1
ATOM 2746 C CA . GLY A 1 348 ? -6.299 19.186 7.102 1.00 94.69 348 GLY A CA 1
ATOM 2747 C C . GLY A 1 348 ? -4.892 19.768 7.237 1.00 94.69 348 GLY A C 1
ATOM 2748 O O . GLY A 1 348 ? -4.757 20.967 7.450 1.00 94.69 348 GLY A O 1
ATOM 2749 N N . LYS A 1 349 ? -3.838 18.966 7.026 1.00 94.00 349 LYS A N 1
ATOM 2750 C CA . LYS A 1 349 ? -2.445 19.451 6.991 1.00 94.00 349 LYS A CA 1
ATOM 2751 C C . LYS A 1 349 ? -2.215 20.441 5.852 1.00 94.00 349 LYS A C 1
ATOM 2753 O O . LYS A 1 349 ? -1.633 21.495 6.086 1.00 94.00 349 LYS A O 1
ATOM 2758 N N . LEU A 1 350 ? -2.690 20.124 4.647 1.00 93.69 350 LEU A N 1
ATOM 2759 C CA . LEU A 1 350 ? -2.554 21.001 3.482 1.00 93.69 350 LEU A CA 1
ATOM 2760 C C . LEU A 1 350 ? -3.347 22.311 3.627 1.00 93.69 350 LEU A C 1
ATOM 2762 O O . LEU A 1 350 ? -2.921 23.330 3.092 1.00 93.69 350 LEU A O 1
ATOM 2766 N N . ASP A 1 351 ? -4.472 22.286 4.347 1.00 94.50 351 ASP A N 1
ATOM 2767 C CA . ASP A 1 351 ? -5.342 23.452 4.569 1.00 94.50 351 ASP A CA 1
ATOM 2768 C C . ASP A 1 351 ? -5.032 24.219 5.865 1.00 94.50 351 ASP A C 1
ATOM 2770 O O . ASP A 1 351 ? -5.664 25.235 6.143 1.00 94.50 351 ASP A O 1
ATOM 2774 N N . GLY A 1 352 ? -4.114 23.724 6.704 1.00 95.69 352 GLY A N 1
ATOM 2775 C CA . GLY A 1 352 ? -3.900 24.258 8.054 1.00 95.69 352 GLY A CA 1
ATOM 2776 C C . GLY A 1 352 ? -5.097 24.068 9.002 1.00 95.69 352 GLY A C 1
ATOM 2777 O O . GLY A 1 352 ? -5.179 24.733 10.033 1.00 95.69 352 GLY A O 1
ATOM 2778 N N . ASN A 1 353 ? -6.025 23.160 8.685 1.00 95.12 353 ASN A N 1
ATOM 2779 C CA . ASN A 1 353 ? -7.244 22.913 9.451 1.00 95.12 353 ASN A CA 1
ATOM 2780 C C . ASN A 1 353 ? -6.996 21.899 10.584 1.00 95.12 353 ASN A C 1
ATOM 2782 O O . ASN A 1 353 ? -7.064 20.682 10.391 1.00 95.12 353 ASN A O 1
ATOM 2786 N N . GLN A 1 354 ? -6.730 22.418 11.786 1.00 96.06 354 GLN A N 1
ATOM 2787 C CA . GLN A 1 354 ? -6.463 21.603 12.975 1.00 96.06 354 GLN A CA 1
ATOM 2788 C C . GLN A 1 354 ? -7.687 20.825 13.472 1.00 96.06 354 GLN A C 1
ATOM 2790 O O . GLN A 1 354 ? -7.522 19.740 14.026 1.00 96.06 354 GLN A O 1
ATOM 2795 N N . ASP A 1 355 ? -8.908 21.317 13.255 1.00 94.38 355 ASP A N 1
ATOM 2796 C CA . ASP A 1 355 ? -10.126 20.599 13.654 1.00 94.38 355 ASP A CA 1
ATOM 2797 C C . ASP A 1 355 ? -10.301 19.314 12.854 1.00 94.38 355 ASP A C 1
ATOM 2799 O O . ASP A 1 355 ? -10.594 18.262 13.422 1.00 94.38 355 ASP A O 1
ATOM 2803 N N . LEU A 1 356 ? -10.026 19.369 11.550 1.00 93.25 356 LEU A N 1
ATOM 2804 C CA . LEU A 1 356 ? -10.083 18.198 10.684 1.00 93.25 356 LEU A CA 1
ATOM 2805 C C . LEU A 1 356 ? -9.009 17.160 11.043 1.00 93.25 356 LEU A C 1
ATOM 2807 O O . LEU A 1 356 ? -9.276 15.953 11.036 1.00 93.25 356 LEU A O 1
ATOM 2811 N N . ILE A 1 357 ? -7.810 17.626 11.402 1.00 94.38 357 ILE A N 1
ATOM 2812 C CA . ILE A 1 357 ? -6.724 16.772 11.902 1.00 94.38 357 ILE A CA 1
ATOM 2813 C C . ILE A 1 357 ? -7.156 16.092 13.208 1.00 94.38 357 ILE A C 1
ATOM 2815 O O . ILE A 1 357 ? -7.086 14.866 13.311 1.00 94.38 357 ILE A O 1
ATOM 2819 N N . ARG A 1 358 ? -7.665 16.864 14.178 1.00 96.25 358 ARG A N 1
ATOM 2820 C CA . ARG A 1 358 ? -8.133 16.343 15.472 1.00 96.25 358 ARG A CA 1
ATOM 2821 C C . ARG A 1 358 ? -9.272 15.345 15.310 1.00 96.25 358 ARG A C 1
ATOM 2823 O O . ARG A 1 358 ? -9.211 14.275 15.902 1.00 96.25 358 ARG A O 1
ATOM 2830 N N . PHE A 1 359 ? -10.269 15.641 14.477 1.00 96.62 359 PHE A N 1
ATOM 2831 C CA . PHE A 1 359 ? -11.369 14.718 14.186 1.00 96.62 359 PHE A CA 1
ATOM 2832 C C . PHE A 1 359 ? -10.856 13.379 13.640 1.00 96.62 359 PHE A C 1
ATOM 2834 O O . PHE A 1 359 ? -11.257 12.316 14.117 1.00 96.62 359 PHE A O 1
ATOM 2841 N N . SER A 1 360 ? -9.934 13.431 12.675 1.00 95.94 360 SER A N 1
ATOM 2842 C CA . SER A 1 360 ? -9.352 12.236 12.055 1.00 95.94 360 SER A CA 1
ATOM 2843 C C . SER A 1 360 ? -8.618 11.376 13.088 1.00 95.94 360 SER A C 1
ATOM 2845 O O . SER A 1 360 ? -8.867 10.176 13.181 1.00 95.94 360 SER A O 1
ATOM 2847 N N . GLN A 1 361 ? -7.792 12.000 13.932 1.00 96.81 361 GLN A N 1
ATOM 2848 C CA . GLN A 1 361 ? -7.065 11.327 15.013 1.00 96.81 361 GLN A CA 1
ATOM 2849 C C . GLN A 1 361 ? -8.002 10.756 16.089 1.00 96.81 361 GLN A C 1
ATOM 2851 O O . GLN A 1 361 ? -7.780 9.648 16.582 1.00 96.81 361 GLN A O 1
ATOM 2856 N N . THR A 1 362 ? -9.074 11.475 16.437 1.00 97.50 362 THR A N 1
ATOM 2857 C CA . THR A 1 362 ? -10.095 11.000 17.380 1.00 97.50 362 THR A CA 1
ATOM 2858 C C . THR A 1 362 ? -10.797 9.755 16.850 1.00 97.50 362 THR A C 1
ATOM 2860 O O . THR A 1 362 ? -10.931 8.780 17.587 1.00 97.50 362 THR A O 1
ATOM 2863 N N . LEU A 1 363 ? -11.197 9.733 15.575 1.00 98.00 363 LEU A N 1
ATOM 2864 C CA . LEU A 1 363 ? -11.853 8.567 14.979 1.00 98.00 363 LEU A CA 1
ATOM 2865 C C . LEU A 1 363 ? -10.925 7.340 14.921 1.00 98.00 363 LEU A C 1
ATOM 2867 O O . LEU A 1 363 ? -11.358 6.228 15.233 1.00 98.00 363 LEU A O 1
ATOM 2871 N N . GLU A 1 364 ? -9.643 7.523 14.597 1.00 97.88 364 GLU A N 1
ATOM 2872 C CA . GLU A 1 364 ? -8.657 6.435 14.664 1.00 97.88 364 GLU A CA 1
ATOM 2873 C C . GLU A 1 364 ? -8.514 5.884 16.088 1.00 97.88 364 GLU A C 1
ATOM 2875 O O . GLU A 1 364 ? -8.558 4.667 16.299 1.00 97.88 364 GLU A O 1
ATOM 2880 N N . LYS A 1 365 ? -8.421 6.776 17.082 1.00 97.88 365 LYS A N 1
ATOM 2881 C CA . LYS A 1 365 ? -8.353 6.405 18.499 1.00 97.88 365 LYS A CA 1
ATOM 2882 C C . LYS A 1 365 ? -9.601 5.642 18.945 1.00 97.88 365 LYS A C 1
ATOM 2884 O O . LYS A 1 365 ? -9.465 4.620 19.612 1.00 97.88 365 LYS A O 1
ATOM 2889 N N . VAL A 1 366 ? -10.795 6.083 18.543 1.00 98.38 366 VAL A N 1
ATOM 2890 C CA . VAL A 1 366 ? -12.066 5.399 18.833 1.00 98.38 366 VAL A CA 1
ATOM 2891 C C . VAL A 1 366 ? -12.067 3.976 18.276 1.00 98.38 366 VAL A C 1
ATOM 2893 O O . VAL A 1 366 ? -12.502 3.058 18.971 1.00 98.38 366 VAL A O 1
ATOM 2896 N N . CYS A 1 367 ? -11.547 3.759 17.064 1.00 98.19 367 CYS A N 1
ATOM 2897 C CA . CYS A 1 367 ? -11.446 2.416 16.488 1.00 98.19 367 CYS A CA 1
ATOM 2898 C C . CYS A 1 367 ? -10.567 1.495 17.338 1.00 98.19 367 CYS A C 1
ATOM 2900 O O . CYS A 1 367 ? -11.002 0.404 17.706 1.00 98.19 367 CYS A O 1
ATOM 2902 N N . VAL A 1 368 ? -9.360 1.952 17.688 1.00 97.62 368 VAL A N 1
ATOM 2903 C CA . VAL A 1 368 ? -8.419 1.177 18.510 1.00 97.62 368 VAL A CA 1
ATOM 2904 C C . VAL A 1 368 ? -9.008 0.901 19.893 1.00 97.62 368 VAL A C 1
ATOM 2906 O O . VAL A 1 368 ? -9.038 -0.248 20.323 1.00 97.62 368 VAL A O 1
ATOM 2909 N N . GLN A 1 369 ? -9.547 1.922 20.561 1.00 98.25 369 GLN A N 1
ATOM 2910 C CA . GLN A 1 369 ? -10.127 1.785 21.899 1.00 98.25 369 GLN A CA 1
ATOM 2911 C C . GLN A 1 369 ? -11.361 0.878 21.926 1.00 98.25 369 GLN A C 1
ATOM 2913 O O . GLN A 1 369 ? -11.562 0.170 22.906 1.00 98.25 369 GLN A O 1
ATOM 2918 N N . THR A 1 370 ? -12.165 0.861 20.859 1.00 98.56 370 THR A N 1
ATOM 2919 C CA . THR A 1 370 ? -13.326 -0.039 20.751 1.00 98.56 370 THR A CA 1
ATOM 2920 C C . THR A 1 370 ? -12.884 -1.502 20.694 1.00 98.56 370 THR A C 1
ATOM 2922 O O . THR A 1 370 ? -13.444 -2.342 21.395 1.00 98.56 370 THR A O 1
ATOM 2925 N N . VAL A 1 371 ? -11.837 -1.804 19.919 1.00 98.25 371 VAL A N 1
ATOM 2926 C CA . VAL A 1 371 ? -11.252 -3.153 19.888 1.00 98.25 371 VAL A CA 1
ATOM 2927 C C . VAL A 1 371 ? -10.630 -3.502 21.238 1.00 98.25 371 VAL A C 1
ATOM 2929 O O . VAL A 1 371 ? -10.874 -4.589 21.760 1.00 98.25 371 VAL A O 1
ATOM 2932 N N . GLU A 1 372 ? -9.869 -2.581 21.834 1.00 97.94 372 GLU A N 1
ATOM 2933 C CA . GLU A 1 372 ? -9.220 -2.780 23.137 1.00 97.94 372 GLU A CA 1
ATOM 2934 C C . GLU A 1 372 ? -10.219 -2.955 24.291 1.00 97.94 372 GLU A C 1
ATOM 2936 O O . GLU A 1 372 ? -9.904 -3.648 25.255 1.00 97.94 372 GLU A O 1
ATOM 2941 N N . SER A 1 373 ? -11.437 -2.411 24.182 1.00 97.94 373 SER A N 1
ATOM 2942 C CA . SER A 1 373 ? -12.517 -2.634 25.152 1.00 97.94 373 SER A CA 1
ATOM 2943 C C . SER A 1 373 ? -13.233 -3.982 24.981 1.00 97.94 373 SER A C 1
ATOM 2945 O O . SER A 1 373 ? -14.180 -4.258 25.712 1.00 97.94 373 SER A O 1
ATOM 2947 N N . GLY A 1 374 ? -12.830 -4.800 24.002 1.00 97.56 374 GLY A N 1
ATOM 2948 C CA . GLY A 1 374 ? -13.386 -6.129 23.730 1.00 97.56 374 GLY A CA 1
ATOM 2949 C C . GLY A 1 374 ? -14.465 -6.178 22.643 1.00 97.56 374 GLY A C 1
ATOM 2950 O O . GLY A 1 374 ? -14.843 -7.266 22.218 1.00 97.56 374 GLY A O 1
ATOM 2951 N N . ALA A 1 375 ? -14.939 -5.035 22.137 1.00 98.44 375 ALA A N 1
ATOM 2952 C CA . ALA A 1 375 ? -15.893 -5.014 21.032 1.00 98.44 375 ALA A CA 1
ATOM 2953 C C . ALA A 1 375 ? -15.133 -5.125 19.707 1.00 98.44 375 ALA A C 1
ATOM 2955 O O . ALA A 1 375 ? -14.410 -4.212 19.322 1.00 98.44 375 ALA A O 1
ATOM 2956 N N . MET A 1 376 ? -15.274 -6.241 18.993 1.00 98.44 376 MET A N 1
ATOM 2957 C CA . MET A 1 376 ? -14.493 -6.489 17.778 1.00 98.44 376 MET A CA 1
ATOM 2958 C C . MET A 1 376 ? -15.217 -7.366 16.758 1.00 98.44 376 MET A C 1
ATOM 2960 O O . MET A 1 376 ? -16.273 -7.933 17.030 1.00 98.44 376 MET A O 1
ATOM 2964 N N . THR A 1 377 ? -14.650 -7.464 15.558 1.00 98.25 377 THR A N 1
ATOM 2965 C CA . THR A 1 377 ? -15.137 -8.330 14.475 1.00 98.25 377 THR A CA 1
ATOM 2966 C C . THR A 1 377 ? -14.495 -9.721 14.532 1.00 98.25 377 THR A C 1
ATOM 2968 O O . THR A 1 377 ? -13.548 -9.963 15.283 1.00 98.25 377 THR A O 1
ATOM 2971 N N . LYS A 1 378 ? -15.063 -10.678 13.787 1.00 97.62 378 LYS A N 1
ATOM 2972 C CA . LYS A 1 378 ? -14.746 -12.111 13.889 1.00 97.62 378 LYS A CA 1
ATOM 2973 C C . LYS A 1 378 ? -13.278 -12.430 13.611 1.00 97.62 378 LYS A C 1
ATOM 2975 O O . LYS A 1 378 ? -12.742 -13.347 14.223 1.00 97.62 378 LYS A O 1
ATOM 2980 N N . ASP A 1 379 ? -12.649 -11.716 12.684 1.00 94.88 379 ASP A N 1
ATOM 2981 C CA . ASP A 1 379 ? -11.223 -11.852 12.383 1.00 94.88 379 ASP A CA 1
ATOM 2982 C C . ASP A 1 379 ? -10.365 -11.559 13.618 1.00 94.88 379 ASP A C 1
ATOM 2984 O O . ASP A 1 379 ? -9.509 -12.368 13.962 1.00 94.88 379 ASP A O 1
ATOM 2988 N N . LEU A 1 380 ? -10.662 -10.473 14.336 1.00 96.19 380 LEU A N 1
ATOM 2989 C CA . LEU A 1 380 ? -9.918 -10.059 15.527 1.00 96.19 380 LEU A CA 1
ATOM 2990 C C . LEU A 1 380 ? -10.151 -10.995 16.712 1.00 96.19 380 LEU A C 1
ATOM 2992 O O . LEU A 1 380 ? -9.198 -11.420 17.362 1.00 96.19 380 LEU A O 1
ATOM 2996 N N . ALA A 1 381 ? -11.402 -11.398 16.943 1.00 97.19 381 ALA A N 1
ATOM 2997 C CA . ALA A 1 381 ? -11.709 -12.400 17.960 1.00 97.19 381 ALA A CA 1
ATOM 2998 C C . ALA A 1 381 ? -11.009 -13.737 17.657 1.00 97.19 381 ALA A C 1
ATOM 3000 O O . ALA A 1 381 ? -10.554 -14.429 18.568 1.00 97.19 381 ALA A O 1
ATOM 3001 N N . GLY A 1 382 ? -10.882 -14.086 16.371 1.00 95.44 382 GLY A N 1
ATOM 3002 C CA . GLY A 1 382 ? -10.142 -15.257 15.909 1.00 95.44 382 GLY A CA 1
ATOM 3003 C C . GLY A 1 382 ? -8.660 -15.223 16.283 1.00 95.44 382 GLY A C 1
ATOM 3004 O O . GLY A 1 382 ? -8.116 -16.272 16.617 1.00 95.44 382 GLY A O 1
ATOM 3005 N N . CYS A 1 383 ? -8.025 -14.045 16.293 1.00 94.00 383 CYS A N 1
ATOM 3006 C CA . CYS A 1 383 ? -6.641 -13.879 16.752 1.00 94.00 383 CYS A CA 1
ATOM 3007 C C . CYS A 1 383 ? -6.474 -14.168 18.252 1.00 94.00 383 CYS A C 1
ATOM 3009 O O . CYS A 1 383 ? -5.411 -14.620 18.663 1.00 94.00 383 CYS A O 1
ATOM 3011 N N . ILE A 1 384 ? -7.501 -13.898 19.065 1.00 95.75 384 ILE A N 1
ATOM 3012 C CA . ILE A 1 384 ? -7.452 -14.063 20.527 1.00 95.75 384 ILE A CA 1
ATOM 3013 C C . ILE A 1 384 ? -7.829 -15.491 20.936 1.00 95.75 384 ILE A C 1
ATOM 3015 O O . ILE A 1 384 ? -7.152 -16.105 21.755 1.00 95.75 384 ILE A O 1
ATOM 3019 N N . HIS A 1 385 ? -8.913 -16.023 20.370 1.00 96.38 385 HIS A N 1
ATOM 3020 C CA . HIS A 1 385 ? -9.550 -17.254 20.850 1.00 96.38 385 HIS A CA 1
ATOM 3021 C C . HIS A 1 385 ? -9.417 -18.441 19.884 1.00 96.38 385 HIS A C 1
ATOM 3023 O O . HIS A 1 385 ? -9.782 -19.562 20.236 1.00 96.38 385 HIS A O 1
ATOM 3029 N N . GLY A 1 386 ? -8.908 -18.219 18.668 1.00 95.62 386 GLY A N 1
ATOM 3030 C CA . GLY A 1 386 ? -8.921 -19.192 17.577 1.00 95.62 386 GLY A CA 1
ATOM 3031 C C . GLY A 1 386 ? -10.255 -19.200 16.821 1.00 95.62 386 GLY A C 1
ATOM 3032 O O . GLY A 1 386 ? -11.335 -19.221 17.410 1.00 95.62 386 GLY A O 1
ATOM 3033 N N . LEU A 1 387 ? -10.201 -19.206 15.483 1.00 93.56 387 LEU A N 1
ATOM 3034 C CA . LEU A 1 387 ? -11.385 -19.065 14.615 1.00 93.56 387 LEU A CA 1
ATOM 3035 C C . LEU A 1 387 ? -12.460 -20.151 14.808 1.00 93.56 387 LEU A C 1
ATOM 3037 O O . LEU A 1 387 ? -13.626 -19.898 14.501 1.00 93.56 387 LEU A O 1
ATOM 3041 N N . SER A 1 388 ? -12.088 -21.336 15.298 1.00 96.06 388 SER A N 1
ATOM 3042 C CA . SER A 1 388 ? -13.013 -22.435 15.604 1.00 96.06 388 SER A CA 1
ATOM 3043 C C . SER A 1 388 ? -13.817 -22.219 16.887 1.00 96.06 388 SER A C 1
ATOM 3045 O O . SER A 1 388 ? -14.859 -22.846 17.053 1.00 96.06 388 SER A O 1
ATOM 3047 N N . ASN A 1 389 ? -13.355 -21.340 17.781 1.00 97.25 389 ASN A N 1
ATOM 3048 C CA . ASN A 1 389 ? -13.882 -21.211 19.142 1.00 97.25 389 ASN A CA 1
ATOM 3049 C C . ASN A 1 389 ? -14.750 -19.957 19.332 1.00 97.25 389 ASN A C 1
ATOM 3051 O O . ASN A 1 389 ? -15.404 -19.803 20.358 1.00 97.25 389 ASN A O 1
ATOM 3055 N N . VAL A 1 390 ? -14.777 -19.056 18.346 1.00 97.69 390 VAL A N 1
ATOM 3056 C CA . VAL A 1 390 ? -15.486 -17.776 18.449 1.00 97.69 390 VAL A CA 1
ATOM 3057 C C . VAL A 1 390 ? -16.964 -17.886 18.076 1.00 97.69 390 VAL A C 1
ATOM 3059 O O . VAL A 1 390 ? -17.338 -18.492 17.069 1.00 97.69 390 VAL A O 1
ATOM 3062 N N . LYS A 1 391 ? -17.813 -17.201 18.845 1.00 97.81 391 LYS A N 1
ATOM 3063 C CA . LYS A 1 391 ? -19.271 -17.140 18.654 1.00 97.81 391 LYS A CA 1
ATOM 3064 C C . LYS A 1 391 ? -19.764 -15.697 18.549 1.00 97.81 391 LYS A C 1
ATOM 3066 O O . LYS A 1 391 ? -19.260 -14.811 19.242 1.00 97.81 391 LYS A O 1
ATOM 3071 N N . LEU A 1 392 ? -20.740 -15.478 17.665 1.00 97.56 392 LEU A N 1
ATOM 3072 C CA . LEU A 1 392 ? -21.371 -14.172 17.454 1.00 97.56 392 LEU A CA 1
ATOM 3073 C C . LEU A 1 392 ? -22.076 -13.730 18.744 1.00 97.56 392 LEU A C 1
ATOM 3075 O O . LEU A 1 392 ? -22.751 -14.542 19.367 1.00 97.56 392 LEU A O 1
ATOM 3079 N N . ASN A 1 393 ? -21.922 -12.458 19.111 1.00 96.00 393 ASN A N 1
ATOM 3080 C CA . ASN A 1 393 ? -22.449 -11.809 20.321 1.00 96.00 393 ASN A CA 1
ATOM 3081 C C . ASN A 1 393 ? -21.857 -12.290 21.658 1.00 96.00 393 ASN A C 1
ATOM 3083 O O . ASN A 1 393 ? -22.225 -11.761 22.699 1.00 96.00 393 ASN A O 1
ATOM 3087 N N . GLU A 1 394 ? -20.925 -13.243 21.636 1.00 97.06 394 GLU A N 1
ATOM 3088 C CA . GLU A 1 394 ? -20.130 -13.637 22.807 1.00 97.06 394 GLU A CA 1
ATOM 3089 C C . GLU A 1 394 ? -18.700 -13.103 22.680 1.00 97.06 394 GLU A C 1
ATOM 3091 O O . GLU A 1 394 ? -18.195 -12.439 23.576 1.00 97.06 394 GLU A O 1
ATOM 3096 N N . HIS A 1 395 ? -18.074 -13.336 21.523 1.00 98.31 395 HIS A N 1
ATOM 3097 C CA . HIS A 1 395 ? -16.677 -12.974 21.267 1.00 98.31 395 HIS A CA 1
ATOM 3098 C C . HIS A 1 395 ? -16.524 -11.867 20.217 1.00 98.31 395 HIS A C 1
ATOM 3100 O O . HIS A 1 395 ? -15.501 -11.192 20.167 1.00 98.31 395 HIS A O 1
ATOM 3106 N N . PHE A 1 396 ? -17.503 -11.712 19.320 1.00 98.44 396 PHE A N 1
ATOM 3107 C CA . PHE A 1 396 ? -17.447 -10.737 18.231 1.00 98.44 396 PHE A CA 1
ATOM 3108 C C . PHE A 1 396 ? -18.830 -10.219 17.840 1.00 98.44 396 PHE A C 1
ATOM 3110 O O . PHE A 1 396 ? -19.844 -10.880 18.059 1.00 98.44 396 PHE A O 1
ATOM 3117 N N . LEU A 1 397 ? -18.848 -9.066 17.178 1.00 98.38 397 LEU A N 1
ATOM 3118 C CA . LEU A 1 397 ? -20.032 -8.403 16.642 1.00 98.38 397 LEU A CA 1
ATOM 3119 C C . LEU A 1 397 ? -20.174 -8.633 15.134 1.00 98.38 397 LEU A C 1
ATOM 3121 O O . LEU A 1 397 ? -19.191 -8.834 14.410 1.00 98.38 397 LEU A O 1
ATOM 3125 N N . ASN A 1 398 ? -21.406 -8.570 14.630 1.00 97.94 398 ASN A N 1
ATOM 3126 C CA . ASN A 1 398 ? -21.630 -8.519 13.187 1.00 97.94 398 ASN A CA 1
ATOM 3127 C C . ASN A 1 398 ? -21.176 -7.156 12.610 1.00 97.94 398 ASN A C 1
ATOM 3129 O O . ASN A 1 398 ? -20.886 -6.212 13.343 1.00 97.94 398 ASN A O 1
ATOM 3133 N N . THR A 1 399 ? -21.107 -7.049 11.281 1.00 97.50 399 THR A N 1
ATOM 3134 C CA . THR A 1 399 ? -20.616 -5.849 10.581 1.00 97.50 399 THR A CA 1
ATOM 3135 C C . THR A 1 399 ? -21.379 -4.576 10.968 1.00 97.50 399 THR A C 1
ATOM 3137 O O . THR A 1 399 ? -20.766 -3.525 11.121 1.00 97.50 399 THR A O 1
ATOM 3140 N N . THR A 1 400 ? -22.709 -4.641 11.090 1.00 96.62 400 THR A N 1
ATOM 3141 C CA . THR A 1 400 ? -23.545 -3.471 11.405 1.00 96.62 400 THR A CA 1
ATOM 3142 C C . THR A 1 400 ? -23.420 -3.086 12.872 1.00 96.62 400 THR A C 1
ATOM 3144 O O . THR A 1 400 ? -23.130 -1.928 13.149 1.00 96.62 400 THR A O 1
ATOM 3147 N N . ASP A 1 401 ? -23.504 -4.051 13.786 1.00 97.81 401 ASP A N 1
ATOM 3148 C CA . ASP A 1 401 ? -23.400 -3.791 15.225 1.00 97.81 401 ASP A CA 1
ATOM 3149 C C . ASP A 1 401 ? -22.029 -3.200 15.590 1.00 97.81 401 ASP A C 1
ATOM 3151 O O . ASP A 1 401 ? -21.929 -2.288 16.412 1.00 97.81 401 ASP A O 1
ATOM 3155 N N . PHE A 1 402 ? -20.955 -3.669 14.941 1.00 98.31 402 PHE A N 1
ATOM 3156 C CA . PHE A 1 402 ? -19.618 -3.111 15.143 1.00 98.31 402 PHE A CA 1
ATOM 3157 C C . PHE A 1 402 ? -19.513 -1.662 14.641 1.00 98.31 402 PHE A C 1
ATOM 3159 O O . PHE A 1 402 ? -18.968 -0.805 15.333 1.00 98.31 402 PHE A O 1
ATOM 3166 N N . LEU A 1 403 ? -20.075 -1.358 13.467 1.00 97.69 403 LEU A N 1
ATOM 3167 C CA . LEU A 1 403 ? -20.122 0.009 12.937 1.00 97.69 403 LEU A CA 1
ATOM 3168 C C . LEU A 1 403 ? -20.953 0.949 13.816 1.00 97.69 403 LEU A C 1
ATOM 3170 O O . LEU A 1 403 ? -20.540 2.085 14.049 1.00 97.69 403 LEU A O 1
ATOM 3174 N N . ASP A 1 404 ? -22.087 0.480 14.333 1.00 97.38 404 ASP A N 1
ATOM 3175 C CA . ASP A 1 404 ? -22.920 1.254 15.252 1.00 97.38 404 ASP A CA 1
ATOM 3176 C C . ASP A 1 404 ? -22.211 1.479 16.594 1.00 97.38 404 ASP A C 1
ATOM 3178 O O . ASP A 1 404 ? -22.284 2.572 17.156 1.00 97.38 404 ASP A O 1
ATOM 3182 N N . THR A 1 405 ? -21.439 0.498 17.070 1.00 98.12 405 THR A N 1
ATOM 3183 C CA . THR A 1 405 ? -20.580 0.653 18.255 1.00 98.12 405 THR A CA 1
ATOM 3184 C C . THR A 1 405 ? -19.531 1.748 18.041 1.00 98.12 405 THR A C 1
ATOM 3186 O O . THR A 1 405 ? -19.409 2.644 18.876 1.00 98.12 405 THR A O 1
ATOM 3189 N N . ILE A 1 406 ? -18.829 1.742 16.900 1.00 97.31 406 ILE A N 1
ATOM 3190 C CA . ILE A 1 406 ? -17.867 2.797 16.536 1.00 97.31 406 ILE A CA 1
ATOM 3191 C C . ILE A 1 406 ? -18.550 4.164 16.474 1.00 97.31 406 ILE A C 1
ATOM 3193 O O . ILE A 1 406 ? -18.042 5.130 17.039 1.00 97.31 406 ILE A O 1
ATOM 3197 N N . LYS A 1 407 ? -19.718 4.250 15.826 1.00 96.31 407 LYS A N 1
ATOM 3198 C CA . LYS A 1 407 ? -20.495 5.489 15.733 1.00 96.31 407 LYS A CA 1
ATOM 3199 C C . LYS A 1 407 ? -20.856 6.025 17.122 1.00 96.31 407 LYS A C 1
ATOM 3201 O O . LYS A 1 407 ? -20.645 7.202 17.390 1.00 96.31 407 LYS A O 1
ATOM 3206 N N . ASN A 1 408 ? -21.381 5.177 18.003 1.00 96.75 408 ASN A N 1
ATOM 3207 C CA . ASN A 1 408 ? -21.780 5.579 19.352 1.00 96.75 408 ASN A CA 1
ATOM 3208 C C . ASN A 1 408 ? -20.579 6.017 20.199 1.00 96.75 408 ASN A C 1
ATOM 3210 O O . ASN A 1 408 ? -20.680 6.981 20.953 1.00 96.75 408 ASN A O 1
ATOM 3214 N N . ASN A 1 409 ? -19.439 5.337 20.066 1.00 97.56 409 ASN A N 1
ATOM 3215 C CA . ASN A 1 409 ? -18.211 5.720 20.760 1.00 97.56 409 ASN A CA 1
ATOM 3216 C C . ASN A 1 409 ? -17.626 7.031 20.213 1.00 97.56 409 ASN A C 1
ATOM 3218 O O . ASN A 1 409 ? -17.112 7.826 20.993 1.00 97.56 409 ASN A O 1
ATOM 3222 N N . LEU A 1 410 ? -17.751 7.291 18.906 1.00 96.25 410 LEU A N 1
ATOM 3223 C CA . LEU A 1 410 ? -17.369 8.571 18.309 1.00 96.25 410 LEU A CA 1
ATOM 3224 C C . LEU A 1 410 ? -18.270 9.710 18.792 1.00 96.25 410 LEU A C 1
ATOM 3226 O O . LEU A 1 410 ? -17.755 10.745 19.195 1.00 96.25 410 LEU A O 1
ATOM 3230 N N . ASP A 1 411 ? -19.592 9.517 18.790 1.00 93.31 411 ASP A N 1
ATOM 3231 C CA . ASP A 1 411 ? -20.540 10.536 19.256 1.00 93.31 411 ASP A CA 1
ATOM 3232 C C . ASP A 1 411 ? -20.261 10.918 20.725 1.00 93.31 411 ASP A C 1
ATOM 3234 O O . ASP A 1 411 ? -20.292 12.096 21.062 1.00 93.31 411 ASP A O 1
ATOM 3238 N N . LYS A 1 412 ? -19.892 9.949 21.577 1.00 95.94 412 LYS A N 1
ATOM 3239 C CA . LYS A 1 412 ? -19.449 10.195 22.965 1.00 95.94 412 LYS A CA 1
ATOM 3240 C C . LYS A 1 412 ? -18.087 10.880 23.088 1.00 95.94 412 LYS A C 1
ATOM 3242 O O . LYS A 1 412 ? -17.803 11.452 24.127 1.00 95.94 412 LYS A O 1
ATOM 3247 N N . ALA A 1 413 ? -17.209 10.731 22.099 1.00 93.62 413 ALA A N 1
ATOM 3248 C CA . ALA A 1 413 ? -15.887 11.355 22.111 1.00 93.62 413 ALA A CA 1
ATOM 3249 C C . ALA A 1 413 ? -15.916 12.800 21.583 1.00 93.62 413 ALA A C 1
ATOM 3251 O O . ALA A 1 413 ? -14.959 13.540 21.806 1.00 93.62 413 ALA A O 1
ATOM 3252 N N . LEU A 1 414 ? -16.970 13.170 20.845 1.00 88.19 414 LEU A N 1
ATOM 3253 C CA . LEU A 1 414 ? -17.168 14.502 20.263 1.00 88.19 414 LEU A CA 1
ATOM 3254 C C . LEU A 1 414 ? -18.167 15.373 21.039 1.00 88.19 414 LEU A C 1
ATOM 3256 O O . LEU A 1 414 ? -18.098 16.594 20.909 1.00 88.19 414 LEU A O 1
ATOM 3260 N N . GLY A 1 415 ? -19.104 14.762 21.771 1.00 82.69 415 GLY A N 1
ATOM 3261 C CA . GLY A 1 415 ? -19.992 15.441 22.723 1.00 82.69 415 GLY A CA 1
ATOM 3262 C C . GLY A 1 415 ? -19.351 15.559 24.093 1.00 82.69 415 GLY A C 1
ATOM 3263 O O . GLY A 1 415 ? -19.642 16.572 24.763 1.00 82.69 415 GLY A O 1
#

pLDDT: mean 88.94, std 19.12, range [20.38, 98.88]

Radius of gyration: 23.65 Å; Cα contacts (8 Å, |Δi|>4): 677; chains: 1; bounding box: 69×52×58 Å

Sequence (415 aa):
MAGYLRVVRSLGRASGSGPAWAPAALTGPNLQDQPRRHCECQRLKYFDLGLPHRDKTDDQVTIDSALATQKYSVAVKCATITPDEARVEEFKLKKMWKSPNGTIRNILGGTVFREPIICKNIPRLVPGWTKPITIGRHAHGDQYKATDFVADRAGTFKMVFTPKDGSSAKEWEVYNFPAGGVGMGMYNTDESISGFAHSCFQYAIQKKWPLYMSTKNTILKAYDGRFKDIFQEIFDKHYKTDFDKNKIWYEHRLIDDMVAQVLKSSGGFVWACKNYDGDVQSDILAQGFGSLGLMTSVLVCPDGKTIEAEAAHGTVTRHYREHQKGRPTSTNPIASIFAWTRGLEHRGKLDGNQDLIRFSQTLEKVCVQTVESGAMTKDLAGCIHGLSNVKLNEHFLNTTDFLDTIKNNLDKALG

Solvent-accessible surface area (backbone atoms only — not comparable to full-atom values): 23075 Å² total; per-residue (Å²): 114,77,70,67,54,38,64,69,41,69,50,56,80,81,89,86,90,86,84,87,87,87,89,75,89,82,86,80,80,74,90,72,78,71,79,51,78,89,58,87,67,80,67,75,86,82,67,68,66,49,60,72,51,24,55,72,50,74,44,46,54,47,54,53,47,34,5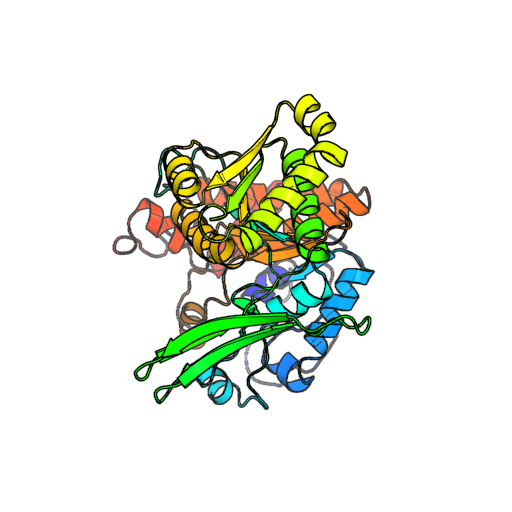5,48,25,70,74,67,27,55,30,65,48,77,59,54,79,59,48,49,75,69,43,27,63,75,66,68,45,93,60,74,52,76,44,60,67,58,55,31,39,67,72,62,46,37,23,37,35,36,38,53,56,84,40,91,74,51,50,40,78,52,75,60,50,78,36,54,53,30,36,32,16,31,68,62,40,39,85,84,61,42,51,72,50,76,38,88,46,56,51,77,45,67,49,78,48,75,51,90,89,69,54,82,66,46,75,45,79,76,48,73,37,88,42,62,52,72,51,73,52,65,49,79,51,72,70,62,53,47,31,32,39,51,32,51,54,54,50,17,58,75,69,60,26,30,36,37,38,45,37,58,34,91,76,40,49,66,70,35,31,49,56,53,50,52,44,50,56,50,34,71,75,73,40,47,70,61,30,58,74,59,75,32,54,77,46,80,39,48,44,72,59,44,56,56,48,56,74,73,33,45,52,52,36,34,37,39,22,47,43,67,56,27,54,58,51,46,54,52,47,19,48,32,59,45,34,52,42,34,14,37,27,34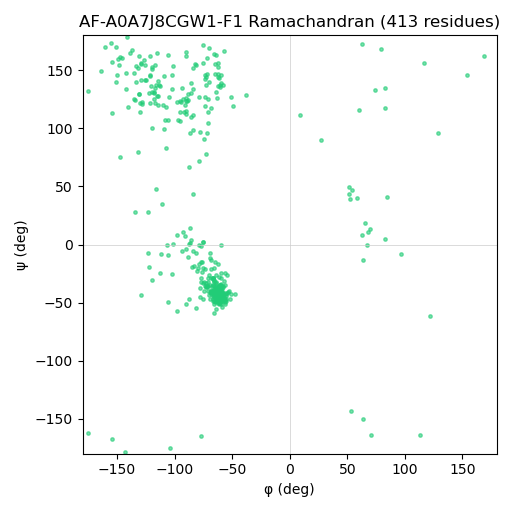,35,35,20,56,81,80,66,37,38,39,16,22,34,65,44,70,68,53,62,74,52,50,56,37,46,76,71,75,41,88,44,43,61,62,57,55,12,56,51,47,9,47,27,53,28,44,26,50,51,14,62,79,68,70,36,61,67,45,31,49,51,23,54,49,52,54,49,41,53,40,52,40,43,58,70,58,55,35,27,45,66,59,32,21,51,66,64,36,71,92,70,59,43,82,82,79,44,17,34,43,39,65,60,46,51,50,49,48,50,55,52,42,53,65,72,74,106

Organism: Rousettus aegyptiacus (NCBI:txid9407)

Secondary structure (DSSP, 8-state):
-TTTHHHHHHTS------------------TTSPPPSS---S--------HHHHHHTTTHHHHHHHHHHHHHSEEEE-------HHHHHHHT-SS-PPPHHHHHHHHH--EEEEEE---TTS--SSTT--S-EEEEEE-SSGGGG-EEEEE-S-EEEEEEE--TTSPPPEEEEEEEESS-EEEEE----HHHHHHHHHHHHHHHHHHT--EEEEE-TTTSTTHHHHHHHHHHHHIIIIIHHHHHHHT--EEEEEHHHHHHHHHHS---EEEEE-HHHHHHHHHHHHHHTS-GGGEEEEEE-TTSS-EEEEESS---HHHHHHHHTT-------HHHHHHHHHHHHHHHHHHT-HHHHHHHHHHHHHHHHHHHTT---HHHHHHHH-TTT--BTTTB--HHHHHHHHHHHHHHHH-

Nearest PDB structures (foldseek):
  5i96-assembly1_A  TM=9.513E-01  e=1.019E-65  Homo sapiens
  5h3e-assembly1_A  TM=9.596E-01  e=3.403E-65  Mus musculus
  5h3f-assembly1_A  TM=9.728E-01  e=1.668E-64  Mus musculus
  1lwd-assembly1_B  TM=9.633E-01  e=5.568E-64  Sus scrofa
  7e3n-assembly1_A-2  TM=9.746E-01  e=3.759E-54  Trypanosoma brucei brucei TREU927

Mean predicted aligned error: 7.51 Å

Foldseek 3Di:
DVLVVVLQCVQDDDDDDDDDDDDDDDDDDDPQDDDGNQDPPHGDPDQDLEPLVCLVVVNVSLLVVLVVLVVLQFAQDEFYDQDDPVNCVVNVGPDRDGDSVLNSCVSQAFWKKKKFFAFPLFCFLQNLQQDIEIETELADKDPVPKDKDKAQFWAWDKDWDQDPVRPDIDMDTPDTGHTIDMDMDIDDDLVRLLFHLLRQLVVCLVLLFAEEEEDQCVVVVPHRVSSVVSNVVCCVPPRVVSNVVSVYYYYYDYPVVVVVCVSVHNHRHYYYYYNVCSLVVSVVSQVRSQHLLRMWIKGDTSVNRHIQTYRPDHPPVVQVVCVVVVHFAFDRCLNSLLSVLVSQLSSCVVVVNVSSVVLSVLLNVLLSVCVNVQEGTLSRLCSNQNNVGDDDPPRYHTHNVSSVSSVVSSVVSVD